Protein AF-C0BRM2-F1 (afdb_monomer)

Nearest PDB structures (foldseek):
  7t3b-assembly1_E  TM=4.760E-01  e=3.603E-01  Homo sapiens
  2yc2-assembly1_D  TM=4.801E-01  e=6.501E+00  Chlamydomonas reinhardtii
  2yc2-assembly2_C  TM=4.759E-01  e=8.457E+00  Chlamydomonas reinhardtii
  7sqc-assembly1_UH  TM=3.749E-01  e=4.268E+00  Chlamydomonas reinhardtii

Radius of gyration: 30.03 Å; Cα contacts (8 Å, |Δi|>4): 554; chains: 1; bounding box: 91×66×93 Å

Sequence (483 aa):
MAGIPGILCQPAFQALPPGRITQVLHHLGSGHRRGEVQLHRALPFFGTEHTKIFSLSLQENVRSPLPLSQTPETSRNTGKKTYKDRIEESMKTLYLLGNGFDLACGLPSRYSDYFNNRFSVFPGFEKDKPTAVTALEEKLQTNDCHKIPSAWFFIFAYYHDQNNGKCASTWKDVESIIETFTINENDYINLSIGMCADMFAYPRTPTGQEEHVAHLIWLYERLRTNDQFQNTDVDVYNLFLKELKNFESDFQEYLATAVNENIPYRERADQLFKEITEAQTPIQEESFAIGSVENYASFSSGRDDHYVLSFNFTRPLTNSPTFANIHGSLQDKNAFFGIGGTSQYTEDDDLPNAVRFTKAERSLSLGVTGTNTDLDSVFRALQSPEENLRVIKFFGLSLGEADYPYLKQFFDKSHITDTDSGVNSFLGFYYTKGQARDELVHSINSLLQRYSSDTGHKPIGGLMRELQNTGRLAIEELQVACD

Secondary structure (DSSP, 8-state):
----------------------------------------------------------------------------------GGGG--PPEEEEEEE-HHHHHHTT---SHHHHHHHHHTTSTT--TTSS-HHHHHHHHHHTT-GGGS--THHHHHHHHHHHTTT----SHHHHHHHHHHHHS-S-TTTS--HHHHHHHHHS-----SHHHHHHHHHHHHHHHHTTT---SS---HHHHHHHHHHHHHHHHHHHHHHHHHH-TTHHHHHHHHHHHHHHS--TT------------S----S--EEEEEEESSS----SS-SEEEETT--TTTT-----B--STT--S-TTHHHHGGGBHHHHHHHHHHHT--HHHHHHHHHHT-TTSEEEEEEEES----GGGHHHHHHHHHHHTTT-SSSS---EEEEEEETTS-HHHHHHHHHHHHHHHHHHH----TT-HHHHHHHTT-EEEEEE-----

InterPro domains:
  IPR025935 Bacteriophage abortive infection AbiH [PF14253] (94-415)

pLDDT: mean 71.87, std 25.31, range [21.33, 96.81]

Foldseek 3Di:
DDDDDDDDDDDDDDDDDDDDDDDDDDDDDDDDDDDDDDDDDDDDDDDDDDDDDDDDDDDDDDDDDDDDDDDDDDDDDDDDDDPVVPDLFAEEEEEEEEPQLLVLLVQLLWPLSVLCVLQVVFPQDDQQALRQLVSLVVVLVVLPLVSVQFLVSLLQSVVCNVVRNHHDGHLVSVQVSLCPQQVVPDVPDAQHLVLLQCCLVPPDDDDDPSNVSSNSSNSSVCSVVVNPSPDDNDPSLVRRLVRQLSVLLSSLVVSVVSVVVSVCSLVSSQLVVVLLVPPDAPVPPDDDDDDDDDDDDDPDDHNHQYEYEYCDQEDSYDPDGLYFYLQHHSVLSRGGAAYADPVVVPDDPSSVSNRCRASVVSSVVVVVVVSGVSVVVRVVVLPDPSHAHAEYEYEDDLLDPRCLVVVLVSCVRNVCLDPPPPRHHAYEYEYEPPPDLVSVVVSVQVSQQVSCVVVVPDDDPGSVVVCVVVSRYHYDYRPDPDD

Organism: NCBI:txid547043

Solvent-accessible surface area (backbone atoms only — not comparable to full-atom values): 29970 Å² total; per-residue (Å²): 135,87,84,87,88,82,90,85,82,86,87,82,90,84,80,86,87,86,89,84,89,83,88,84,87,85,90,85,91,83,86,85,85,90,85,91,87,84,89,89,88,81,88,83,91,87,84,83,90,87,85,86,82,82,86,84,81,83,84,79,88,82,83,82,88,86,82,90,82,84,86,82,90,78,93,69,95,71,79,84,78,52,84,81,79,72,63,90,59,45,38,28,37,39,36,41,36,16,61,43,45,49,44,74,30,70,38,78,75,40,43,37,47,49,51,50,61,65,46,65,75,35,68,78,44,43,81,75,36,62,24,44,49,57,18,50,52,58,42,52,73,66,82,51,51,82,76,57,72,28,64,56,56,56,56,54,20,46,55,18,31,75,50,62,9,46,60,51,64,39,64,68,50,51,28,50,50,54,39,55,26,54,50,75,86,54,93,85,81,58,65,33,53,65,56,36,48,49,35,66,76,55,75,67,86,58,89,49,72,48,47,39,52,30,45,51,44,48,50,51,54,37,62,76,51,70,64,70,79,69,92,66,93,71,62,52,64,61,48,52,53,52,27,47,51,37,42,35,52,53,50,46,52,52,52,51,50,51,54,68,73,38,72,65,33,38,61,43,37,45,52,53,50,49,51,63,69,69,49,88,60,80,83,79,78,88,76,83,92,76,87,80,87,88,72,89,89,71,91,80,88,68,66,65,48,49,35,34,45,26,65,30,41,76,80,57,60,87,85,63,52,63,59,26,41,77,39,25,26,61,90,74,71,54,43,60,86,43,28,43,81,68,84,82,62,84,86,57,93,63,50,80,58,43,46,66,47,15,44,66,51,47,52,48,57,41,55,77,70,65,75,49,64,52,41,53,50,50,51,55,58,69,62,40,91,82,44,52,45,38,36,42,38,38,30,35,59,82,65,48,78,63,53,40,72,63,53,50,55,52,44,64,64,21,36,69,82,50,83,82,78,77,54,77,30,34,40,37,42,41,46,50,86,88,59,63,61,69,59,52,52,50,33,52,48,51,47,38,49,53,49,28,61,76,71,65,55,79,52,88,82,37,54,60,50,50,30,45,78,69,59,27,46,48,80,46,76,50,87,73,88,80,129

Structure (mmCIF, N/CA/C/O backbone):
data_AF-C0BRM2-F1
#
_entry.id   AF-C0BRM2-F1
#
loop_
_atom_site.group_PDB
_atom_site.id
_atom_site.type_symbol
_atom_site.label_atom_id
_atom_site.label_alt_id
_atom_site.label_comp_id
_atom_site.label_asym_id
_atom_site.label_entity_id
_atom_site.label_seq_id
_atom_site.pdbx_PDB_ins_code
_atom_site.Cartn_x
_atom_site.Cartn_y
_atom_site.Cartn_z
_atom_site.occupancy
_atom_site.B_iso_or_equiv
_atom_site.auth_seq_id
_atom_site.auth_comp_id
_atom_site.auth_asym_id
_atom_site.auth_atom_id
_atom_site.pdbx_PDB_model_num
ATOM 1 N N . MET A 1 1 ? -23.596 -46.013 -14.568 1.00 30.97 1 MET A N 1
ATOM 2 C CA . MET A 1 1 ? -22.984 -47.358 -14.665 1.00 30.97 1 MET A CA 1
ATOM 3 C C . MET A 1 1 ? -21.674 -47.178 -15.419 1.00 30.97 1 MET A C 1
ATOM 5 O O . MET A 1 1 ? -21.732 -46.733 -16.551 1.00 30.97 1 MET A O 1
ATOM 9 N N . ALA A 1 2 ? -20.559 -47.062 -14.692 1.00 29.77 2 ALA A N 1
ATOM 10 C CA . ALA A 1 2 ? -19.538 -48.113 -14.508 1.00 29.77 2 ALA A CA 1
ATOM 11 C C . ALA A 1 2 ? -18.682 -48.309 -15.788 1.00 29.77 2 ALA A C 1
ATOM 13 O O . ALA A 1 2 ? -19.239 -48.615 -16.828 1.00 29.77 2 ALA A O 1
ATOM 14 N N . GLY A 1 3 ? -17.356 -48.135 -15.796 1.00 27.22 3 GLY A N 1
ATOM 15 C CA . GLY A 1 3 ? -16.430 -48.048 -14.671 1.00 27.22 3 GLY A CA 1
ATOM 16 C C . GLY A 1 3 ? -15.005 -47.597 -15.032 1.00 27.22 3 GLY A C 1
ATOM 17 O O . GLY A 1 3 ? -14.671 -47.323 -16.180 1.00 27.22 3 GLY A O 1
ATOM 18 N N . ILE A 1 4 ? -14.226 -47.504 -13.956 1.00 31.50 4 ILE A N 1
ATOM 19 C CA . ILE A 1 4 ? -12.807 -47.142 -13.800 1.00 31.50 4 ILE A CA 1
ATOM 20 C C . ILE A 1 4 ? -11.910 -48.296 -14.306 1.00 31.50 4 ILE A C 1
ATOM 22 O O . ILE A 1 4 ? -12.340 -49.451 -14.245 1.00 31.50 4 ILE A O 1
ATOM 26 N N . PRO A 1 5 ? -10.695 -48.024 -14.821 1.00 38.84 5 PRO A N 1
ATOM 27 C CA . PRO A 1 5 ? -9.447 -48.249 -14.054 1.00 38.84 5 PRO A CA 1
ATOM 28 C C . PRO A 1 5 ? -8.403 -47.139 -14.344 1.00 38.84 5 PRO A C 1
ATOM 30 O O . PRO A 1 5 ? -8.501 -46.456 -15.351 1.00 38.84 5 PRO A O 1
ATOM 33 N N . GLY A 1 6 ? -7.359 -46.846 -13.573 1.00 25.52 6 GLY A N 1
ATOM 34 C CA . GLY A 1 6 ? -6.719 -47.450 -12.411 1.00 25.52 6 GLY A CA 1
ATOM 35 C C . GLY A 1 6 ? -5.370 -46.727 -12.225 1.00 25.52 6 GLY A C 1
ATOM 36 O O . GLY A 1 6 ? -4.703 -46.390 -13.200 1.00 25.52 6 GLY A O 1
ATOM 37 N N . ILE A 1 7 ? -5.016 -46.435 -10.976 1.00 28.92 7 ILE A N 1
ATOM 38 C CA . ILE A 1 7 ? -3.773 -45.784 -10.532 1.00 28.92 7 ILE A CA 1
ATOM 39 C C . ILE A 1 7 ? -2.601 -46.772 -10.640 1.00 28.92 7 ILE A C 1
ATOM 41 O O . ILE A 1 7 ? -2.769 -47.929 -10.261 1.00 28.92 7 ILE A O 1
ATOM 45 N N . LEU A 1 8 ? -1.411 -46.313 -11.049 1.00 26.20 8 LEU A N 1
ATOM 46 C CA . LEU A 1 8 ? -0.134 -46.987 -10.770 1.00 26.20 8 LEU A CA 1
ATOM 47 C C . LEU A 1 8 ? 1.006 -45.965 -10.613 1.00 26.20 8 LEU A C 1
ATOM 49 O O . LEU A 1 8 ? 1.246 -45.130 -11.481 1.00 26.20 8 LEU A O 1
ATOM 53 N N . CYS A 1 9 ? 1.681 -46.051 -9.467 1.00 26.95 9 CYS A N 1
ATOM 54 C CA . CYS A 1 9 ? 2.833 -45.257 -9.049 1.00 26.95 9 CYS A CA 1
ATOM 55 C C . CYS A 1 9 ? 4.173 -45.895 -9.478 1.00 26.95 9 CYS A C 1
ATOM 57 O O . CYS A 1 9 ? 4.320 -47.103 -9.319 1.00 26.95 9 CYS A O 1
ATOM 59 N N . GLN A 1 10 ? 5.154 -45.032 -9.816 1.00 29.78 10 GLN A N 1
ATOM 60 C CA . GLN A 1 10 ? 6.630 -45.158 -9.635 1.00 29.78 10 GLN A CA 1
ATOM 61 C C . GLN A 1 10 ? 7.403 -46.241 -10.451 1.00 29.78 10 GLN A C 1
ATOM 63 O O . GLN A 1 10 ? 6.762 -47.183 -10.905 1.00 29.78 10 GLN A O 1
ATOM 68 N N . PRO A 1 11 ? 8.754 -46.153 -10.676 1.00 33.25 11 PRO A N 1
ATOM 69 C CA . PRO A 1 11 ? 9.787 -45.619 -9.766 1.00 33.25 11 PRO A CA 1
ATOM 70 C C . PRO A 1 11 ? 11.032 -44.895 -10.362 1.00 33.25 11 PRO A C 1
ATOM 72 O O . PRO A 1 11 ? 11.160 -44.620 -11.549 1.00 33.25 11 PRO A O 1
ATOM 75 N N . ALA A 1 12 ? 11.915 -44.588 -9.407 1.00 25.72 12 ALA A N 1
ATOM 76 C CA . ALA A 1 12 ? 13.179 -43.861 -9.335 1.00 25.72 12 ALA A CA 1
ATOM 77 C C . ALA A 1 12 ? 14.375 -44.277 -10.228 1.00 25.72 12 ALA A C 1
ATOM 79 O O . ALA A 1 12 ? 14.469 -45.408 -10.691 1.00 25.72 12 ALA A O 1
ATOM 80 N N . PHE A 1 13 ? 15.324 -43.327 -10.320 1.00 25.75 13 PHE A N 1
ATOM 81 C CA . PHE A 1 13 ? 16.793 -43.449 -10.404 1.00 25.75 13 PHE A CA 1
ATOM 82 C C . PHE A 1 13 ? 17.396 -44.620 -11.206 1.00 25.75 13 PHE A C 1
ATOM 84 O O . PHE A 1 13 ? 17.387 -45.769 -10.771 1.00 25.75 13 PHE A O 1
ATOM 91 N N . GLN A 1 14 ? 18.119 -44.286 -12.282 1.00 27.44 14 GLN A N 1
ATOM 92 C CA . GLN A 1 14 ? 19.173 -45.141 -12.832 1.00 27.44 14 GLN A CA 1
ATOM 93 C C . GLN A 1 14 ? 20.507 -44.399 -12.906 1.00 27.44 14 GLN A C 1
ATOM 95 O O . GLN A 1 14 ? 20.619 -43.303 -13.451 1.00 27.44 14 GLN A O 1
ATOM 100 N N . ALA A 1 15 ? 21.506 -45.046 -12.312 1.00 26.59 15 ALA A N 1
ATOM 101 C CA . ALA A 1 15 ? 22.910 -44.693 -12.316 1.00 26.59 15 ALA A CA 1
ATOM 102 C C . ALA A 1 15 ? 23.634 -45.203 -13.582 1.00 26.59 15 ALA A C 1
ATOM 104 O O . ALA A 1 15 ? 23.203 -46.166 -14.211 1.00 26.59 15 ALA A O 1
ATOM 105 N N . LEU A 1 16 ? 24.749 -44.516 -13.871 1.00 31.69 16 LEU A N 1
ATOM 106 C CA . LEU A 1 16 ? 25.922 -44.767 -14.739 1.00 31.69 16 LEU A CA 1
ATOM 107 C C . LEU A 1 16 ? 26.162 -46.190 -15.290 1.00 31.69 16 LEU A C 1
ATOM 109 O O . LEU A 1 16 ? 25.839 -47.174 -14.627 1.00 31.69 16 LEU A O 1
ATOM 113 N N . PRO A 1 17 ? 26.917 -46.303 -16.410 1.00 30.11 17 PRO A N 1
ATOM 114 C CA . PRO A 1 17 ? 28.225 -47.003 -16.364 1.00 30.11 17 PRO A CA 1
ATOM 115 C C . PRO A 1 17 ? 29.279 -46.404 -17.373 1.00 30.11 17 PRO A C 1
ATOM 117 O O . PRO A 1 17 ? 29.043 -45.323 -17.904 1.00 30.11 17 PRO A O 1
ATOM 120 N N . PRO A 1 18 ? 30.481 -46.990 -17.620 1.00 37.19 18 PRO A N 1
ATOM 121 C CA . PRO A 1 18 ? 31.720 -46.616 -16.921 1.00 37.19 18 PRO A CA 1
ATOM 122 C C . PRO A 1 18 ? 32.979 -46.394 -17.814 1.00 37.19 18 PRO A C 1
ATOM 124 O O . PRO A 1 18 ? 33.113 -46.941 -18.902 1.00 37.19 18 PRO A O 1
ATOM 127 N N . GLY A 1 19 ? 33.995 -45.729 -17.243 1.00 24.11 19 GLY A N 1
ATOM 128 C CA . GLY A 1 19 ? 35.411 -46.114 -17.394 1.00 24.11 19 GLY A CA 1
ATOM 129 C C . GLY A 1 19 ? 36.283 -45.392 -18.436 1.00 24.11 19 GLY A C 1
ATOM 130 O O . GLY A 1 19 ? 36.187 -45.652 -19.627 1.00 24.11 19 GLY A O 1
ATOM 131 N N . ARG A 1 20 ? 37.309 -44.663 -17.970 1.00 26.61 20 ARG A N 1
ATOM 132 C CA . ARG A 1 20 ? 38.699 -45.172 -17.906 1.00 26.61 20 ARG A CA 1
ATOM 133 C C . ARG A 1 20 ? 39.637 -44.199 -17.181 1.00 26.61 20 ARG A C 1
ATOM 135 O O . ARG A 1 20 ? 39.597 -42.992 -17.365 1.00 26.61 20 ARG A O 1
ATOM 142 N N . ILE A 1 21 ? 40.479 -44.811 -16.359 1.00 26.59 21 ILE A N 1
ATOM 143 C CA . ILE A 1 21 ? 41.541 -44.265 -15.515 1.00 26.59 21 ILE A CA 1
ATOM 144 C C . ILE A 1 21 ? 42.816 -44.087 -16.350 1.00 26.59 21 ILE A C 1
ATOM 146 O O . ILE A 1 21 ? 43.185 -45.035 -17.035 1.00 26.59 21 ILE A O 1
ATOM 150 N N . THR A 1 22 ? 43.535 -42.967 -16.187 1.00 25.95 22 THR A N 1
ATOM 151 C CA . THR A 1 22 ? 44.995 -42.996 -15.943 1.00 25.95 22 THR A CA 1
ATOM 152 C C . THR A 1 22 ? 45.493 -41.716 -15.263 1.00 25.95 22 THR A C 1
ATOM 154 O O . THR A 1 22 ? 45.034 -40.618 -15.546 1.00 25.95 22 THR A O 1
ATOM 157 N N . GLN A 1 23 ? 46.402 -41.946 -14.319 1.00 28.16 23 GLN A N 1
ATOM 158 C CA . GLN A 1 23 ? 47.025 -41.083 -13.312 1.00 28.16 23 GLN A CA 1
ATOM 159 C C . GLN A 1 23 ? 47.882 -39.934 -13.884 1.00 28.16 23 GLN A C 1
ATOM 161 O O . GLN A 1 23 ? 48.363 -40.038 -15.007 1.00 28.16 23 GLN A O 1
ATOM 166 N N . VAL A 1 24 ? 48.183 -38.909 -13.071 1.00 25.00 24 VAL A N 1
ATOM 167 C CA . VAL A 1 24 ? 49.479 -38.735 -12.360 1.00 25.00 24 VAL A CA 1
ATOM 168 C C . VAL A 1 24 ? 49.440 -37.477 -11.464 1.00 25.00 24 VAL A C 1
ATOM 170 O O . VAL A 1 24 ? 48.880 -36.448 -11.825 1.00 25.00 24 VAL A O 1
ATOM 173 N N . LEU A 1 25 ? 50.011 -37.631 -10.261 1.00 24.75 25 LEU A N 1
ATOM 174 C CA . LEU A 1 25 ? 50.162 -36.677 -9.154 1.00 24.75 25 LEU A CA 1
ATOM 175 C C . LEU A 1 25 ? 50.965 -35.415 -9.515 1.00 24.75 25 LEU A C 1
ATOM 177 O O . LEU A 1 25 ? 51.909 -35.522 -10.283 1.00 24.75 25 LEU A O 1
ATOM 181 N N . HIS A 1 26 ? 50.746 -34.312 -8.783 1.00 28.06 26 HIS A N 1
ATOM 182 C CA . HIS A 1 26 ? 51.826 -33.621 -8.056 1.00 28.06 26 HIS A CA 1
ATOM 183 C C . HIS A 1 26 ? 51.300 -32.858 -6.820 1.00 28.06 26 HIS A C 1
ATOM 185 O O . HIS A 1 26 ? 50.219 -32.281 -6.820 1.00 28.06 26 HIS A O 1
ATOM 191 N N . HIS A 1 27 ? 52.095 -32.946 -5.752 1.00 27.86 27 HIS A N 1
ATOM 192 C CA . HIS A 1 27 ? 51.916 -32.446 -4.387 1.00 27.86 27 HIS A CA 1
ATOM 193 C C . HIS A 1 27 ? 51.964 -30.917 -4.231 1.00 27.86 27 HIS A C 1
ATOM 195 O O . HIS A 1 27 ? 52.706 -30.270 -4.959 1.00 27.86 27 HIS A O 1
ATOM 201 N N . LEU A 1 28 ? 51.294 -30.408 -3.182 1.00 31.55 28 LEU A N 1
ATOM 202 C CA . LEU A 1 28 ? 51.738 -29.430 -2.155 1.00 31.55 28 LEU A CA 1
ATOM 203 C C . LEU A 1 28 ? 50.502 -29.134 -1.261 1.00 31.55 28 LEU A C 1
ATOM 205 O O . LEU A 1 28 ? 49.459 -28.787 -1.786 1.00 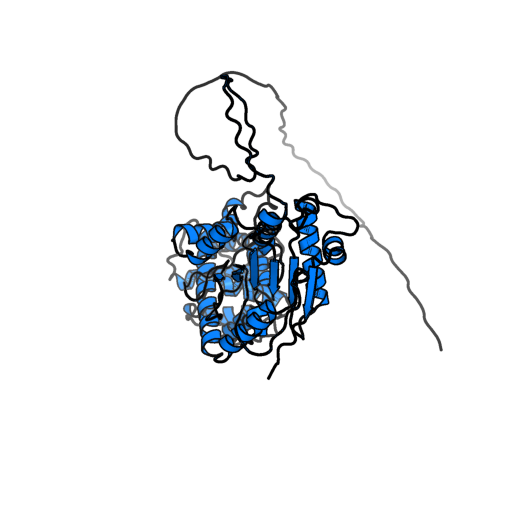31.55 28 LEU A O 1
ATOM 209 N N . GLY A 1 29 ? 50.445 -29.290 0.062 1.00 24.06 29 GLY A N 1
ATOM 210 C CA . GLY A 1 29 ? 51.472 -29.557 1.058 1.00 24.06 29 GLY A CA 1
ATOM 211 C C . GLY A 1 29 ? 51.748 -28.348 1.957 1.00 24.06 29 GLY A C 1
ATOM 212 O O . GLY A 1 29 ? 52.864 -27.855 1.921 1.00 24.06 29 GLY A O 1
ATOM 213 N N . SER A 1 30 ? 50.791 -27.906 2.784 1.00 30.78 30 SER A N 1
ATOM 214 C CA . SER A 1 30 ? 51.083 -27.216 4.057 1.00 30.78 30 SER A CA 1
ATOM 215 C C . SER A 1 30 ? 49.836 -27.087 4.946 1.00 30.78 30 SER A C 1
ATOM 217 O O . SER A 1 30 ? 48.897 -26.357 4.659 1.00 30.78 30 SER A O 1
ATOM 219 N N . GLY A 1 31 ? 49.844 -27.799 6.071 1.00 25.12 31 GLY A N 1
ATOM 220 C CA . GLY A 1 31 ? 49.040 -27.473 7.250 1.00 25.12 31 GLY A CA 1
ATOM 221 C C . GLY A 1 31 ? 49.967 -27.148 8.419 1.00 25.12 31 GLY A C 1
ATOM 222 O O . GLY A 1 31 ? 51.116 -27.573 8.373 1.00 25.12 31 GLY A O 1
ATOM 223 N N . HIS A 1 32 ? 49.471 -26.431 9.436 1.00 27.91 32 HIS A N 1
ATOM 224 C CA . HIS A 1 32 ? 49.866 -26.425 10.866 1.00 27.91 32 HIS A CA 1
ATOM 225 C C 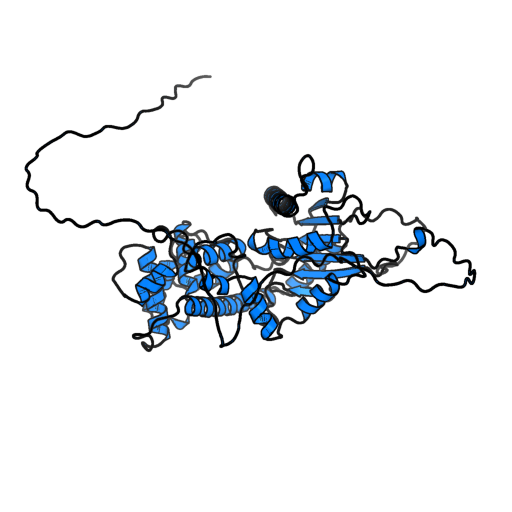. HIS A 1 32 ? 48.813 -25.565 11.614 1.00 27.91 32 HIS A C 1
ATOM 227 O O . HIS A 1 32 ? 48.584 -24.429 11.230 1.00 27.91 32 HIS A O 1
ATOM 233 N N . ARG A 1 33 ? 47.920 -26.146 12.433 1.00 30.88 33 ARG A N 1
ATOM 234 C CA . ARG A 1 33 ? 47.986 -26.467 13.886 1.00 30.88 33 ARG A CA 1
ATOM 235 C C . ARG A 1 33 ? 47.691 -25.295 14.858 1.00 30.88 33 ARG A C 1
ATOM 237 O O . ARG A 1 33 ? 48.521 -24.422 15.039 1.00 30.88 33 ARG A O 1
ATOM 244 N N . ARG A 1 34 ? 46.525 -25.422 15.524 1.00 29.06 34 ARG A N 1
ATOM 245 C CA . ARG A 1 34 ? 46.119 -25.146 16.933 1.00 29.06 34 ARG A CA 1
ATOM 246 C C . ARG A 1 34 ? 46.918 -24.160 17.812 1.00 29.06 34 ARG A C 1
ATOM 248 O O . ARG A 1 34 ? 48.107 -24.363 18.031 1.00 29.06 34 ARG A O 1
ATOM 255 N N . GLY A 1 35 ? 46.170 -23.323 18.547 1.00 25.25 35 GLY A N 1
ATOM 256 C CA . GLY A 1 35 ? 46.553 -22.794 19.867 1.00 25.25 35 GLY A CA 1
ATOM 257 C C . GLY A 1 35 ? 45.468 -21.923 20.528 1.00 25.25 35 GLY A C 1
ATOM 258 O O . GLY A 1 35 ? 45.285 -20.781 20.130 1.00 25.25 35 GLY A O 1
ATOM 259 N N . GLU A 1 36 ? 44.773 -22.455 21.540 1.00 23.41 36 GLU A N 1
ATOM 260 C CA . GLU A 1 36 ? 44.023 -21.695 22.562 1.00 23.41 36 GLU A CA 1
ATOM 261 C C . GLU A 1 36 ? 44.985 -21.227 23.669 1.00 23.41 36 GLU A C 1
ATOM 263 O O . GLU A 1 36 ? 45.787 -22.054 24.090 1.00 23.41 36 GLU A O 1
ATOM 268 N N . VAL A 1 37 ? 44.853 -19.991 24.192 1.00 25.58 37 VAL A N 1
ATOM 269 C CA . VAL A 1 37 ? 45.100 -19.589 25.608 1.00 25.58 37 VAL A CA 1
ATOM 270 C C . VAL A 1 37 ? 44.367 -18.258 25.908 1.00 25.58 37 VAL A C 1
ATOM 272 O O . VAL A 1 37 ? 44.388 -17.334 25.100 1.00 25.58 37 VAL A O 1
ATOM 275 N N . GLN A 1 38 ? 43.746 -18.166 27.093 1.00 23.70 38 GLN A N 1
ATOM 276 C CA . GLN A 1 38 ? 43.042 -17.009 27.675 1.00 23.70 38 GLN A CA 1
ATOM 277 C C . GLN A 1 38 ? 43.932 -16.029 28.493 1.00 23.70 38 GLN A C 1
ATOM 279 O O . GLN A 1 38 ? 44.874 -16.447 29.156 1.00 23.70 38 GLN A O 1
ATOM 284 N N . LEU A 1 39 ? 43.482 -14.757 28.519 1.00 24.50 39 LEU A N 1
ATOM 285 C CA . LEU A 1 39 ? 43.428 -13.742 29.608 1.00 24.50 39 LEU A CA 1
ATOM 286 C C . LEU A 1 39 ? 44.689 -13.246 30.367 1.00 24.50 39 LEU A C 1
ATOM 288 O O . LEU A 1 39 ? 45.247 -13.939 31.208 1.00 24.50 39 LEU A O 1
ATOM 292 N N . HIS A 1 40 ? 44.994 -11.942 30.209 1.00 24.97 40 HIS A N 1
ATOM 293 C CA . HIS A 1 40 ? 44.850 -10.842 31.204 1.00 24.97 40 HIS A CA 1
ATOM 294 C C . HIS A 1 40 ? 45.872 -9.704 30.960 1.00 24.97 40 HIS A C 1
ATOM 296 O O . HIS A 1 40 ? 47.072 -9.955 30.976 1.00 24.97 40 HIS A O 1
ATOM 302 N N . ARG A 1 41 ? 45.401 -8.442 30.856 1.00 23.48 41 ARG A N 1
ATOM 303 C CA . ARG A 1 41 ? 45.762 -7.252 31.686 1.00 23.48 41 ARG A CA 1
ATOM 304 C C . ARG A 1 41 ? 45.514 -5.915 30.948 1.00 23.48 41 ARG A C 1
ATOM 306 O O . ARG A 1 41 ? 45.614 -5.820 29.736 1.00 23.48 41 ARG A O 1
ATOM 313 N N . ALA A 1 42 ? 45.136 -4.918 31.746 1.00 21.69 42 ALA A N 1
ATOM 314 C CA . ALA A 1 42 ? 44.354 -3.715 31.462 1.00 21.69 42 ALA A CA 1
ATOM 315 C C . ALA A 1 42 ? 45.111 -2.416 31.056 1.00 21.69 42 ALA A C 1
ATOM 317 O O . ALA A 1 42 ? 46.178 -2.166 31.608 1.00 21.69 42 ALA A O 1
ATOM 318 N N . LEU A 1 43 ? 44.410 -1.586 30.240 1.00 21.33 43 LEU A N 1
ATOM 319 C CA . LEU A 1 43 ? 44.193 -0.100 30.244 1.00 21.33 43 LEU A CA 1
ATOM 320 C C . LEU A 1 43 ? 45.389 0.892 30.082 1.00 21.33 43 LEU A C 1
ATOM 322 O O . LEU A 1 43 ? 46.498 0.503 30.436 1.00 21.33 43 LEU A O 1
ATOM 326 N N . PRO A 1 44 ? 45.207 2.188 29.651 1.00 32.16 44 PRO A N 1
ATOM 327 C CA . PRO A 1 44 ? 43.957 2.978 29.449 1.00 32.16 44 PRO A CA 1
ATOM 328 C C . PRO A 1 44 ? 43.862 4.005 28.251 1.00 32.16 44 PRO A C 1
ATOM 330 O O . PRO A 1 44 ? 44.875 4.360 27.663 1.00 32.16 44 PRO A O 1
ATOM 333 N N . PHE A 1 45 ? 42.639 4.567 28.046 1.00 22.69 45 PHE A N 1
ATOM 334 C CA . PHE A 1 45 ? 42.231 5.934 27.562 1.00 22.69 45 PHE A CA 1
ATOM 335 C C . PHE A 1 45 ? 42.639 6.429 26.139 1.00 22.69 45 PHE A C 1
ATOM 337 O O . PHE A 1 45 ? 43.760 6.196 25.722 1.00 22.69 45 PHE A O 1
ATOM 344 N N . PHE A 1 46 ? 41.874 7.172 25.309 1.00 24.81 46 PHE A N 1
ATOM 345 C CA . PHE A 1 46 ? 40.608 7.953 25.335 1.00 24.81 46 PHE A CA 1
ATOM 346 C C . PHE A 1 46 ? 40.116 8.123 23.865 1.00 24.81 46 PHE A C 1
ATOM 348 O O . PHE A 1 46 ? 40.965 8.244 22.984 1.00 24.81 46 PHE A O 1
ATOM 355 N N . GLY A 1 47 ? 38.801 8.247 23.599 1.00 22.77 47 GLY A N 1
ATOM 356 C CA . GLY A 1 47 ? 38.308 8.834 22.333 1.00 22.77 47 GLY A CA 1
ATOM 357 C C . GLY A 1 47 ? 36.897 8.442 21.859 1.00 22.77 47 GLY A C 1
ATOM 358 O O . GLY A 1 47 ? 36.788 7.673 20.917 1.00 22.77 47 GLY A O 1
ATOM 359 N N . THR A 1 48 ? 35.861 8.997 22.510 1.00 25.92 48 THR A N 1
ATOM 360 C CA . THR A 1 48 ? 34.523 9.392 21.975 1.00 25.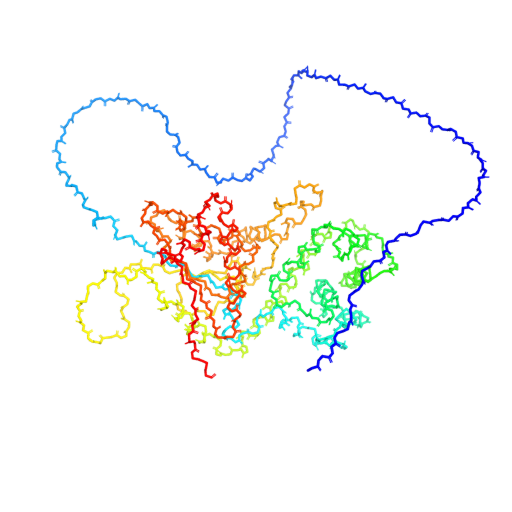92 48 THR A CA 1
ATOM 361 C C . THR A 1 48 ? 33.756 8.398 21.081 1.00 25.92 48 THR A C 1
ATOM 363 O O . THR A 1 48 ? 34.085 8.208 19.919 1.00 25.92 48 THR A O 1
ATOM 366 N N . GLU A 1 49 ? 32.782 7.662 21.628 1.00 23.73 49 GLU A N 1
ATOM 367 C CA . GLU A 1 49 ? 31.343 8.017 21.731 1.00 23.73 49 GLU A CA 1
ATOM 368 C C . GLU A 1 49 ? 30.569 7.955 20.400 1.00 23.73 49 GLU A C 1
ATOM 370 O O . GLU A 1 49 ? 30.650 8.872 19.599 1.00 23.73 49 GLU A O 1
ATOM 375 N N . HIS A 1 50 ? 29.795 6.875 20.202 1.00 27.05 50 HIS A N 1
ATOM 376 C CA . HIS A 1 50 ? 28.353 6.882 19.892 1.00 27.05 50 HIS A CA 1
ATOM 377 C C . HIS A 1 50 ? 27.840 5.434 19.772 1.00 27.05 50 HIS A C 1
ATOM 379 O O . HIS A 1 50 ? 27.818 4.841 18.699 1.00 27.05 50 HIS A O 1
ATOM 385 N N . THR A 1 51 ? 27.382 4.875 20.893 1.00 22.23 51 THR A N 1
ATOM 386 C CA . THR A 1 51 ? 26.569 3.652 20.927 1.00 22.23 51 THR A CA 1
ATOM 387 C C . THR A 1 51 ? 25.121 4.086 21.132 1.00 22.23 51 THR A C 1
ATOM 389 O O . THR A 1 51 ? 24.769 4.538 22.220 1.00 22.23 51 THR A O 1
ATOM 392 N N . LYS A 1 52 ? 24.275 4.003 20.100 1.00 24.83 52 LYS A N 1
ATOM 393 C CA . LYS A 1 52 ? 22.823 4.164 20.265 1.00 24.83 52 LYS A CA 1
ATOM 394 C C . LYS A 1 52 ? 22.201 2.791 20.487 1.00 24.83 52 LYS A C 1
ATOM 396 O O . LYS A 1 52 ? 22.164 1.955 19.594 1.00 24.83 52 LYS A O 1
ATOM 401 N N . ILE A 1 53 ? 21.757 2.588 21.719 1.00 25.34 53 ILE A N 1
ATOM 402 C CA . ILE A 1 53 ? 20.986 1.440 22.181 1.00 25.34 53 ILE A CA 1
ATOM 403 C C . ILE A 1 53 ? 19.528 1.658 21.754 1.00 25.34 53 ILE A C 1
ATOM 405 O O . ILE A 1 53 ? 18.922 2.666 22.116 1.00 25.34 53 ILE A O 1
ATOM 409 N N . PHE A 1 54 ? 18.981 0.719 20.980 1.00 25.00 54 PHE A N 1
ATOM 410 C CA . PHE A 1 54 ? 17.538 0.527 20.832 1.00 25.00 54 PHE A CA 1
ATOM 411 C C . PHE A 1 54 ? 16.964 -0.172 22.074 1.00 25.00 54 PHE A C 1
ATOM 413 O O . PHE A 1 54 ? 17.668 -0.919 22.750 1.00 25.00 54 PHE A O 1
ATOM 420 N N . SER A 1 55 ? 15.655 0.010 22.269 1.00 25.91 55 SER A N 1
ATOM 421 C CA . SER A 1 55 ? 14.744 -0.584 23.266 1.00 25.91 55 SER A CA 1
ATOM 422 C C . SER A 1 55 ? 14.583 0.168 24.593 1.00 25.91 55 SER A C 1
ATOM 424 O O . SER A 1 55 ? 15.484 0.230 25.419 1.00 25.91 55 SER A O 1
ATOM 426 N N . LEU A 1 56 ? 13.367 0.682 24.809 1.00 26.31 56 LEU A N 1
ATOM 427 C CA . LEU A 1 56 ? 12.775 0.887 26.133 1.00 26.31 56 LEU A CA 1
ATOM 428 C C . LEU A 1 56 ? 11.279 0.542 26.069 1.00 26.31 56 LEU A C 1
ATOM 430 O O . LEU A 1 56 ? 10.401 1.398 26.099 1.00 26.31 56 LEU A O 1
ATOM 434 N N . SER A 1 57 ? 11.007 -0.756 25.967 1.00 25.06 57 SER A N 1
ATOM 435 C CA . SER A 1 57 ? 9.900 -1.384 26.686 1.00 25.06 57 SER A CA 1
ATOM 436 C C . SER A 1 57 ? 10.381 -1.689 28.110 1.00 25.06 57 SER A C 1
ATOM 438 O O . SER A 1 57 ? 11.496 -2.178 28.265 1.00 25.06 57 SER A O 1
ATOM 440 N N . LEU A 1 58 ? 9.523 -1.457 29.107 1.00 29.16 58 LEU A N 1
ATOM 441 C CA . LEU A 1 58 ? 9.711 -1.665 30.554 1.00 29.16 58 LEU A CA 1
ATOM 442 C C . LEU A 1 58 ? 10.539 -0.609 31.308 1.00 29.16 58 LEU A C 1
ATOM 444 O O . LEU A 1 58 ? 11.765 -0.629 31.340 1.00 29.16 58 LEU A O 1
ATOM 448 N N . GLN A 1 59 ? 9.833 0.213 32.086 1.00 30.78 59 GLN A N 1
ATOM 449 C CA . GLN A 1 59 ? 10.274 0.501 33.448 1.00 30.78 59 GLN A CA 1
ATOM 450 C C . GLN A 1 59 ? 9.204 0.023 34.426 1.00 30.78 59 GLN A C 1
ATOM 452 O O . GLN A 1 59 ? 8.195 0.682 34.671 1.00 30.78 59 GLN A O 1
ATOM 457 N N . GLU A 1 60 ? 9.461 -1.162 34.974 1.00 27.03 60 GLU A N 1
ATOM 458 C CA . GLU A 1 60 ? 8.942 -1.594 36.262 1.00 27.03 60 GLU A CA 1
ATOM 459 C C . GLU A 1 60 ? 9.519 -0.686 37.356 1.00 27.03 60 GLU A C 1
ATOM 461 O O . GLU A 1 60 ? 10.730 -0.478 37.463 1.00 27.03 60 GLU A O 1
ATOM 466 N N . ASN A 1 61 ? 8.638 -0.138 38.187 1.00 26.56 61 ASN A N 1
ATOM 467 C CA . ASN A 1 61 ? 9.013 0.627 39.367 1.00 26.56 61 ASN A CA 1
ATOM 468 C C . ASN A 1 61 ? 9.488 -0.318 40.480 1.00 26.56 61 ASN A C 1
ATOM 470 O O . ASN A 1 61 ? 8.676 -0.829 41.251 1.00 26.56 61 ASN A O 1
ATOM 474 N N . VAL A 1 62 ? 10.803 -0.483 40.634 1.00 26.36 62 VAL A N 1
ATOM 475 C CA . VAL A 1 62 ? 11.395 -1.020 41.869 1.00 26.36 62 VAL A CA 1
ATOM 476 C C . VAL A 1 62 ? 11.768 0.150 42.781 1.00 26.36 62 VAL A C 1
ATOM 478 O O . VAL A 1 62 ? 12.777 0.827 42.591 1.00 26.36 62 VAL A O 1
ATOM 481 N N . ARG A 1 63 ? 10.926 0.405 43.788 1.00 27.75 63 ARG A N 1
ATOM 482 C CA . ARG A 1 63 ? 11.226 1.303 44.915 1.00 27.75 63 ARG A CA 1
ATOM 483 C C . ARG A 1 63 ? 12.061 0.563 45.961 1.00 27.75 63 ARG A C 1
ATOM 485 O O . ARG A 1 63 ? 11.648 -0.492 46.432 1.00 27.75 63 ARG A O 1
ATOM 492 N N . SER A 1 64 ? 13.138 1.201 46.414 1.00 24.58 64 SER A N 1
ATOM 493 C CA . SER A 1 64 ? 13.858 0.861 47.651 1.00 24.58 64 SER A CA 1
ATOM 494 C C . SER A 1 64 ? 13.907 2.083 48.587 1.00 24.58 64 SER A C 1
ATOM 496 O O . SER A 1 64 ? 13.826 3.213 48.103 1.00 24.58 64 SER A O 1
ATOM 498 N N . PRO A 1 65 ? 13.964 1.878 49.917 1.00 33.56 65 PRO A N 1
ATOM 499 C CA . PRO A 1 65 ? 13.300 2.720 50.919 1.00 33.56 65 PRO A CA 1
ATOM 500 C C . PRO A 1 65 ? 14.257 3.694 51.618 1.00 33.56 65 PRO A C 1
ATOM 502 O O . PRO A 1 65 ? 15.459 3.489 51.524 1.00 33.56 65 PRO A O 1
ATOM 505 N N . LEU A 1 66 ? 13.729 4.687 52.359 1.00 23.33 66 LEU A N 1
ATOM 506 C CA . LEU A 1 66 ? 14.349 5.389 53.514 1.00 23.33 66 LEU A CA 1
ATOM 507 C C . LEU A 1 66 ? 13.406 6.524 54.016 1.00 23.33 66 LEU A C 1
ATOM 509 O O . LEU A 1 66 ? 12.641 7.053 53.212 1.00 23.33 66 LEU A O 1
ATOM 513 N N . PRO A 1 67 ? 13.489 6.997 55.279 1.00 29.41 67 PRO A N 1
ATOM 514 C CA . PRO A 1 67 ? 13.172 6.317 56.537 1.00 29.41 67 PRO A CA 1
ATOM 515 C C . PRO A 1 67 ? 12.025 6.999 57.331 1.00 29.41 67 PRO A C 1
ATOM 517 O O . PRO A 1 67 ? 11.591 8.109 57.034 1.00 29.41 67 PRO A O 1
ATOM 520 N N . LEU A 1 68 ? 11.561 6.311 58.383 1.00 25.61 68 LEU A N 1
ATOM 521 C CA . LEU A 1 68 ? 10.529 6.748 59.331 1.00 25.61 68 LEU A CA 1
ATOM 522 C C . LEU A 1 68 ? 10.878 8.041 60.095 1.00 25.61 68 LEU A C 1
ATOM 524 O O . LEU A 1 68 ? 11.940 8.133 60.709 1.00 25.61 68 LEU A O 1
ATOM 528 N N . SER A 1 69 ? 9.895 8.936 60.228 1.00 26.33 69 SER A N 1
ATOM 529 C CA . SER A 1 69 ? 9.726 9.783 61.416 1.00 26.33 69 SER A CA 1
ATOM 530 C C . SER A 1 69 ? 8.248 9.814 61.838 1.00 26.33 69 SER A C 1
ATOM 532 O O . SER A 1 69 ? 7.338 9.703 61.018 1.00 26.33 69 SER A O 1
ATOM 534 N N . GLN A 1 70 ? 8.025 9.825 63.150 1.00 26.48 70 GLN A N 1
ATOM 535 C CA . GLN A 1 70 ? 6.770 9.494 63.826 1.00 26.48 70 GLN A CA 1
ATOM 536 C C . GLN A 1 70 ? 5.888 10.737 64.081 1.00 26.48 70 GLN A C 1
ATOM 538 O O . GLN A 1 70 ? 6.376 11.676 64.696 1.00 26.48 70 GLN A O 1
ATOM 543 N N . THR A 1 71 ? 4.594 10.645 63.707 1.00 23.86 71 THR A N 1
ATOM 544 C CA . THR A 1 71 ? 3.345 11.119 64.394 1.00 23.86 71 THR A CA 1
ATOM 545 C C . THR A 1 71 ? 3.173 12.610 64.803 1.00 23.86 71 THR A C 1
ATOM 547 O O . THR A 1 71 ? 4.167 13.271 65.071 1.00 23.86 71 THR A O 1
ATOM 550 N N . PRO A 1 72 ? 1.931 13.166 64.929 1.00 27.00 72 PRO A N 1
ATOM 551 C CA . PRO A 1 72 ? 0.703 12.477 65.345 1.00 27.00 72 PRO A CA 1
ATOM 552 C C . PRO A 1 72 ? -0.599 12.751 64.573 1.00 27.00 72 PRO A C 1
ATOM 554 O O . PRO A 1 72 ? -0.752 13.667 63.770 1.00 27.00 72 PRO A O 1
ATOM 557 N N . GLU A 1 73 ? -1.529 11.854 64.884 1.00 28.25 73 GLU A N 1
ATOM 558 C CA . GLU A 1 73 ? -2.904 11.688 64.438 1.00 28.25 73 GLU A CA 1
ATOM 559 C C . GLU A 1 73 ? -3.731 12.980 64.413 1.00 28.25 73 GLU A C 1
ATOM 561 O O . GLU A 1 73 ? -3.850 13.693 65.407 1.00 28.25 73 GLU A O 1
ATOM 566 N N . THR A 1 74 ? -4.434 13.200 63.301 1.00 25.97 74 THR A N 1
ATOM 567 C CA . THR A 1 74 ? -5.730 13.886 63.318 1.00 25.97 74 THR A CA 1
ATOM 568 C C . THR A 1 74 ? -6.718 13.075 62.492 1.00 25.97 74 THR A C 1
ATOM 570 O O . THR A 1 74 ? -6.573 12.877 61.287 1.00 25.97 74 THR A O 1
ATOM 573 N N . SER A 1 75 ? -7.724 12.553 63.182 1.00 31.91 75 SER A N 1
ATOM 574 C CA . SER A 1 75 ? -8.850 11.835 62.610 1.00 31.91 75 SER A CA 1
ATOM 575 C C . SER A 1 75 ? -9.677 12.775 61.729 1.00 31.91 75 SER A C 1
ATOM 577 O O . SER A 1 75 ? -10.363 13.679 62.205 1.00 31.91 75 SER A O 1
ATOM 579 N N . ARG A 1 76 ? -9.654 12.549 60.414 1.00 28.95 76 ARG A N 1
ATOM 580 C CA . ARG A 1 76 ? -10.702 13.035 59.513 1.00 28.95 76 ARG A CA 1
ATOM 581 C C . ARG A 1 76 ? -11.226 11.888 58.675 1.00 28.95 76 ARG A C 1
ATOM 583 O O . ARG A 1 76 ? -10.607 11.418 57.727 1.00 28.95 76 ARG A O 1
ATOM 590 N N . ASN A 1 77 ? -12.405 11.468 59.105 1.00 36.44 77 ASN A N 1
ATOM 591 C CA . ASN A 1 77 ? -13.392 10.690 58.389 1.00 36.44 77 ASN A CA 1
ATOM 592 C C . ASN A 1 77 ? -13.433 11.124 56.909 1.00 36.44 77 ASN A C 1
ATOM 594 O O . ASN A 1 77 ? -13.919 12.208 56.593 1.00 36.44 77 ASN A O 1
ATOM 598 N N . THR A 1 78 ? -12.896 10.304 56.008 1.00 28.06 78 THR A N 1
ATOM 599 C CA . THR A 1 78 ? -13.134 10.429 54.567 1.00 28.06 78 THR A CA 1
ATOM 600 C C . THR A 1 78 ? -13.813 9.142 54.137 1.00 28.06 78 THR A C 1
ATOM 602 O O . THR A 1 78 ? -13.283 8.045 54.312 1.00 28.06 78 THR A O 1
ATOM 605 N N . GLY A 1 79 ? -15.068 9.278 53.711 1.00 30.41 79 GLY A N 1
ATOM 606 C CA . GLY A 1 79 ? -15.919 8.158 53.344 1.00 30.41 79 GLY A CA 1
ATOM 607 C C . GLY A 1 79 ? -15.239 7.261 52.314 1.00 30.41 79 GLY A C 1
ATOM 608 O O . GLY A 1 79 ? -14.543 7.734 51.415 1.00 30.41 79 GLY A O 1
ATOM 609 N N . LYS A 1 80 ? -15.456 5.951 52.449 1.00 29.88 80 LYS A N 1
ATOM 610 C CA . LYS A 1 80 ? -15.166 4.988 51.388 1.00 29.88 80 LYS A CA 1
ATOM 611 C C . LYS A 1 80 ? -15.894 5.457 50.126 1.00 29.88 80 LYS A C 1
ATOM 613 O O . LYS A 1 80 ? -17.114 5.340 50.066 1.00 29.88 80 LYS A O 1
ATOM 618 N N . LYS A 1 81 ? -15.152 5.989 49.150 1.00 31.23 81 LYS A N 1
ATOM 619 C CA . LYS A 1 81 ? -15.659 6.191 47.789 1.00 31.23 81 LYS A CA 1
ATOM 620 C C . LYS A 1 81 ? -16.188 4.852 47.291 1.00 31.23 81 LYS A C 1
ATOM 622 O O . LYS A 1 81 ? -15.469 3.848 47.306 1.00 31.23 81 LYS A O 1
ATOM 627 N N . THR A 1 82 ? -17.458 4.835 46.929 1.00 36.56 82 THR A N 1
ATOM 628 C CA . THR A 1 82 ? -18.121 3.674 46.345 1.00 36.56 82 THR A CA 1
ATOM 629 C C . THR A 1 82 ? -17.538 3.385 44.964 1.00 36.56 82 THR A C 1
ATOM 631 O O . THR A 1 82 ? -17.016 4.280 44.309 1.00 36.56 82 THR A O 1
ATOM 634 N N . TYR A 1 83 ? -17.634 2.136 44.497 1.00 39.56 83 TYR A N 1
ATOM 635 C CA . TYR A 1 83 ? -17.185 1.715 43.156 1.00 39.56 83 TYR A CA 1
ATOM 636 C C . TYR A 1 83 ? -17.784 2.585 42.026 1.00 39.56 83 TYR A C 1
ATOM 638 O O . TYR A 1 83 ? -17.165 2.758 40.985 1.00 39.56 83 TYR A O 1
ATOM 646 N N . LYS A 1 84 ? -18.948 3.205 42.283 1.00 34.88 84 LYS A N 1
ATOM 647 C CA . LYS A 1 84 ? -19.610 4.190 41.415 1.00 34.88 84 LYS A CA 1
ATOM 648 C C . LYS A 1 84 ? -18.833 5.494 41.196 1.00 34.88 84 LYS A C 1
ATOM 650 O O . LYS A 1 84 ? -19.024 6.114 40.164 1.00 34.88 84 LYS A O 1
ATOM 655 N N . ASP A 1 85 ? -17.946 5.893 42.109 1.00 35.31 85 ASP A N 1
ATOM 656 C CA . ASP A 1 85 ? -17.204 7.161 42.004 1.00 35.31 85 ASP A CA 1
ATOM 657 C C . ASP A 1 85 ? -15.889 7.025 41.206 1.00 35.31 85 ASP A C 1
ATOM 659 O O . ASP A 1 85 ? -15.086 7.959 41.191 1.00 35.31 85 ASP A O 1
ATOM 663 N N . ARG A 1 86 ? -15.608 5.849 40.614 1.00 40.59 86 ARG A N 1
ATOM 664 C CA . ARG A 1 86 ? -14.348 5.563 39.902 1.00 40.59 86 ARG A CA 1
ATOM 665 C C . ARG A 1 86 ? -14.420 5.595 38.375 1.00 40.59 86 ARG A C 1
ATOM 667 O O . ARG A 1 86 ? -13.358 5.512 37.781 1.00 40.59 86 ARG A O 1
ATOM 674 N N . ILE A 1 87 ? -15.583 5.717 37.735 1.00 44.41 87 ILE A N 1
ATOM 675 C CA . ILE A 1 87 ? -15.657 5.661 36.263 1.00 44.41 87 ILE A CA 1
ATOM 676 C C . ILE A 1 87 ? -16.668 6.691 35.735 1.00 44.41 87 ILE A C 1
ATOM 678 O O . ILE A 1 87 ? -17.760 6.349 35.305 1.00 44.41 87 ILE A O 1
ATOM 682 N N . GLU A 1 88 ? -16.287 7.966 35.756 1.00 43.19 88 GLU A N 1
ATOM 683 C CA . GLU A 1 88 ? -16.441 8.806 34.558 1.00 43.19 88 GLU A CA 1
ATOM 684 C C . GLU A 1 88 ? -15.073 8.770 33.849 1.00 43.19 88 GLU A C 1
ATOM 686 O O . GLU A 1 88 ? -14.364 9.769 33.776 1.00 43.19 88 GLU A O 1
ATOM 691 N N . GLU A 1 89 ? -14.615 7.577 33.448 1.00 53.16 89 GLU A N 1
ATOM 692 C CA . GLU A 1 89 ? -13.439 7.479 32.577 1.00 53.16 89 GLU A CA 1
ATOM 693 C C . GLU A 1 89 ? -13.872 7.969 31.194 1.00 53.16 89 GLU A C 1
ATOM 695 O O . GLU A 1 89 ? -14.796 7.408 30.605 1.00 53.16 89 GLU A O 1
ATOM 700 N N . SER A 1 90 ? -13.224 9.024 30.698 1.00 58.69 90 SER A N 1
ATOM 701 C CA . SER A 1 90 ? -13.288 9.398 29.284 1.00 58.69 90 SER A CA 1
ATOM 702 C C . SER A 1 90 ? -12.885 8.180 28.447 1.00 58.69 90 SER A C 1
ATOM 704 O O . SER A 1 90 ? -11.855 7.540 28.704 1.00 58.69 90 SER A O 1
ATOM 706 N N . MET A 1 91 ? -13.748 7.805 27.504 1.00 73.56 91 MET A N 1
ATOM 707 C CA . MET A 1 91 ? -13.568 6.611 26.690 1.00 73.56 91 MET A CA 1
ATOM 708 C C . MET A 1 91 ? -12.975 7.001 25.356 1.00 73.56 91 MET A C 1
ATOM 710 O O . MET A 1 91 ? -13.435 7.938 24.707 1.00 73.56 91 MET A O 1
ATOM 714 N N . LYS A 1 92 ? -12.002 6.217 24.896 1.00 85.69 92 LYS A N 1
ATOM 715 C CA . LYS A 1 92 ? -11.449 6.402 23.558 1.00 85.69 92 LYS A CA 1
ATOM 716 C C . LYS A 1 92 ? -11.940 5.344 22.602 1.00 85.69 92 LYS A C 1
ATOM 718 O O . LYS A 1 92 ? -11.856 4.145 22.889 1.00 85.69 92 LYS A O 1
ATOM 723 N N . THR A 1 93 ? -12.371 5.809 21.437 1.00 89.00 93 THR A N 1
ATOM 724 C CA . THR A 1 93 ? -12.643 4.962 20.279 1.00 89.00 93 THR A CA 1
ATOM 725 C C . THR A 1 93 ? -11.631 5.263 19.187 1.00 89.00 93 THR A C 1
ATOM 727 O O . THR A 1 93 ? -11.530 6.396 18.717 1.00 89.00 93 THR A O 1
ATOM 730 N N . LEU A 1 94 ? -10.903 4.237 18.760 1.00 92.00 94 LEU A N 1
ATOM 731 C CA . LEU A 1 94 ? -9.969 4.307 17.647 1.00 92.00 94 LEU A CA 1
ATOM 732 C C . LEU A 1 94 ? -10.582 3.667 16.403 1.00 92.00 94 LEU A C 1
ATOM 734 O O . LEU A 1 94 ? -10.981 2.506 16.422 1.00 92.00 94 LEU A O 1
ATOM 738 N N . TYR A 1 95 ? -10.599 4.411 15.306 1.00 93.62 95 TYR A N 1
ATOM 739 C CA . TYR A 1 95 ? -10.957 3.920 13.984 1.00 93.62 95 TYR A CA 1
ATOM 740 C C . TYR A 1 95 ? -9.686 3.709 13.168 1.00 93.62 95 TYR A C 1
ATOM 742 O O . TYR A 1 95 ? -8.905 4.639 12.977 1.00 93.62 95 TYR A O 1
ATOM 750 N N . LEU A 1 96 ? -9.488 2.490 12.682 1.00 94.50 96 LEU A N 1
ATOM 751 C CA . LEU A 1 96 ? -8.397 2.108 11.799 1.00 94.50 96 LEU A CA 1
ATOM 752 C C . LEU A 1 96 ? -8.962 1.916 10.393 1.00 94.50 96 LEU A C 1
ATOM 754 O O . LEU A 1 96 ? -9.751 0.998 10.155 1.00 94.50 96 LEU A O 1
ATOM 758 N N . LEU A 1 97 ? -8.563 2.788 9.466 1.00 94.44 97 LEU A N 1
ATOM 759 C CA . LEU A 1 97 ? -9.022 2.770 8.074 1.00 94.44 97 LEU A CA 1
ATOM 760 C C . LEU A 1 97 ? -7.883 2.333 7.151 1.00 94.44 97 LEU A C 1
ATOM 762 O O . LEU A 1 97 ? -6.787 2.878 7.225 1.00 94.44 97 LEU A O 1
ATOM 766 N N . GLY A 1 98 ? -8.132 1.354 6.286 1.00 92.81 98 GLY A N 1
ATOM 767 C CA . GLY A 1 98 ? -7.185 0.890 5.268 1.00 92.81 98 GLY A CA 1
ATOM 768 C C . GLY A 1 98 ? -7.697 1.131 3.853 1.00 92.81 98 GLY A C 1
ATOM 769 O O . GLY A 1 98 ? -8.765 1.715 3.666 1.00 92.81 98 GLY A O 1
ATOM 770 N N . ASN A 1 99 ? -6.962 0.664 2.838 1.00 91.38 99 ASN A N 1
ATOM 771 C CA . ASN A 1 99 ? -7.251 1.010 1.437 1.00 91.38 99 ASN A CA 1
ATOM 772 C C . ASN A 1 99 ? -8.642 0.550 0.977 1.00 91.38 99 ASN A C 1
ATOM 774 O O . ASN A 1 99 ? -9.250 1.155 0.098 1.00 91.38 99 ASN A O 1
ATOM 778 N N . GLY A 1 100 ? -9.197 -0.482 1.619 1.00 91.38 100 GLY A N 1
ATOM 779 C CA . GLY A 1 100 ? -10.578 -0.902 1.404 1.00 91.38 100 GLY A CA 1
ATOM 780 C C . GLY A 1 100 ? -11.618 0.187 1.697 1.00 91.38 100 GLY A C 1
ATOM 781 O O . GLY A 1 100 ? -12.696 0.125 1.120 1.00 91.38 100 GLY A O 1
ATOM 782 N N . PHE A 1 101 ? -11.308 1.181 2.537 1.00 94.06 101 PHE A N 1
ATOM 783 C CA . PHE A 1 101 ? -12.158 2.351 2.777 1.00 94.06 101 PHE A CA 1
ATOM 784 C C . PHE A 1 101 ? -12.274 3.227 1.524 1.00 94.06 101 PHE A C 1
ATOM 786 O O . PHE A 1 101 ? -13.381 3.457 1.039 1.00 94.06 101 PHE A O 1
ATOM 793 N N . ASP A 1 102 ? -11.141 3.634 0.947 1.00 94.88 102 ASP A N 1
ATOM 794 C CA . ASP A 1 102 ? -11.089 4.439 -0.278 1.00 94.88 102 ASP A CA 1
ATOM 795 C C . ASP A 1 102 ? -11.790 3.702 -1.438 1.00 94.88 102 ASP A C 1
ATOM 797 O O . ASP A 1 102 ? -12.603 4.288 -2.159 1.00 94.88 102 ASP A O 1
ATOM 801 N N . LEU A 1 103 ? -11.566 2.386 -1.544 1.00 93.19 103 LEU A N 1
ATOM 802 C CA . LEU A 1 103 ? -12.203 1.519 -2.541 1.00 93.19 103 LEU A CA 1
ATOM 803 C C . LEU A 1 103 ? -13.719 1.402 -2.360 1.00 93.19 103 LEU A C 1
ATOM 805 O O . LEU A 1 103 ? -14.455 1.483 -3.342 1.00 93.19 103 LEU A O 1
ATOM 809 N N . ALA A 1 104 ? -14.198 1.230 -1.125 1.00 92.62 104 ALA A N 1
ATOM 810 C CA . ALA A 1 104 ? -15.632 1.204 -0.829 1.00 92.62 104 ALA A CA 1
ATOM 811 C C . ALA A 1 104 ? -16.300 2.552 -1.146 1.00 92.62 104 ALA A C 1
ATOM 813 O O . ALA A 1 104 ? -17.470 2.601 -1.515 1.00 92.62 104 ALA A O 1
ATOM 814 N N . CYS A 1 105 ? -15.533 3.642 -1.090 1.00 93.56 105 CYS A N 1
ATOM 815 C CA . CYS A 1 105 ? -15.959 4.973 -1.509 1.00 93.56 105 CYS A CA 1
ATOM 816 C C . CYS A 1 105 ? -15.767 5.222 -3.016 1.00 93.56 105 CYS A C 1
ATOM 818 O O . CYS A 1 105 ? -15.933 6.354 -3.478 1.00 93.56 105 CYS A O 1
ATOM 820 N N . GLY A 1 106 ? -15.436 4.193 -3.802 1.00 93.19 106 GLY A N 1
ATOM 821 C CA . GLY A 1 106 ? -15.316 4.248 -5.258 1.00 93.19 106 GLY A CA 1
ATOM 822 C C . GLY A 1 106 ? -14.047 4.925 -5.779 1.00 93.19 106 GLY A C 1
ATOM 823 O O . GLY A 1 106 ? -14.004 5.275 -6.957 1.00 93.19 106 GLY A O 1
ATOM 824 N N . LEU A 1 107 ? -13.036 5.162 -4.939 1.00 95.88 107 LEU A N 1
ATOM 825 C CA . LEU A 1 107 ? -11.747 5.691 -5.383 1.00 95.88 107 LEU A CA 1
ATOM 826 C C . LEU A 1 107 ? -10.885 4.546 -5.953 1.00 95.88 107 LEU A C 1
ATOM 828 O O . LEU A 1 107 ? -10.708 3.544 -5.262 1.00 95.88 107 LEU A O 1
ATOM 832 N N . PRO A 1 108 ? -10.317 4.662 -7.170 1.00 95.12 108 PRO A N 1
ATOM 833 C CA . PRO A 1 108 ? -9.451 3.637 -7.761 1.00 95.12 108 PRO A CA 1
ATOM 834 C C . PRO A 1 108 ? -8.038 3.685 -7.152 1.00 95.12 108 PRO A C 1
ATOM 836 O O . PRO A 1 108 ? -7.061 4.079 -7.793 1.00 95.12 108 PRO A O 1
ATOM 839 N N . SER A 1 109 ? -7.940 3.344 -5.868 1.00 93.94 109 SER A N 1
ATOM 840 C CA . SER A 1 109 ? -6.730 3.454 -5.049 1.00 93.94 109 SER A CA 1
ATOM 841 C C . SER A 1 109 ? -5.928 2.150 -4.953 1.00 93.94 109 SER A C 1
ATOM 843 O O . SER A 1 109 ? -4.980 2.060 -4.165 1.00 93.94 109 SER A O 1
ATOM 845 N N . ARG A 1 110 ? -6.262 1.101 -5.725 1.00 93.12 110 ARG A N 1
ATOM 846 C CA . ARG A 1 110 ? -5.413 -0.103 -5.778 1.00 93.12 110 ARG A CA 1
ATOM 847 C C . ARG A 1 110 ? -4.098 0.228 -6.465 1.00 93.12 110 ARG A C 1
ATOM 849 O O . ARG A 1 110 ? -4.043 1.066 -7.363 1.00 93.12 110 ARG A O 1
ATOM 856 N N . TYR A 1 111 ? -3.051 -0.515 -6.115 1.00 92.25 111 TYR A N 1
ATOM 857 C CA . TYR A 1 111 ? -1.811 -0.442 -6.881 1.00 92.25 111 TYR A CA 1
ATOM 858 C C . TYR A 1 111 ? -2.037 -0.825 -8.350 1.00 92.25 111 TYR A C 1
ATOM 860 O O . TYR A 1 111 ? -1.532 -0.151 -9.241 1.00 92.25 111 TYR A O 1
ATOM 868 N N . SER A 1 112 ? -2.873 -1.833 -8.616 1.00 92.44 112 SER A N 1
ATOM 869 C CA . SER A 1 112 ? -3.230 -2.217 -9.982 1.00 92.44 112 SER A CA 1
ATOM 870 C C . SER A 1 112 ? -3.890 -1.088 -10.772 1.00 92.44 112 SER A C 1
ATOM 872 O O . SER A 1 112 ? -3.694 -1.001 -11.981 1.00 92.44 112 SER A O 1
ATOM 874 N N . ASP A 1 113 ? -4.682 -0.228 -10.128 1.00 95.06 113 ASP A N 1
ATOM 875 C CA . ASP A 1 113 ? -5.337 0.893 -10.808 1.00 95.06 113 ASP A CA 1
ATOM 876 C C . ASP A 1 113 ? -4.294 1.937 -11.223 1.00 95.06 113 ASP A C 1
ATOM 878 O O . ASP A 1 113 ? -4.245 2.342 -12.385 1.00 95.06 113 ASP A O 1
ATOM 882 N N . TYR A 1 114 ? -3.390 2.272 -10.297 1.00 95.56 114 TYR A N 1
ATOM 883 C CA . TYR A 1 114 ? -2.237 3.133 -10.549 1.00 95.56 114 TYR A CA 1
ATOM 884 C C . TYR A 1 114 ? -1.330 2.591 -11.662 1.00 95.56 114 TYR A C 1
ATOM 886 O O . TYR A 1 114 ? -1.050 3.296 -12.633 1.00 95.56 114 TYR A O 1
ATOM 894 N N . PHE A 1 115 ? -0.895 1.333 -11.546 1.00 95.00 115 PHE A N 1
ATOM 895 C CA . PHE A 1 115 ? 0.013 0.703 -12.500 1.00 95.00 115 PHE A CA 1
ATOM 896 C C . PHE A 1 115 ? -0.592 0.724 -13.901 1.00 95.00 115 PHE A C 1
ATOM 898 O O . PHE A 1 115 ? 0.036 1.198 -14.840 1.00 95.00 115 PHE A O 1
ATOM 905 N N . ASN A 1 116 ? -1.852 0.304 -14.041 1.00 94.44 116 ASN A N 1
ATOM 906 C CA . ASN A 1 116 ? -2.523 0.301 -15.337 1.00 94.44 116 ASN A CA 1
ATOM 907 C C . ASN A 1 116 ? -2.711 1.712 -15.899 1.00 94.44 116 ASN A C 1
ATOM 909 O O . ASN A 1 116 ? -2.521 1.911 -17.097 1.00 94.44 116 ASN A O 1
ATOM 913 N N . ASN A 1 117 ? -3.040 2.697 -15.057 1.00 95.38 117 ASN A N 1
ATOM 914 C CA . ASN A 1 117 ? -3.131 4.090 -15.483 1.00 95.38 117 ASN A CA 1
ATOM 915 C C . ASN A 1 117 ? -1.795 4.583 -16.059 1.00 95.38 117 ASN A C 1
ATOM 917 O O . ASN A 1 117 ? -1.766 5.092 -17.179 1.00 95.38 117 ASN A O 1
ATOM 921 N N . ARG A 1 118 ? -0.689 4.372 -15.338 1.00 94.69 118 ARG A N 1
ATOM 922 C CA . ARG A 1 118 ? 0.640 4.833 -15.759 1.00 94.69 118 ARG A CA 1
ATOM 923 C C . ARG A 1 118 ? 1.204 4.058 -16.938 1.00 94.69 118 ARG A C 1
ATOM 925 O O . ARG A 1 118 ? 1.787 4.668 -17.824 1.00 94.69 118 ARG A O 1
ATOM 932 N N . PHE A 1 119 ? 1.006 2.746 -16.997 1.00 94.38 119 PHE A N 1
ATOM 933 C CA . PHE A 1 119 ? 1.544 1.943 -18.091 1.00 94.38 119 PHE A CA 1
ATOM 934 C C . PHE A 1 119 ? 0.731 2.056 -19.383 1.00 94.38 119 PHE A C 1
ATOM 936 O O . PHE A 1 119 ? 1.293 1.887 -20.462 1.00 94.38 119 PHE A O 1
ATOM 943 N N . SER A 1 120 ? -0.552 2.437 -19.311 1.00 94.31 120 SER A N 1
ATOM 944 C CA . SER A 1 120 ? -1.400 2.630 -20.501 1.00 94.31 120 SER A CA 1
ATOM 945 C C . SER A 1 120 ? -0.881 3.678 -21.492 1.00 94.31 120 SER A C 1
ATOM 947 O O . SER A 1 120 ? -1.281 3.666 -22.656 1.00 94.31 120 SER A O 1
ATOM 949 N N . VAL A 1 121 ? 0.014 4.574 -21.059 1.00 92.00 121 VAL A N 1
ATOM 950 C CA . VAL A 1 121 ? 0.624 5.582 -21.937 1.00 92.00 121 VAL A CA 1
ATOM 951 C C . VAL A 1 121 ? 1.813 5.049 -22.741 1.00 92.00 121 VAL A C 1
ATOM 953 O O . VAL A 1 121 ? 2.254 5.720 -23.678 1.00 92.00 121 VAL A O 1
ATOM 956 N N . PHE A 1 122 ? 2.353 3.877 -22.390 1.00 93.12 122 PHE A N 1
ATOM 957 C CA . PHE A 1 122 ? 3.466 3.270 -23.113 1.00 93.12 122 PHE A CA 1
ATOM 958 C C . PHE A 1 122 ? 2.940 2.439 -24.291 1.00 93.12 122 PHE A C 1
ATOM 960 O O . PHE A 1 122 ? 2.113 1.544 -24.094 1.00 93.12 122 PHE A O 1
ATOM 967 N N . PRO A 1 123 ? 3.401 2.712 -25.527 1.00 90.31 123 PRO A N 1
ATOM 968 C CA . PRO A 1 123 ? 3.070 1.877 -26.675 1.00 90.31 123 PRO A CA 1
ATOM 969 C C . PRO A 1 123 ? 3.428 0.409 -26.416 1.00 90.31 123 PRO A C 1
ATOM 971 O O . PRO A 1 123 ? 4.446 0.118 -25.799 1.00 90.31 123 PRO A O 1
ATOM 974 N N . GLY A 1 124 ? 2.570 -0.507 -26.866 1.00 90.12 124 GLY A N 1
ATOM 975 C CA . GLY A 1 124 ? 2.795 -1.949 -26.725 1.00 90.12 124 GLY A CA 1
ATOM 976 C C . GLY A 1 124 ? 2.414 -2.548 -25.367 1.00 90.12 124 GLY A C 1
ATOM 977 O O . GLY A 1 124 ? 2.358 -3.771 -25.266 1.00 90.12 124 GLY A O 1
ATOM 978 N N . PHE A 1 125 ? 2.088 -1.738 -24.351 1.00 94.69 125 PHE A N 1
ATOM 979 C CA . PHE A 1 125 ? 1.602 -2.262 -23.075 1.00 94.69 125 PHE A CA 1
ATOM 980 C C . PHE A 1 125 ? 0.187 -2.843 -23.198 1.00 94.69 125 PHE A C 1
ATOM 982 O O . PHE A 1 125 ? -0.755 -2.180 -23.638 1.00 94.69 125 PHE A O 1
ATOM 989 N N . GLU A 1 126 ? 0.028 -4.075 -22.726 1.00 92.62 126 GLU A N 1
ATOM 990 C CA . GLU A 1 126 ? -1.244 -4.771 -22.599 1.00 92.62 126 GLU A CA 1
ATOM 991 C C . GLU A 1 126 ? -1.430 -5.246 -21.151 1.00 92.62 126 GLU A C 1
ATOM 993 O O . GLU A 1 126 ? -0.700 -6.111 -20.673 1.00 92.62 126 GLU A O 1
ATOM 998 N N . LYS A 1 127 ? -2.448 -4.699 -20.471 1.00 88.12 127 LYS A N 1
ATOM 999 C CA . LYS A 1 127 ? -2.717 -4.884 -19.032 1.00 88.12 127 LYS A CA 1
ATOM 1000 C C . LYS A 1 127 ? -2.686 -6.334 -18.538 1.00 88.12 127 LYS A C 1
ATOM 1002 O O . LYS A 1 127 ? -2.257 -6.562 -17.421 1.00 88.12 127 LYS A O 1
ATOM 1007 N N . ASP A 1 128 ? -3.189 -7.279 -19.328 1.00 89.62 128 ASP A N 1
ATOM 1008 C CA . ASP A 1 128 ? -3.324 -8.685 -18.924 1.00 89.62 128 ASP A CA 1
ATOM 1009 C C . ASP A 1 128 ? -2.300 -9.590 -19.638 1.00 89.62 128 ASP A C 1
ATOM 1011 O O . ASP A 1 128 ? -2.535 -10.787 -19.829 1.00 89.62 128 ASP A O 1
ATOM 1015 N N . LYS A 1 129 ? -1.182 -9.016 -20.106 1.00 91.94 129 LYS A N 1
ATOM 1016 C CA . LYS A 1 129 ? -0.109 -9.739 -20.801 1.00 91.94 129 LYS A CA 1
ATOM 1017 C C . LYS A 1 129 ? 1.275 -9.317 -20.306 1.00 91.94 129 LYS A C 1
ATOM 1019 O O . LYS A 1 129 ? 1.458 -8.160 -19.937 1.00 91.94 129 LYS A O 1
ATOM 1024 N N . PRO A 1 130 ? 2.276 -10.212 -20.370 1.00 93.19 130 PRO A N 1
ATOM 1025 C CA . PRO A 1 130 ? 3.643 -9.911 -19.960 1.00 93.19 130 PRO A CA 1
ATOM 1026 C C . PRO A 1 130 ? 4.354 -9.027 -21.003 1.00 93.19 130 PRO A C 1
ATOM 1028 O O . PRO A 1 130 ? 5.131 -9.509 -21.822 1.00 93.19 130 PRO A O 1
ATOM 1031 N N . THR A 1 131 ? 3.993 -7.746 -21.041 1.00 95.38 131 THR A N 1
ATOM 1032 C CA . THR A 1 131 ? 4.446 -6.758 -22.038 1.00 95.38 131 THR A CA 1
ATOM 1033 C C . THR A 1 131 ? 4.997 -5.485 -21.396 1.00 95.38 131 THR A C 1
ATOM 1035 O O . THR A 1 131 ? 5.434 -4.577 -22.106 1.00 95.38 131 THR A O 1
ATOM 1038 N N . ALA A 1 132 ? 4.986 -5.391 -20.062 1.00 95.38 132 ALA A N 1
ATOM 1039 C CA . ALA A 1 132 ? 5.346 -4.172 -19.350 1.00 95.38 132 ALA A CA 1
ATOM 1040 C C . ALA A 1 132 ? 6.835 -3.839 -19.505 1.00 95.38 132 ALA A C 1
ATOM 1042 O O . ALA A 1 132 ? 7.176 -2.679 -19.742 1.00 95.38 132 ALA A O 1
ATOM 1043 N N . VAL A 1 133 ? 7.721 -4.840 -19.427 1.00 95.56 133 VAL A N 1
ATOM 1044 C CA . VAL A 1 133 ? 9.170 -4.635 -19.599 1.00 95.56 133 VAL A CA 1
ATOM 1045 C C . VAL A 1 133 ? 9.476 -4.180 -21.024 1.00 95.56 133 VAL A C 1
ATOM 1047 O O . VAL A 1 133 ? 10.195 -3.200 -21.214 1.00 95.56 133 VAL A O 1
ATOM 1050 N N . THR A 1 134 ? 8.880 -4.834 -22.026 1.00 95.38 134 THR A N 1
ATOM 1051 C CA . THR A 1 134 ? 9.065 -4.476 -23.440 1.00 95.38 134 THR A CA 1
ATOM 1052 C C . THR A 1 134 ? 8.584 -3.055 -23.734 1.00 95.38 134 THR A C 1
ATOM 1054 O O . THR A 1 134 ? 9.290 -2.300 -24.396 1.00 95.38 134 THR A O 1
ATOM 1057 N N . ALA A 1 135 ? 7.436 -2.648 -23.185 1.00 94.75 135 ALA A N 1
ATOM 1058 C CA . ALA A 1 135 ? 6.912 -1.293 -23.361 1.00 94.75 135 ALA A CA 1
ATOM 1059 C C . ALA A 1 135 ? 7.861 -0.215 -22.791 1.00 94.75 135 ALA A C 1
ATOM 1061 O O . ALA A 1 135 ? 8.050 0.845 -23.397 1.00 94.75 135 ALA A O 1
ATOM 1062 N N . LEU A 1 136 ? 8.505 -0.485 -21.648 1.00 95.12 136 LEU A N 1
ATOM 1063 C CA . LEU A 1 136 ? 9.518 0.412 -21.077 1.00 95.12 136 LEU A CA 1
ATOM 1064 C C . LEU A 1 136 ? 10.818 0.423 -21.894 1.00 95.12 136 LEU A C 1
ATOM 1066 O O . LEU A 1 136 ? 11.413 1.485 -22.080 1.00 95.12 136 LEU A O 1
ATOM 1070 N N . GLU A 1 137 ? 11.254 -0.730 -22.402 1.00 94.44 137 GLU A N 1
ATOM 1071 C CA . GLU A 1 137 ? 12.446 -0.846 -23.248 1.00 94.44 137 GLU A CA 1
ATOM 1072 C C . GLU A 1 137 ? 12.294 -0.053 -24.553 1.00 94.44 137 GLU A C 1
ATOM 1074 O O . GLU A 1 137 ? 13.161 0.759 -24.887 1.00 94.44 137 GLU A O 1
ATOM 1079 N N . GLU A 1 138 ? 11.163 -0.202 -25.249 1.00 92.00 138 GLU A N 1
ATOM 1080 C CA . GLU A 1 138 ? 10.842 0.612 -26.426 1.00 92.00 138 GLU A CA 1
ATOM 1081 C C . GLU A 1 138 ? 10.850 2.102 -26.079 1.00 92.00 138 GLU A C 1
ATOM 1083 O O . GLU A 1 138 ? 11.380 2.930 -26.828 1.00 92.00 138 GLU A O 1
ATOM 1088 N N . LYS A 1 139 ? 10.320 2.464 -24.904 1.00 91.69 139 LYS A N 1
ATOM 1089 C CA . LYS A 1 139 ? 10.299 3.857 -24.468 1.00 91.69 139 LYS A CA 1
ATOM 1090 C C . LYS A 1 139 ? 11.704 4.422 -24.260 1.00 91.69 139 LYS A C 1
ATOM 1092 O O . LYS A 1 139 ? 11.956 5.551 -24.697 1.00 91.69 139 LYS A O 1
ATOM 1097 N N . LEU A 1 140 ? 12.620 3.658 -23.663 1.00 90.12 140 LEU A N 1
ATOM 1098 C CA . LEU A 1 140 ? 14.018 4.063 -23.478 1.00 90.12 140 LEU A CA 1
ATOM 1099 C C . LEU A 1 140 ? 14.728 4.355 -24.807 1.00 90.12 140 LEU A C 1
ATOM 1101 O O . LEU A 1 140 ? 15.531 5.285 -24.876 1.00 90.12 140 LEU A O 1
ATOM 1105 N N . GLN A 1 141 ? 14.383 3.636 -25.877 1.00 85.69 141 GLN A N 1
ATOM 1106 C CA . GLN A 1 141 ? 14.964 3.851 -27.208 1.00 85.69 141 GLN A CA 1
ATOM 1107 C C . GLN A 1 141 ? 14.536 5.185 -27.853 1.00 85.69 141 GLN A C 1
ATOM 1109 O O . GLN A 1 141 ? 15.197 5.668 -28.771 1.00 85.69 141 GLN A O 1
ATOM 1114 N N . THR A 1 142 ? 13.461 5.827 -27.373 1.00 80.81 142 THR A N 1
ATOM 1115 C CA . THR A 1 142 ? 12.904 7.060 -27.974 1.00 80.81 142 THR A CA 1
ATOM 1116 C C . THR A 1 142 ? 13.555 8.378 -27.514 1.00 80.81 142 THR A C 1
ATOM 1118 O O . THR A 1 142 ? 13.006 9.443 -27.788 1.00 80.81 142 THR A O 1
ATOM 1121 N N . ASN A 1 143 ? 14.712 8.351 -26.831 1.00 67.94 143 ASN A N 1
ATOM 1122 C CA . ASN A 1 143 ? 15.382 9.520 -26.211 1.00 67.94 143 ASN A CA 1
ATOM 1123 C C . ASN A 1 143 ? 14.499 10.340 -25.239 1.00 67.94 143 ASN A C 1
ATOM 1125 O O . ASN A 1 143 ? 14.845 11.455 -24.859 1.00 67.94 143 ASN A O 1
ATOM 1129 N N . ASP A 1 144 ? 13.371 9.784 -24.800 1.00 79.06 144 ASP A N 1
ATOM 1130 C CA . ASP A 1 144 ? 12.376 10.434 -23.942 1.00 79.06 144 ASP A CA 1
ATOM 1131 C C . ASP A 1 144 ? 12.215 9.632 -22.639 1.00 79.06 144 ASP A C 1
ATOM 1133 O O . ASP A 1 144 ? 11.111 9.297 -22.203 1.00 79.06 144 ASP A O 1
ATOM 1137 N N . CYS A 1 145 ? 13.359 9.265 -22.048 1.00 80.88 145 CYS A N 1
ATOM 1138 C CA . CYS A 1 145 ? 13.441 8.476 -20.817 1.00 80.88 145 CYS A CA 1
ATOM 1139 C C . CYS A 1 145 ? 12.843 9.207 -19.603 1.00 80.88 145 CYS A C 1
ATOM 1141 O O . CYS A 1 145 ? 12.383 8.557 -18.673 1.00 80.88 145 CYS A O 1
ATOM 1143 N N . HIS A 1 146 ? 12.754 10.542 -19.645 1.00 82.75 146 HIS A N 1
ATOM 1144 C CA . HIS A 1 146 ? 12.159 11.371 -18.590 1.00 82.75 146 HIS A CA 1
ATOM 1145 C C . HIS A 1 146 ? 10.655 11.143 -18.378 1.00 82.75 146 HIS A C 1
ATOM 1147 O O . HIS A 1 146 ? 10.116 11.589 -17.370 1.00 82.75 146 HIS A O 1
ATOM 1153 N N . LYS A 1 147 ? 9.971 10.458 -19.306 1.00 88.19 147 LYS A N 1
ATOM 1154 C CA . LYS A 1 147 ? 8.580 10.022 -19.109 1.00 88.19 147 LYS A CA 1
ATOM 1155 C C . LYS A 1 147 ? 8.443 8.776 -18.241 1.00 88.19 147 LYS A C 1
ATOM 1157 O O . LYS A 1 147 ? 7.327 8.464 -17.845 1.00 88.19 147 LYS A O 1
ATOM 1162 N N . ILE A 1 148 ? 9.533 8.059 -17.978 1.00 93.88 148 ILE A N 1
ATOM 1163 C CA . ILE A 1 148 ? 9.556 6.980 -16.992 1.00 93.88 148 ILE A CA 1
ATOM 1164 C C . ILE A 1 148 ? 9.841 7.650 -15.639 1.00 93.88 148 ILE A C 1
ATOM 1166 O O . ILE A 1 148 ? 10.929 8.200 -15.474 1.00 93.88 148 ILE A O 1
ATOM 1170 N N . PRO A 1 149 ? 8.889 7.668 -14.688 1.00 93.31 149 PRO A N 1
ATOM 1171 C CA . PRO A 1 149 ? 9.015 8.492 -13.481 1.00 93.31 149 PRO A CA 1
ATOM 1172 C C . PRO A 1 149 ? 10.096 8.021 -12.504 1.00 93.31 149 PRO A C 1
ATOM 1174 O O . PRO A 1 149 ? 10.586 8.805 -11.691 1.00 93.31 149 PRO A O 1
ATOM 1177 N N . SER A 1 150 ? 10.422 6.728 -12.526 1.00 95.81 150 SER A N 1
ATOM 1178 C CA . SER A 1 150 ? 11.303 6.101 -11.544 1.00 95.81 150 SER A CA 1
ATOM 1179 C C . SER A 1 150 ? 11.889 4.791 -12.059 1.00 95.81 150 SER A C 1
ATOM 1181 O O . SER A 1 150 ? 11.206 4.042 -12.762 1.00 95.81 150 SER A O 1
ATOM 1183 N N . ALA A 1 151 ? 13.103 4.451 -11.614 1.00 95.50 151 ALA A N 1
ATOM 1184 C CA . ALA A 1 151 ? 13.696 3.128 -11.831 1.00 95.50 151 ALA A CA 1
ATOM 1185 C C . ALA A 1 151 ? 12.815 1.969 -11.308 1.00 95.50 151 ALA A C 1
ATOM 1187 O O . ALA A 1 151 ? 12.856 0.862 -11.847 1.00 95.50 151 ALA A O 1
ATOM 1188 N N . TRP A 1 152 ? 11.957 2.217 -10.310 1.00 96.44 152 TRP A N 1
ATOM 1189 C CA . TRP A 1 152 ? 11.031 1.207 -9.784 1.00 96.44 152 TRP A CA 1
ATOM 1190 C C . TRP A 1 152 ? 10.000 0.724 -10.809 1.00 96.44 152 TRP A C 1
ATOM 1192 O O . TRP A 1 152 ? 9.483 -0.381 -10.665 1.00 96.44 152 TRP A O 1
ATOM 1202 N N . PHE A 1 153 ? 9.739 1.486 -11.878 1.00 96.19 153 PHE A N 1
ATOM 1203 C CA . PHE A 1 153 ? 8.858 1.038 -12.961 1.00 96.19 153 PHE A CA 1
ATOM 1204 C C . PHE A 1 153 ? 9.378 -0.244 -13.619 1.00 96.19 153 PHE A C 1
ATOM 1206 O O . PHE A 1 153 ? 8.581 -1.128 -13.915 1.00 96.19 153 PHE A O 1
ATOM 1213 N N . PHE A 1 154 ? 10.696 -0.387 -13.786 1.00 96.38 154 PHE A N 1
ATOM 1214 C CA . PHE A 1 154 ? 11.297 -1.595 -14.358 1.00 96.38 154 PHE A CA 1
ATOM 1215 C C . PHE A 1 154 ? 11.144 -2.803 -13.433 1.00 96.38 154 PHE A C 1
ATOM 1217 O O . PHE A 1 154 ? 10.822 -3.895 -13.895 1.0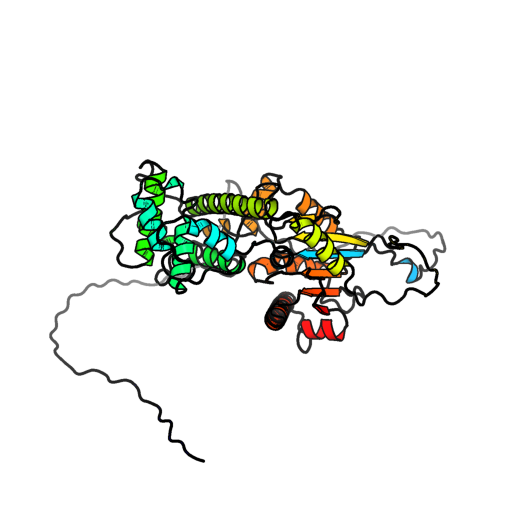0 96.38 154 PHE A O 1
ATOM 1224 N N . ILE A 1 155 ? 11.313 -2.597 -12.124 1.00 95.19 155 ILE A N 1
ATOM 1225 C CA . ILE A 1 155 ? 11.155 -3.651 -11.115 1.00 95.19 155 ILE A CA 1
ATOM 1226 C C . ILE A 1 155 ? 9.701 -4.129 -11.102 1.00 95.19 155 ILE A C 1
ATOM 1228 O O . ILE A 1 155 ? 9.431 -5.321 -11.226 1.00 95.19 155 ILE A O 1
ATOM 1232 N N . PHE A 1 156 ? 8.738 -3.211 -11.029 1.00 94.75 156 PHE A N 1
ATOM 1233 C CA . PHE A 1 156 ? 7.327 -3.588 -11.027 1.00 94.75 156 PHE A CA 1
ATOM 1234 C C . PHE A 1 156 ? 6.859 -4.190 -12.356 1.00 94.75 156 PHE A C 1
ATOM 1236 O O . PHE A 1 156 ? 6.058 -5.123 -12.345 1.00 94.75 156 PHE A O 1
ATOM 1243 N N . ALA A 1 157 ? 7.385 -3.715 -13.489 1.00 94.88 157 ALA A N 1
ATOM 1244 C CA . ALA A 1 157 ? 7.148 -4.325 -14.794 1.00 94.88 157 ALA A CA 1
ATOM 1245 C C . ALA A 1 157 ? 7.669 -5.768 -14.853 1.00 94.88 157 ALA A C 1
ATOM 1247 O O . ALA A 1 157 ? 6.970 -6.648 -15.351 1.00 94.88 157 ALA A O 1
ATOM 1248 N N . TYR A 1 158 ? 8.853 -6.030 -14.291 1.00 93.81 158 TYR A N 1
ATOM 1249 C CA . TYR A 1 158 ? 9.401 -7.381 -14.189 1.00 93.81 158 TYR A CA 1
ATOM 1250 C C . TYR A 1 158 ? 8.464 -8.307 -13.406 1.00 93.81 158 TYR A C 1
ATOM 1252 O O . TYR A 1 158 ? 8.054 -9.339 -13.932 1.00 93.81 158 TYR A O 1
ATOM 1260 N N . TYR A 1 159 ? 8.046 -7.923 -12.196 1.00 90.69 159 TYR A N 1
ATOM 1261 C CA . TYR A 1 159 ? 7.142 -8.754 -11.386 1.00 90.69 159 TYR A CA 1
ATOM 1262 C C . TYR A 1 159 ? 5.762 -8.946 -12.033 1.00 90.69 159 TYR A C 1
ATOM 1264 O O . TYR A 1 159 ? 5.177 -10.025 -11.932 1.00 90.69 159 TYR A O 1
ATOM 1272 N N . HIS A 1 160 ? 5.252 -7.930 -12.731 1.00 91.69 160 HIS A N 1
ATOM 1273 C CA . HIS A 1 160 ? 4.033 -8.039 -13.530 1.00 91.69 160 HIS A CA 1
ATOM 1274 C C . HIS A 1 160 ? 4.161 -9.109 -14.625 1.00 91.69 160 HIS A C 1
ATOM 1276 O O . HIS A 1 160 ? 3.297 -9.982 -14.757 1.00 91.69 160 HIS A O 1
ATOM 1282 N N . ASP A 1 161 ? 5.251 -9.065 -15.391 1.00 92.81 161 ASP A N 1
ATOM 1283 C CA . ASP A 1 161 ? 5.476 -9.967 -16.516 1.00 92.81 161 ASP A CA 1
ATOM 1284 C C . ASP A 1 161 ? 5.778 -11.401 -16.040 1.00 92.81 161 ASP A C 1
ATOM 1286 O O . ASP A 1 161 ? 5.244 -12.354 -16.611 1.00 92.81 161 ASP A O 1
ATOM 1290 N N . GLN A 1 162 ? 6.509 -11.568 -14.928 1.00 88.94 162 GLN A N 1
ATOM 1291 C CA . GLN A 1 162 ? 6.720 -12.874 -14.279 1.00 88.94 162 GLN A CA 1
ATOM 1292 C C . GLN A 1 162 ? 5.411 -13.514 -13.799 1.00 88.94 162 GLN A C 1
ATOM 1294 O O . GLN A 1 162 ? 5.255 -14.734 -13.821 1.00 88.94 162 GLN A O 1
ATOM 1299 N N . ASN A 1 163 ? 4.424 -12.701 -13.421 1.00 87.19 163 ASN A N 1
ATOM 1300 C CA . ASN A 1 163 ? 3.100 -13.173 -13.024 1.00 87.19 163 ASN A CA 1
ATOM 1301 C C . ASN A 1 163 ? 2.141 -13.341 -14.222 1.00 87.19 163 ASN A C 1
ATOM 1303 O O . ASN A 1 163 ? 0.924 -13.200 -14.082 1.00 87.19 163 ASN A O 1
ATOM 1307 N N . ASN A 1 164 ? 2.672 -13.624 -15.419 1.00 86.06 164 ASN A N 1
ATOM 1308 C CA . ASN A 1 164 ? 1.919 -13.767 -16.670 1.00 86.06 164 ASN A CA 1
ATOM 1309 C C . ASN A 1 164 ? 1.032 -12.551 -16.999 1.00 86.06 164 ASN A C 1
ATOM 1311 O O . ASN A 1 164 ? -0.083 -12.712 -17.496 1.00 86.06 164 ASN A O 1
ATOM 1315 N N . GLY A 1 165 ? 1.508 -11.340 -16.704 1.00 78.38 165 GLY A N 1
ATOM 1316 C CA . GLY A 1 165 ? 0.760 -10.108 -16.945 1.00 78.38 165 GLY A CA 1
ATOM 1317 C C . GLY A 1 165 ? -0.301 -9.799 -15.891 1.00 78.38 165 GLY A C 1
ATOM 1318 O O . GLY A 1 165 ? -1.237 -9.058 -16.162 1.00 78.38 165 GLY A O 1
ATOM 1319 N N . LYS A 1 166 ? -0.219 -10.397 -14.697 1.00 81.25 166 LYS A N 1
ATOM 1320 C CA . LYS A 1 166 ? -1.109 -10.057 -13.580 1.00 81.25 166 LYS A CA 1
ATOM 1321 C C . LYS A 1 166 ? -0.417 -9.087 -12.634 1.00 81.25 166 LYS A C 1
ATOM 1323 O O . LYS A 1 166 ? 0.531 -9.443 -11.936 1.00 81.25 166 LYS A O 1
ATOM 1328 N N . CYS A 1 167 ? -0.941 -7.868 -12.570 1.00 75.38 167 CYS A N 1
ATOM 1329 C CA . CYS A 1 167 ? -0.436 -6.837 -11.672 1.00 75.38 167 CYS A CA 1
ATOM 1330 C C . CYS A 1 167 ? -0.622 -7.207 -10.191 1.00 75.38 167 CYS A C 1
ATOM 1332 O O . CYS A 1 167 ? -1.626 -7.817 -9.808 1.00 75.38 167 CYS A O 1
ATOM 1334 N N . ALA A 1 168 ? 0.325 -6.765 -9.361 1.00 72.62 168 ALA A N 1
ATOM 1335 C CA . ALA A 1 168 ? 0.144 -6.675 -7.920 1.00 72.62 168 ALA A CA 1
ATOM 1336 C C . ALA A 1 168 ? -1.181 -5.957 -7.607 1.00 72.62 168 ALA A C 1
ATOM 1338 O O . ALA A 1 168 ? -1.515 -4.913 -8.170 1.00 72.62 168 ALA A O 1
ATOM 1339 N N . SER A 1 169 ? -1.979 -6.558 -6.734 1.00 69.00 169 SER A N 1
ATOM 1340 C CA . SER A 1 169 ? -3.367 -6.144 -6.529 1.00 69.00 169 SER A CA 1
ATOM 1341 C C . SER A 1 169 ? -3.506 -5.132 -5.395 1.00 69.00 169 SER A C 1
ATOM 1343 O O . SER A 1 169 ? -4.399 -4.280 -5.416 1.00 69.00 169 SER A O 1
ATOM 1345 N N . THR A 1 170 ? -2.608 -5.204 -4.412 1.00 74.19 170 THR A N 1
ATOM 1346 C CA . THR A 1 170 ? -2.651 -4.417 -3.179 1.00 74.19 170 THR A CA 1
ATOM 1347 C C . THR A 1 170 ? -1.309 -3.761 -2.873 1.00 74.19 170 THR A C 1
ATOM 1349 O O . THR A 1 170 ? -0.278 -4.108 -3.440 1.00 74.19 170 THR A O 1
ATOM 1352 N N . TRP A 1 171 ? -1.305 -2.805 -1.943 1.00 76.19 171 TRP A N 1
ATOM 1353 C CA . TRP A 1 171 ? -0.067 -2.166 -1.485 1.00 76.19 171 TRP A CA 1
ATOM 1354 C C . TRP A 1 171 ? 0.831 -3.127 -0.698 1.00 76.19 171 TRP A C 1
ATOM 1356 O O . TRP A 1 171 ? 2.046 -3.007 -0.763 1.00 76.19 171 TRP A O 1
ATOM 1366 N N . LYS A 1 172 ? 0.252 -4.138 -0.038 1.00 73.50 172 LYS A N 1
ATOM 1367 C CA . LYS A 1 172 ? 1.011 -5.220 0.604 1.00 73.50 172 LYS A CA 1
ATOM 1368 C C . LYS A 1 172 ? 1.895 -5.960 -0.407 1.00 73.50 172 LYS A C 1
ATOM 1370 O O . LYS A 1 172 ? 3.034 -6.291 -0.098 1.00 73.50 172 LYS A O 1
ATOM 1375 N N . ASP A 1 173 ? 1.382 -6.180 -1.616 1.00 81.62 173 ASP A N 1
ATOM 1376 C CA . ASP A 1 173 ? 2.135 -6.833 -2.691 1.00 81.62 173 ASP A CA 1
ATOM 1377 C C . ASP A 1 173 ? 3.325 -5.958 -3.131 1.00 81.62 173 ASP A C 1
ATOM 1379 O O . ASP A 1 173 ? 4.417 -6.464 -3.368 1.00 81.62 173 ASP A O 1
ATOM 1383 N N . VAL A 1 174 ? 3.141 -4.632 -3.173 1.00 86.31 174 VAL A N 1
ATOM 1384 C CA . VAL A 1 174 ? 4.209 -3.659 -3.470 1.00 86.31 174 VAL A CA 1
ATOM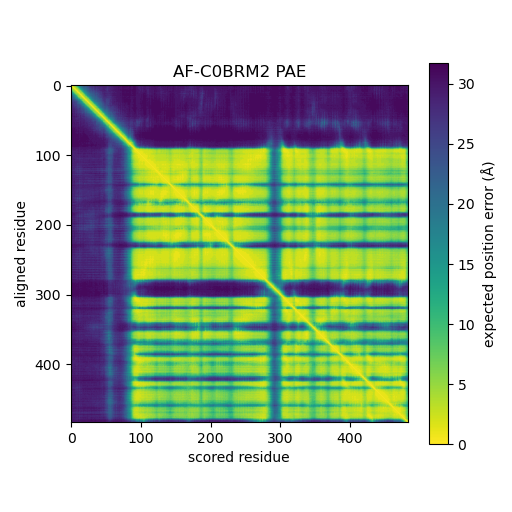 1385 C C . VAL A 1 174 ? 5.295 -3.684 -2.398 1.00 86.31 174 VAL A C 1
ATOM 1387 O O . VAL A 1 174 ? 6.476 -3.734 -2.728 1.00 86.31 174 VAL A O 1
ATOM 1390 N N . GLU A 1 175 ? 4.914 -3.678 -1.121 1.00 87.50 175 GLU A N 1
ATOM 1391 C CA . GLU A 1 175 ? 5.862 -3.751 -0.004 1.00 87.50 175 GLU A CA 1
ATOM 1392 C C . GLU A 1 175 ? 6.661 -5.056 -0.032 1.00 87.50 175 GLU A C 1
ATOM 1394 O O . GLU A 1 175 ? 7.875 -5.023 0.144 1.00 87.50 175 GLU A O 1
ATOM 1399 N N . SER A 1 176 ? 6.014 -6.179 -0.352 1.00 85.75 176 SER A N 1
ATOM 1400 C CA . SER A 1 176 ? 6.689 -7.469 -0.524 1.00 85.75 176 SER A CA 1
ATOM 1401 C C . SER A 1 176 ? 7.675 -7.466 -1.700 1.00 85.75 176 SER A C 1
ATOM 1403 O O . SER A 1 176 ? 8.757 -8.040 -1.587 1.00 85.75 176 SER A O 1
ATOM 1405 N N . ILE A 1 177 ? 7.354 -6.784 -2.806 1.00 89.00 177 ILE A N 1
ATOM 1406 C CA . ILE A 1 177 ? 8.281 -6.604 -3.936 1.00 89.00 177 ILE A CA 1
ATOM 1407 C C . ILE A 1 177 ? 9.489 -5.752 -3.527 1.00 89.00 177 ILE A C 1
ATOM 1409 O O . ILE A 1 177 ? 10.620 -6.112 -3.849 1.00 89.00 177 ILE A O 1
ATOM 1413 N N . ILE A 1 178 ? 9.271 -4.644 -2.807 1.00 90.31 178 ILE A N 1
ATOM 1414 C CA . ILE A 1 178 ? 10.364 -3.799 -2.295 1.00 90.31 178 ILE A CA 1
ATOM 1415 C C . ILE A 1 178 ? 11.254 -4.622 -1.358 1.00 90.31 178 ILE A C 1
ATOM 1417 O O . ILE A 1 178 ? 12.476 -4.576 -1.482 1.00 90.31 178 ILE A O 1
ATOM 1421 N N . GLU A 1 179 ? 10.656 -5.399 -0.456 1.00 87.19 179 GLU A N 1
ATOM 1422 C CA . GLU A 1 179 ? 11.378 -6.269 0.474 1.00 87.19 179 GLU A CA 1
ATOM 1423 C C . GLU A 1 179 ? 12.216 -7.303 -0.278 1.00 87.19 179 GLU A C 1
ATOM 1425 O O . GLU A 1 179 ? 13.429 -7.329 -0.107 1.00 87.19 179 GLU A O 1
ATOM 1430 N N . THR A 1 180 ? 11.609 -8.049 -1.204 1.00 86.75 180 THR A N 1
ATOM 1431 C CA . THR A 1 180 ? 12.298 -9.073 -2.013 1.00 86.75 180 THR A CA 1
ATOM 1432 C C . THR A 1 180 ? 13.449 -8.489 -2.836 1.00 86.75 180 THR A C 1
ATOM 1434 O O . THR A 1 180 ? 14.481 -9.128 -3.008 1.00 86.75 180 THR A O 1
ATOM 1437 N N . PHE A 1 181 ? 13.292 -7.273 -3.365 1.00 89.12 181 PHE A N 1
ATOM 1438 C CA . PHE A 1 181 ? 14.342 -6.614 -4.141 1.00 89.12 181 PHE A CA 1
ATOM 1439 C C . PHE A 1 181 ? 15.504 -6.117 -3.262 1.00 89.12 181 PHE A C 1
ATOM 1441 O O . PHE A 1 181 ? 16.653 -6.124 -3.707 1.00 89.12 181 PHE A O 1
ATOM 1448 N N . THR A 1 182 ? 15.214 -5.651 -2.041 1.00 86.94 182 THR A N 1
ATOM 1449 C CA . THR A 1 182 ? 16.187 -4.982 -1.154 1.00 86.94 182 THR A CA 1
ATOM 1450 C C . THR A 1 182 ? 16.871 -5.910 -0.158 1.00 86.94 182 THR A C 1
ATOM 1452 O O . THR A 1 182 ? 18.002 -5.631 0.231 1.00 86.94 182 THR A O 1
ATOM 1455 N N . ILE A 1 183 ? 16.205 -6.983 0.266 1.00 78.50 183 ILE A N 1
ATOM 1456 C CA . ILE A 1 183 ? 16.718 -7.977 1.204 1.00 78.50 183 ILE A CA 1
ATOM 1457 C C . ILE A 1 183 ? 17.104 -9.187 0.365 1.00 78.50 183 ILE A C 1
ATOM 1459 O O . ILE A 1 183 ? 16.260 -9.938 -0.114 1.00 78.50 183 ILE A O 1
ATOM 1463 N N . ASN A 1 184 ? 18.396 -9.292 0.098 1.00 66.44 184 ASN A N 1
ATOM 1464 C CA . ASN A 1 184 ? 18.992 -10.183 -0.881 1.00 66.44 184 ASN A CA 1
ATOM 1465 C C . ASN A 1 184 ? 18.956 -11.667 -0.446 1.00 66.44 184 ASN A C 1
ATOM 1467 O O . ASN A 1 184 ? 19.992 -12.288 -0.259 1.00 66.44 184 ASN A O 1
ATOM 1471 N N . GLU A 1 185 ? 17.774 -12.258 -0.242 1.00 55.78 185 GLU A N 1
ATOM 1472 C CA . GLU A 1 185 ? 17.668 -13.588 0.383 1.00 55.78 185 GLU A CA 1
ATOM 1473 C C . GLU A 1 185 ? 18.083 -14.760 -0.527 1.00 55.78 185 GLU A C 1
ATOM 1475 O O . GLU A 1 185 ? 18.232 -15.877 -0.037 1.00 55.78 185 GLU A O 1
ATOM 1480 N N . ASN A 1 186 ? 18.269 -14.549 -1.839 1.00 53.28 186 ASN A N 1
ATOM 1481 C CA . ASN A 1 186 ? 18.827 -15.545 -2.766 1.00 53.28 186 ASN A CA 1
ATOM 1482 C C . ASN A 1 186 ? 19.285 -14.895 -4.090 1.00 53.28 186 ASN A C 1
ATOM 1484 O O . ASN A 1 186 ? 18.474 -14.708 -5.000 1.00 53.28 186 ASN A O 1
ATOM 1488 N N . ASP A 1 187 ? 20.595 -14.667 -4.233 1.00 51.34 187 ASP A N 1
ATOM 1489 C CA . ASP A 1 187 ? 21.284 -14.037 -5.384 1.00 51.34 187 ASP A CA 1
ATOM 1490 C C . ASP A 1 187 ? 21.005 -14.636 -6.783 1.00 51.34 187 ASP A C 1
ATOM 1492 O O . ASP A 1 187 ? 21.452 -14.096 -7.793 1.00 51.34 187 ASP A O 1
ATOM 1496 N N . TYR A 1 188 ? 20.297 -15.765 -6.884 1.00 50.66 188 TYR A N 1
ATOM 1497 C CA . TYR A 1 188 ? 20.235 -16.565 -8.113 1.00 50.66 188 TYR A CA 1
ATOM 1498 C C . TYR A 1 188 ? 18.827 -16.817 -8.666 1.00 50.66 188 TYR A C 1
ATOM 1500 O O . TYR A 1 188 ? 18.709 -17.541 -9.654 1.00 50.66 188 TYR A O 1
ATOM 1508 N N . ILE A 1 189 ? 17.766 -16.284 -8.044 1.00 60.97 189 ILE A N 1
ATOM 1509 C CA . ILE A 1 189 ? 16.381 -16.629 -8.436 1.00 60.97 189 ILE A CA 1
ATOM 1510 C C . ILE A 1 189 ? 15.557 -15.414 -8.877 1.00 60.97 189 ILE A C 1
ATOM 1512 O O . ILE A 1 189 ? 14.745 -15.552 -9.783 1.00 60.97 189 ILE A O 1
ATOM 1516 N N . ASN A 1 190 ? 15.751 -14.240 -8.271 1.00 76.00 190 ASN A N 1
ATOM 1517 C CA . ASN A 1 190 ? 14.947 -13.049 -8.555 1.00 76.00 190 ASN A CA 1
ATOM 1518 C C . ASN A 1 190 ? 15.831 -11.821 -8.796 1.00 76.00 190 ASN A C 1
ATOM 1520 O O . ASN A 1 190 ? 16.958 -11.754 -8.310 1.00 76.00 190 ASN A O 1
ATOM 1524 N N . LEU A 1 191 ? 15.285 -10.822 -9.498 1.00 87.31 191 LEU A N 1
ATOM 1525 C CA . LEU A 1 191 ? 15.896 -9.500 -9.625 1.00 87.31 191 LEU A CA 1
ATOM 1526 C C . LEU A 1 191 ? 16.147 -8.895 -8.233 1.00 87.31 191 LEU A C 1
ATOM 1528 O O . LEU A 1 191 ? 15.192 -8.647 -7.492 1.00 87.31 191 LEU A O 1
ATOM 1532 N N . SER A 1 192 ? 17.412 -8.613 -7.918 1.00 89.38 192 SER A N 1
ATOM 1533 C CA . SER A 1 192 ? 17.834 -8.027 -6.642 1.00 89.38 192 SER A CA 1
ATOM 1534 C C . SER A 1 192 ? 18.604 -6.719 -6.822 1.00 89.38 192 SER A C 1
ATOM 1536 O O . SER A 1 192 ? 19.115 -6.393 -7.904 1.00 89.38 192 SER A O 1
ATOM 1538 N N . ILE A 1 193 ? 18.718 -5.958 -5.734 1.00 88.88 193 ILE A N 1
ATOM 1539 C CA . ILE A 1 193 ? 19.549 -4.755 -5.699 1.00 88.88 193 ILE A CA 1
ATOM 1540 C C . ILE A 1 193 ? 21.036 -5.077 -5.914 1.00 88.88 193 ILE A C 1
ATOM 1542 O O . ILE A 1 193 ? 21.734 -4.283 -6.545 1.00 88.88 193 ILE A O 1
ATOM 1546 N N . GLY A 1 194 ? 21.498 -6.258 -5.482 1.00 87.06 194 GLY A N 1
ATOM 1547 C CA . GLY A 1 194 ? 22.855 -6.759 -5.725 1.00 87.06 194 GLY A CA 1
ATOM 1548 C C . GLY A 1 194 ? 23.139 -6.964 -7.214 1.00 87.06 194 GLY A C 1
ATOM 1549 O O . GLY A 1 194 ? 24.143 -6.470 -7.723 1.00 87.06 194 GLY A O 1
ATOM 1550 N N . MET A 1 195 ? 22.197 -7.557 -7.961 1.00 88.31 195 MET A N 1
ATOM 1551 C CA . MET A 1 195 ? 22.308 -7.666 -9.425 1.00 88.31 195 MET A CA 1
ATOM 1552 C C . MET A 1 195 ? 22.413 -6.296 -10.106 1.00 88.31 195 MET A C 1
ATOM 1554 O O . MET A 1 195 ? 23.161 -6.125 -11.073 1.00 88.31 195 MET A O 1
ATOM 1558 N N . CYS A 1 196 ? 21.675 -5.302 -9.603 1.00 90.31 196 CYS A N 1
ATOM 1559 C CA . CYS A 1 196 ? 21.789 -3.932 -10.094 1.00 90.31 196 CYS A CA 1
ATOM 1560 C C . CYS A 1 196 ? 23.163 -3.338 -9.752 1.00 90.31 196 CYS A C 1
ATOM 1562 O O . CYS A 1 196 ? 23.781 -2.734 -10.623 1.00 90.31 196 CYS A O 1
ATOM 1564 N N . ALA A 1 197 ? 23.680 -3.546 -8.538 1.00 88.88 197 ALA A N 1
ATOM 1565 C CA . ALA A 1 197 ? 25.025 -3.112 -8.153 1.00 88.88 197 ALA A CA 1
ATOM 1566 C C . ALA A 1 197 ? 26.100 -3.682 -9.087 1.00 88.88 197 ALA A C 1
ATOM 1568 O O . ALA A 1 197 ? 26.912 -2.930 -9.631 1.00 88.88 197 ALA A O 1
ATOM 1569 N N . ASP A 1 198 ? 26.036 -4.985 -9.361 1.00 87.69 198 ASP A N 1
ATOM 1570 C CA . ASP A 1 198 ? 26.948 -5.671 -10.273 1.00 87.69 198 ASP A CA 1
ATOM 1571 C C . ASP A 1 198 ? 26.861 -5.135 -11.703 1.00 87.69 198 ASP A C 1
ATOM 1573 O O . ASP A 1 198 ? 27.889 -4.927 -12.350 1.00 87.69 198 ASP A O 1
ATOM 1577 N N . MET A 1 199 ? 25.647 -4.895 -12.211 1.00 89.94 199 MET A N 1
ATOM 1578 C CA . MET A 1 199 ? 25.443 -4.327 -13.547 1.00 89.94 199 MET A CA 1
ATOM 1579 C C . MET A 1 199 ? 25.976 -2.892 -13.645 1.00 89.94 199 MET A C 1
ATOM 1581 O O . MET A 1 199 ? 26.519 -2.504 -14.678 1.00 89.94 199 MET A O 1
ATOM 1585 N N . PHE A 1 200 ? 25.847 -2.104 -12.576 1.00 88.44 200 PHE A N 1
ATOM 1586 C CA . PHE A 1 200 ? 26.350 -0.732 -12.521 1.00 88.44 200 PHE A CA 1
ATOM 1587 C C . PHE A 1 200 ? 27.881 -0.688 -12.443 1.00 88.44 200 PHE A C 1
ATOM 1589 O O . PHE A 1 200 ? 28.496 0.156 -13.099 1.00 88.44 200 PHE A O 1
ATOM 1596 N N . ALA A 1 201 ? 28.495 -1.600 -11.684 1.00 87.56 201 ALA A N 1
ATOM 1597 C CA . ALA A 1 201 ? 29.946 -1.709 -11.554 1.00 87.56 201 ALA A CA 1
ATOM 1598 C C . ALA A 1 201 ? 30.606 -2.313 -12.806 1.00 87.56 201 ALA A C 1
ATOM 1600 O O . ALA A 1 201 ? 31.662 -1.851 -13.242 1.00 87.56 201 ALA A O 1
ATOM 1601 N N . TYR A 1 202 ? 29.969 -3.320 -13.410 1.00 87.88 202 TYR A N 1
ATOM 1602 C CA . TYR A 1 202 ? 30.493 -4.068 -14.553 1.00 87.88 202 TYR A CA 1
ATOM 1603 C C . TYR A 1 202 ? 29.436 -4.223 -15.660 1.00 87.88 202 TYR A C 1
ATOM 1605 O O . TYR A 1 202 ? 28.929 -5.333 -15.874 1.00 87.88 202 TYR A O 1
ATOM 1613 N N . PRO A 1 203 ? 29.120 -3.140 -16.403 1.00 87.38 203 PRO A N 1
ATOM 1614 C CA . PRO A 1 203 ? 28.139 -3.191 -17.479 1.00 87.38 203 PRO A CA 1
ATOM 1615 C C . PRO A 1 203 ? 28.519 -4.246 -18.516 1.00 87.38 203 PRO A C 1
ATOM 1617 O O . PRO A 1 203 ? 29.607 -4.215 -19.100 1.00 87.38 203 PRO A O 1
ATOM 1620 N N . ARG A 1 204 ? 27.609 -5.188 -18.751 1.00 88.44 204 ARG A N 1
ATOM 1621 C CA . ARG A 1 204 ? 27.822 -6.341 -19.629 1.00 88.44 204 ARG A CA 1
ATOM 1622 C C . ARG A 1 204 ? 26.564 -6.662 -20.420 1.00 88.44 204 ARG A C 1
ATOM 1624 O O . ARG A 1 204 ? 25.482 -6.168 -20.116 1.00 88.44 204 ARG A O 1
ATOM 1631 N N . THR A 1 205 ? 26.716 -7.491 -21.449 1.00 89.81 205 THR A N 1
ATOM 1632 C CA . THR A 1 205 ? 25.566 -8.036 -22.172 1.00 89.81 205 THR A CA 1
ATOM 1633 C C . THR A 1 205 ? 24.796 -8.979 -21.242 1.00 89.81 205 THR A C 1
ATOM 1635 O O . THR A 1 205 ? 25.415 -9.901 -20.707 1.00 89.81 205 THR A O 1
ATOM 1638 N N . PRO A 1 206 ? 23.487 -8.763 -21.039 1.00 90.88 206 PRO A N 1
ATOM 1639 C CA . PRO A 1 206 ? 22.684 -9.605 -20.163 1.00 90.88 206 PRO A CA 1
ATOM 1640 C C . PRO A 1 206 ? 22.508 -11.012 -20.744 1.00 90.88 206 PRO A C 1
ATOM 1642 O O . PRO A 1 206 ? 22.362 -11.186 -21.956 1.00 90.88 206 PRO A O 1
ATOM 1645 N N . THR A 1 207 ? 22.529 -12.019 -19.871 1.00 87.44 207 THR A N 1
ATOM 1646 C CA . THR A 1 207 ? 22.395 -13.442 -20.231 1.00 87.44 207 THR A CA 1
ATOM 1647 C C . THR A 1 207 ? 21.064 -14.063 -19.796 1.00 87.44 207 THR A C 1
ATOM 1649 O O . THR A 1 207 ? 20.679 -15.104 -20.329 1.00 87.44 207 THR A O 1
ATOM 1652 N N . GLY A 1 208 ? 20.343 -13.405 -18.883 1.00 89.56 208 GLY A N 1
ATOM 1653 C CA . GLY A 1 208 ? 19.026 -13.796 -18.368 1.00 89.56 208 GLY A CA 1
ATOM 1654 C C . GLY A 1 208 ? 18.035 -12.627 -18.327 1.00 89.56 208 GLY A C 1
ATOM 1655 O O . GLY A 1 208 ? 18.389 -11.493 -18.654 1.00 89.56 208 GLY A O 1
ATOM 1656 N N . GLN A 1 209 ? 16.787 -12.899 -17.934 1.00 89.50 209 GLN A N 1
ATOM 1657 C CA . GLN A 1 209 ? 15.727 -11.881 -17.890 1.00 89.50 209 GLN A CA 1
ATOM 1658 C C . GLN A 1 209 ? 15.977 -10.842 -16.788 1.00 89.50 209 GLN A C 1
ATOM 1660 O O . GLN A 1 209 ? 15.782 -9.650 -17.001 1.00 89.50 209 GLN A O 1
ATOM 1665 N N . GLU A 1 210 ? 16.460 -11.283 -15.633 1.00 90.88 210 GLU A N 1
ATOM 1666 C CA . GLU A 1 210 ? 16.790 -10.460 -14.472 1.00 90.88 210 GLU A CA 1
ATOM 1667 C C . GLU A 1 210 ? 17.958 -9.525 -14.800 1.00 90.88 210 GLU A C 1
ATOM 1669 O O . GLU A 1 210 ? 17.866 -8.313 -14.602 1.00 90.88 210 GLU A O 1
ATOM 1674 N N . GLU A 1 211 ? 19.026 -10.067 -15.400 1.00 91.75 211 GLU A N 1
ATOM 1675 C CA . GLU A 1 211 ? 20.153 -9.263 -15.884 1.00 91.75 211 GLU A CA 1
ATOM 1676 C C . GLU A 1 211 ? 19.716 -8.276 -16.972 1.00 91.75 211 GLU A C 1
ATOM 1678 O O . GLU A 1 211 ? 20.232 -7.160 -17.019 1.00 91.75 211 GLU A O 1
ATOM 1683 N N . HIS A 1 212 ? 18.766 -8.654 -17.838 1.00 94.31 212 HIS A N 1
ATOM 1684 C CA . HIS A 1 212 ? 18.214 -7.746 -18.848 1.00 94.31 212 HIS A CA 1
ATOM 1685 C C . HIS A 1 212 ? 17.518 -6.556 -18.192 1.00 94.31 212 HIS A C 1
ATOM 1687 O O . HIS A 1 212 ? 17.808 -5.413 -18.532 1.00 94.31 212 HIS A O 1
ATOM 1693 N N . VAL A 1 213 ? 16.674 -6.789 -17.185 1.00 95.25 213 VAL A N 1
ATOM 1694 C CA . VAL A 1 213 ? 16.007 -5.701 -16.454 1.00 95.25 213 VAL A CA 1
ATOM 1695 C C . VAL A 1 213 ? 17.013 -4.838 -15.687 1.00 95.25 213 VAL A C 1
ATOM 1697 O O . VAL A 1 213 ? 16.925 -3.611 -15.745 1.00 95.25 213 VAL A O 1
ATOM 1700 N N . ALA A 1 214 ? 18.016 -5.438 -15.040 1.00 94.12 214 ALA A N 1
ATOM 1701 C CA . ALA A 1 214 ? 19.101 -4.690 -14.400 1.00 94.12 214 ALA A CA 1
ATOM 1702 C C . ALA A 1 214 ? 19.867 -3.813 -15.411 1.00 94.12 214 ALA A C 1
ATOM 1704 O O . ALA A 1 214 ? 20.191 -2.658 -15.121 1.00 94.12 214 ALA A O 1
ATOM 1705 N N . HIS A 1 215 ? 20.106 -4.326 -16.623 1.00 94.06 215 HIS A N 1
ATOM 1706 C CA . HIS A 1 215 ? 20.719 -3.573 -17.716 1.00 94.06 215 HIS A CA 1
ATOM 1707 C C . HIS A 1 215 ? 19.845 -2.393 -18.169 1.00 94.06 215 HIS A C 1
ATOM 1709 O O . HIS A 1 215 ? 20.363 -1.294 -18.372 1.00 94.06 215 HIS A O 1
ATOM 1715 N N . LEU A 1 216 ? 18.525 -2.581 -18.278 1.00 95.00 216 LEU A N 1
ATOM 1716 C CA . LEU A 1 216 ? 17.585 -1.501 -18.602 1.00 95.00 216 LEU A CA 1
ATOM 1717 C C . LEU A 1 216 ? 17.569 -0.406 -17.527 1.00 95.00 216 LEU A C 1
ATOM 1719 O O . LEU A 1 216 ? 17.554 0.776 -17.868 1.00 95.00 216 LEU A O 1
ATOM 1723 N N . ILE A 1 217 ? 17.631 -0.773 -16.243 1.00 94.44 217 ILE A N 1
ATOM 1724 C CA . ILE A 1 217 ? 17.721 0.194 -15.136 1.00 94.44 217 ILE A CA 1
ATOM 1725 C C . ILE A 1 217 ? 19.030 0.991 -15.216 1.00 94.44 217 ILE A C 1
ATOM 1727 O O . ILE A 1 217 ? 19.021 2.217 -15.085 1.00 94.44 217 ILE A O 1
ATOM 1731 N N . TRP A 1 218 ? 20.151 0.315 -15.482 1.00 92.38 218 TRP A N 1
ATOM 1732 C CA . TRP A 1 218 ? 21.436 0.979 -15.702 1.00 92.38 218 TRP A CA 1
ATOM 1733 C C . TRP A 1 218 ? 21.380 1.958 -16.886 1.00 92.38 218 TRP A C 1
ATOM 1735 O O . TRP A 1 218 ? 21.806 3.108 -16.756 1.00 92.38 218 TRP A O 1
ATOM 1745 N N . LEU A 1 219 ? 20.803 1.543 -18.021 1.00 91.56 219 LEU A N 1
ATOM 1746 C CA . LEU A 1 219 ? 20.592 2.409 -19.186 1.00 91.56 219 LEU A CA 1
ATOM 1747 C C . LEU A 1 219 ? 19.718 3.620 -18.842 1.00 91.56 219 LEU A C 1
ATOM 1749 O O . LEU A 1 219 ? 20.056 4.741 -19.222 1.00 91.56 219 LEU A O 1
ATOM 1753 N N . TYR A 1 220 ? 18.618 3.410 -18.117 1.00 92.75 220 TYR A N 1
ATOM 1754 C CA . TYR A 1 220 ? 17.715 4.470 -17.674 1.00 92.75 220 TYR A CA 1
ATOM 1755 C C . TYR A 1 220 ? 18.453 5.537 -16.853 1.00 92.75 220 TYR A C 1
ATOM 1757 O O . TYR A 1 220 ? 18.392 6.721 -17.193 1.00 92.75 220 TYR A O 1
ATOM 1765 N N . GLU A 1 221 ? 19.206 5.139 -15.823 1.00 89.88 221 GLU A N 1
ATOM 1766 C CA . GLU A 1 221 ? 19.945 6.097 -14.989 1.00 89.88 221 GLU A CA 1
ATOM 1767 C C . GLU A 1 221 ? 21.052 6.811 -15.763 1.00 89.88 221 GLU A C 1
ATOM 1769 O O . GLU A 1 221 ? 21.256 8.022 -15.614 1.00 89.88 221 GLU A O 1
ATOM 1774 N N . ARG A 1 222 ? 21.736 6.085 -16.648 1.00 86.94 222 ARG A N 1
ATOM 1775 C CA . ARG A 1 222 ? 22.778 6.638 -17.510 1.00 86.94 222 ARG A CA 1
ATOM 1776 C C . ARG A 1 222 ? 22.232 7.716 -18.454 1.00 86.94 222 ARG A C 1
ATOM 1778 O O . ARG A 1 222 ? 22.802 8.806 -18.537 1.00 86.94 222 ARG A O 1
ATOM 1785 N N . LEU A 1 223 ? 21.113 7.439 -19.126 1.00 88.00 223 LEU A N 1
ATOM 1786 C CA . LEU A 1 223 ? 20.453 8.386 -20.032 1.00 88.00 223 LEU A CA 1
ATOM 1787 C C . LEU A 1 223 ? 19.946 9.620 -19.281 1.00 88.00 223 LEU A C 1
ATOM 1789 O O . LEU A 1 223 ? 20.135 10.746 -19.736 1.00 88.00 223 LEU A O 1
ATOM 1793 N N . ARG A 1 224 ? 19.356 9.427 -18.098 1.00 85.56 224 ARG A N 1
ATOM 1794 C CA . ARG A 1 224 ? 18.793 10.516 -17.293 1.00 85.56 224 ARG A CA 1
ATOM 1795 C C . ARG A 1 224 ? 19.853 11.473 -16.748 1.00 85.56 224 ARG A C 1
ATOM 1797 O O . ARG A 1 224 ? 19.584 12.661 -16.575 1.00 85.56 224 ARG A O 1
ATOM 1804 N N . THR A 1 225 ? 21.049 10.965 -16.462 1.00 81.19 225 THR A N 1
ATOM 1805 C CA . THR A 1 225 ? 22.160 11.743 -15.890 1.00 81.19 225 THR A CA 1
ATOM 1806 C C . THR A 1 225 ? 23.132 12.290 -16.939 1.00 81.19 225 THR A C 1
ATOM 1808 O O . THR A 1 225 ? 24.141 12.893 -16.572 1.00 81.19 225 THR A O 1
ATOM 1811 N N . ASN A 1 226 ? 22.822 12.145 -18.237 1.00 71.62 226 ASN A N 1
ATOM 1812 C CA . ASN A 1 226 ? 23.662 12.592 -19.356 1.00 71.62 226 ASN A CA 1
ATOM 1813 C C . ASN A 1 226 ? 25.129 12.140 -19.217 1.00 71.62 226 ASN A C 1
ATOM 1815 O O . ASN A 1 226 ? 26.048 12.950 -19.342 1.00 71.62 226 ASN A O 1
ATOM 1819 N N . ASP A 1 227 ? 25.351 10.854 -18.923 1.00 64.12 227 ASP A N 1
ATOM 1820 C CA . ASP A 1 227 ? 26.688 10.250 -18.790 1.00 64.12 227 ASP A CA 1
ATOM 1821 C C . ASP A 1 227 ? 27.591 10.844 -17.687 1.00 64.12 227 ASP A C 1
ATOM 1823 O O . ASP A 1 227 ? 28.773 10.508 -17.613 1.00 64.12 227 ASP A O 1
ATOM 1827 N N . GLN A 1 228 ? 27.058 11.642 -16.751 1.00 60.69 228 GLN A N 1
ATOM 1828 C CA . GLN A 1 228 ? 27.815 12.057 -15.555 1.00 60.69 228 GLN A CA 1
ATOM 1829 C C . GLN A 1 228 ? 28.069 10.899 -14.571 1.00 60.69 228 GLN A C 1
ATOM 1831 O O . GLN A 1 228 ? 28.843 11.045 -13.630 1.00 60.69 228 GLN A O 1
ATOM 1836 N N . PHE A 1 229 ? 27.448 9.742 -14.806 1.00 57.78 229 PHE A N 1
ATOM 1837 C CA . PHE A 1 229 ? 27.490 8.540 -13.971 1.00 57.78 229 PHE A CA 1
ATOM 1838 C C . PHE A 1 229 ? 28.770 7.688 -14.126 1.00 57.78 229 PHE A C 1
ATOM 1840 O O . PHE A 1 229 ? 28.751 6.487 -13.864 1.00 57.78 229 PHE A O 1
ATOM 1847 N N . GLN A 1 230 ? 29.885 8.261 -14.595 1.00 53.44 230 GLN A N 1
ATOM 1848 C CA . GLN A 1 230 ? 31.121 7.501 -14.818 1.00 53.44 230 GLN A CA 1
ATOM 1849 C C . GLN A 1 230 ? 31.975 7.373 -13.540 1.00 53.44 230 GLN A C 1
ATOM 1851 O O . GLN A 1 230 ? 32.440 8.369 -12.993 1.00 53.44 230 GLN A O 1
ATOM 1856 N N . ASN A 1 231 ? 32.276 6.123 -13.157 1.00 51.66 231 ASN A N 1
ATOM 1857 C CA . ASN A 1 231 ? 33.387 5.705 -12.280 1.00 51.66 231 ASN A CA 1
ATOM 1858 C C . ASN A 1 231 ? 33.395 6.203 -10.820 1.00 51.66 231 ASN A C 1
ATOM 1860 O O . ASN A 1 231 ? 34.450 6.543 -10.282 1.00 51.66 231 ASN A O 1
ATOM 1864 N N . THR A 1 232 ? 32.259 6.164 -10.131 1.00 53.69 232 THR A N 1
ATOM 1865 C CA . THR A 1 232 ? 32.233 6.255 -8.661 1.00 53.69 232 THR A CA 1
ATOM 1866 C C . THR A 1 232 ? 31.533 5.047 -8.067 1.00 53.69 232 THR A C 1
ATOM 1868 O O . THR A 1 232 ? 30.619 4.522 -8.688 1.00 53.69 232 THR A O 1
ATOM 1871 N N . ASP A 1 233 ? 31.953 4.636 -6.873 1.00 65.06 233 ASP A N 1
ATOM 1872 C CA . ASP A 1 233 ? 31.267 3.642 -6.045 1.00 65.06 233 ASP A CA 1
ATOM 1873 C C . ASP A 1 233 ? 29.818 4.120 -5.816 1.00 65.06 233 ASP A C 1
ATOM 1875 O O . ASP A 1 233 ? 29.577 5.095 -5.096 1.00 65.06 233 ASP A O 1
ATOM 1879 N N . VAL A 1 234 ? 28.860 3.558 -6.559 1.00 74.44 234 VAL A N 1
ATOM 1880 C CA . VAL A 1 234 ? 27.460 4.000 -6.524 1.00 74.44 234 VAL A CA 1
ATOM 1881 C C . VAL A 1 234 ? 26.814 3.348 -5.314 1.00 74.44 234 VAL A C 1
ATOM 1883 O O . VAL A 1 234 ? 26.624 2.136 -5.295 1.00 74.44 234 VAL A O 1
ATOM 1886 N N . ASP A 1 235 ? 26.415 4.147 -4.323 1.00 86.19 235 ASP A N 1
ATOM 1887 C CA . ASP A 1 235 ? 25.528 3.664 -3.261 1.00 86.19 235 ASP A CA 1
ATOM 1888 C C . ASP A 1 235 ? 24.146 3.373 -3.873 1.00 86.19 235 ASP A C 1
ATOM 1890 O O . ASP A 1 235 ? 23.269 4.243 -3.947 1.00 86.19 235 ASP A O 1
ATOM 1894 N N . VAL A 1 236 ? 23.976 2.143 -4.368 1.00 88.12 236 VAL A N 1
ATOM 1895 C CA . VAL A 1 236 ? 22.749 1.688 -5.030 1.00 88.12 236 VAL A CA 1
ATOM 1896 C C . VAL A 1 236 ? 21.550 1.728 -4.090 1.00 88.12 236 VAL A C 1
ATOM 1898 O O . VAL A 1 236 ? 20.450 2.049 -4.531 1.00 88.12 236 VAL A O 1
ATOM 1901 N N . TYR A 1 237 ? 21.741 1.507 -2.787 1.00 89.75 237 TYR A N 1
ATOM 1902 C CA . TYR A 1 237 ? 20.660 1.609 -1.807 1.00 89.75 237 TYR A CA 1
ATOM 1903 C C . TYR A 1 237 ? 20.150 3.048 -1.712 1.00 89.75 237 TYR A C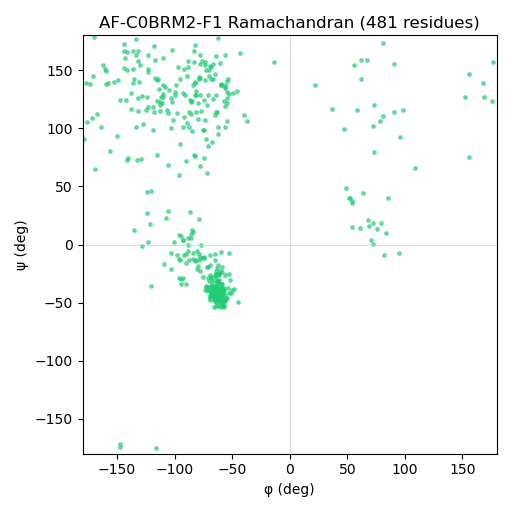 1
ATOM 1905 O O . TYR A 1 237 ? 18.941 3.279 -1.743 1.00 89.75 237 TYR A O 1
ATOM 1913 N N . ASN A 1 238 ? 21.047 4.036 -1.675 1.00 90.00 238 ASN A N 1
ATOM 1914 C CA . ASN A 1 238 ? 20.656 5.446 -1.740 1.00 90.00 238 ASN A CA 1
ATOM 1915 C C . ASN A 1 238 ? 20.009 5.824 -3.075 1.00 90.00 238 ASN A C 1
ATOM 1917 O O . ASN A 1 238 ? 19.048 6.599 -3.085 1.00 90.00 238 ASN A O 1
ATOM 1921 N N . LEU A 1 239 ? 20.511 5.289 -4.190 1.00 91.69 239 LEU A N 1
ATOM 1922 C CA . LEU A 1 239 ? 19.915 5.498 -5.507 1.00 91.69 239 LEU A CA 1
ATOM 1923 C C . LEU A 1 239 ? 18.473 4.980 -5.543 1.00 91.69 239 LEU A C 1
ATOM 1925 O O . LEU A 1 239 ? 17.562 5.747 -5.845 1.00 91.69 239 LEU A O 1
ATOM 1929 N N . PHE A 1 240 ? 18.241 3.723 -5.167 1.00 94.31 240 PHE A N 1
ATOM 1930 C CA . PHE A 1 240 ? 16.903 3.132 -5.181 1.00 94.31 240 PHE A CA 1
ATOM 1931 C C . PHE A 1 240 ? 15.975 3.744 -4.133 1.00 94.31 240 PHE A C 1
ATOM 1933 O O . PHE A 1 240 ? 14.777 3.849 -4.388 1.00 94.31 240 PHE A O 1
ATOM 1940 N N . LEU A 1 241 ? 16.493 4.237 -3.004 1.00 93.50 241 LEU A N 1
ATOM 1941 C CA . LEU A 1 241 ? 15.699 5.017 -2.054 1.00 93.50 241 LEU A CA 1
ATOM 1942 C C . LEU A 1 241 ? 15.262 6.362 -2.654 1.00 93.50 241 LEU A C 1
ATOM 1944 O O . LEU A 1 241 ? 14.124 6.790 -2.460 1.00 93.50 241 LEU A O 1
ATOM 1948 N N . LYS A 1 242 ? 16.145 7.040 -3.397 1.00 93.75 242 LYS A N 1
ATOM 1949 C CA . LYS A 1 242 ? 15.803 8.268 -4.129 1.00 93.75 242 LYS A CA 1
ATOM 1950 C C . LYS A 1 242 ? 14.774 7.984 -5.224 1.00 93.75 242 LYS A C 1
ATOM 1952 O O . LYS A 1 242 ? 13.789 8.709 -5.327 1.00 93.75 242 LYS A O 1
ATOM 1957 N N . GLU A 1 243 ? 14.968 6.932 -6.010 1.00 95.50 243 GLU A N 1
ATOM 1958 C CA . GLU A 1 243 ? 14.015 6.544 -7.051 1.00 95.50 243 GLU A CA 1
ATOM 1959 C C . GLU A 1 243 ? 12.674 6.093 -6.451 1.00 95.50 243 GLU A C 1
ATOM 1961 O O . GLU A 1 243 ? 11.630 6.350 -7.052 1.00 95.50 243 GLU A O 1
ATOM 1966 N N . LEU A 1 244 ? 12.660 5.511 -5.244 1.00 95.88 244 LEU A N 1
ATOM 1967 C CA . LEU A 1 244 ? 11.421 5.174 -4.533 1.00 95.88 244 LEU A CA 1
ATOM 1968 C C . LEU A 1 244 ? 10.633 6.436 -4.166 1.00 95.88 244 LEU A C 1
ATOM 1970 O O . LEU A 1 244 ? 9.419 6.474 -4.339 1.00 95.88 244 LEU A O 1
ATOM 1974 N N . LYS A 1 245 ? 11.321 7.507 -3.751 1.00 94.81 245 LYS A N 1
ATOM 1975 C CA . LYS A 1 245 ? 10.694 8.817 -3.509 1.00 94.81 245 LYS A CA 1
ATOM 1976 C C . LYS A 1 245 ? 10.119 9.442 -4.782 1.00 94.81 245 LYS A C 1
ATOM 1978 O O . LYS A 1 245 ? 9.067 10.075 -4.727 1.00 94.81 245 LYS A O 1
ATOM 1983 N N . ASN A 1 246 ? 10.768 9.252 -5.933 1.00 95.56 246 ASN A N 1
ATOM 1984 C CA . ASN A 1 246 ? 10.211 9.705 -7.216 1.00 95.56 246 ASN A CA 1
ATOM 1985 C C . ASN A 1 246 ? 8.931 8.928 -7.560 1.00 95.56 246 ASN A C 1
ATOM 1987 O O . ASN A 1 246 ? 7.928 9.531 -7.935 1.00 95.56 246 ASN A O 1
ATOM 1991 N N . PHE A 1 247 ? 8.951 7.605 -7.370 1.00 96.06 247 PHE A N 1
ATOM 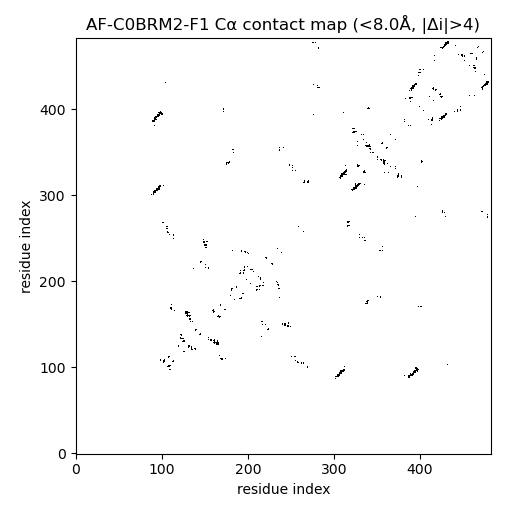1992 C CA . PHE A 1 247 ? 7.780 6.745 -7.543 1.00 96.06 247 PHE A CA 1
ATOM 1993 C C . PHE A 1 247 ? 6.623 7.168 -6.624 1.00 96.06 247 PHE A C 1
ATOM 1995 O O . PHE A 1 247 ? 5.489 7.297 -7.073 1.00 96.06 247 PHE A O 1
ATOM 2002 N N . GLU A 1 248 ? 6.905 7.469 -5.358 1.00 95.44 248 GLU A N 1
ATOM 2003 C CA . GLU A 1 248 ? 5.911 7.974 -4.404 1.00 95.44 248 GLU A CA 1
ATOM 2004 C C . GLU A 1 248 ? 5.324 9.316 -4.811 1.00 95.44 248 GLU A C 1
ATOM 2006 O O . GLU A 1 248 ? 4.128 9.539 -4.651 1.00 95.44 248 GLU A O 1
ATOM 2011 N N . SER A 1 249 ? 6.147 10.227 -5.328 1.00 95.69 249 SER A N 1
ATOM 2012 C CA . SER A 1 249 ? 5.664 11.511 -5.832 1.00 95.69 249 SER A CA 1
ATOM 2013 C C . SER A 1 249 ? 4.706 11.320 -7.012 1.00 95.69 249 SER A C 1
ATOM 2015 O O . SER A 1 249 ? 3.645 11.941 -7.039 1.00 95.69 249 SER A O 1
ATOM 2017 N N . ASP A 1 250 ? 5.048 10.443 -7.958 1.00 96.38 250 ASP A N 1
ATOM 2018 C CA . ASP A 1 250 ? 4.194 10.122 -9.108 1.00 96.38 250 ASP A CA 1
ATOM 2019 C C . ASP A 1 250 ? 2.880 9.442 -8.677 1.00 96.38 250 ASP A C 1
ATOM 2021 O O . ASP A 1 250 ? 1.796 9.789 -9.162 1.00 96.38 250 ASP A O 1
ATOM 2025 N N . PHE A 1 251 ? 2.958 8.520 -7.713 1.00 95.19 251 PHE A N 1
ATOM 2026 C CA . PHE A 1 251 ? 1.793 7.860 -7.128 1.00 95.19 251 PHE A CA 1
ATOM 2027 C C . PHE A 1 251 ? 0.859 8.851 -6.419 1.00 95.19 251 PHE A C 1
ATOM 2029 O O . PHE A 1 251 ? -0.360 8.798 -6.595 1.00 95.19 251 PHE A O 1
ATOM 2036 N N . GLN A 1 252 ? 1.413 9.799 -5.659 1.00 95.12 252 GLN A N 1
ATOM 2037 C CA . GLN A 1 252 ? 0.631 10.862 -5.023 1.00 95.12 252 GLN A CA 1
ATOM 2038 C C . GLN A 1 252 ? -0.089 11.734 -6.056 1.00 95.12 252 GLN A C 1
ATOM 2040 O O . GLN A 1 252 ? -1.244 12.099 -5.843 1.00 95.12 252 GLN A O 1
ATOM 2045 N N . GLU A 1 253 ? 0.552 12.041 -7.185 1.00 96.31 253 GLU A N 1
ATOM 2046 C CA . GLU A 1 253 ? -0.065 12.807 -8.272 1.00 96.31 253 GLU A CA 1
ATOM 2047 C C . GLU A 1 253 ? -1.220 12.047 -8.941 1.00 96.31 253 GLU A C 1
ATOM 2049 O O . GLU A 1 253 ? -2.278 12.631 -9.206 1.00 96.31 253 GLU A O 1
ATOM 2054 N N . TYR A 1 254 ? -1.057 10.737 -9.163 1.00 96.81 254 TYR A N 1
ATOM 2055 C CA . TYR A 1 254 ? -2.145 9.871 -9.627 1.00 96.81 254 TYR A CA 1
ATOM 2056 C C . TYR A 1 254 ? -3.330 9.928 -8.666 1.00 96.81 254 TYR A C 1
ATOM 2058 O O . TYR A 1 254 ? -4.453 10.224 -9.075 1.00 96.81 254 TYR A O 1
ATOM 2066 N N . LEU A 1 255 ? -3.079 9.673 -7.380 1.00 96.50 255 LEU A N 1
ATOM 2067 C CA . LEU A 1 255 ? -4.145 9.563 -6.395 1.00 96.50 255 LEU A CA 1
ATOM 2068 C C . LEU A 1 255 ? -4.830 10.914 -6.156 1.00 96.50 255 LEU A C 1
ATOM 2070 O O . LEU A 1 255 ? -6.049 10.962 -6.014 1.00 96.50 255 LEU A O 1
ATOM 2074 N N . ALA A 1 256 ? -4.082 12.020 -6.185 1.00 96.38 256 ALA A N 1
ATOM 2075 C CA . ALA A 1 256 ? -4.645 13.367 -6.123 1.00 96.38 256 ALA A CA 1
ATOM 2076 C C . ALA A 1 256 ? -5.575 13.652 -7.311 1.00 96.38 256 ALA A C 1
ATOM 2078 O O . ALA A 1 256 ? -6.664 14.194 -7.120 1.00 96.38 256 ALA A O 1
ATOM 2079 N N . THR A 1 257 ? -5.185 13.247 -8.523 1.00 96.69 257 THR A N 1
ATOM 2080 C CA . THR A 1 257 ? -6.047 13.337 -9.712 1.00 96.69 257 THR A CA 1
ATOM 2081 C C . THR A 1 257 ? -7.308 12.492 -9.538 1.00 96.69 257 THR A C 1
ATOM 2083 O O . THR A 1 257 ? -8.409 13.018 -9.684 1.00 96.69 257 THR A O 1
ATOM 2086 N N . ALA A 1 258 ? -7.171 11.233 -9.111 1.00 96.56 258 ALA A N 1
ATOM 2087 C CA . ALA A 1 258 ? -8.305 10.338 -8.876 1.00 96.56 258 ALA A CA 1
ATOM 2088 C C . ALA A 1 258 ? -9.296 10.892 -7.832 1.00 96.56 258 ALA A C 1
ATOM 2090 O O . ALA A 1 258 ? -10.509 10.771 -8.000 1.00 96.56 258 ALA A O 1
ATOM 2091 N N . VAL A 1 259 ? -8.795 11.534 -6.770 1.00 96.06 259 VAL A N 1
ATOM 2092 C CA . VAL A 1 259 ? -9.629 12.203 -5.757 1.00 96.06 259 VAL A CA 1
ATOM 2093 C C . VAL A 1 259 ? -10.360 13.410 -6.346 1.00 96.06 259 VAL A C 1
ATOM 2095 O O . VAL A 1 259 ? -11.540 13.600 -6.062 1.00 96.06 259 VAL A O 1
ATOM 2098 N N . ASN A 1 260 ? -9.683 14.222 -7.160 1.00 95.06 260 ASN A N 1
ATOM 2099 C CA . ASN A 1 260 ? -10.273 15.422 -7.760 1.00 95.06 260 ASN A CA 1
ATOM 2100 C C . ASN A 1 260 ? -11.337 15.092 -8.817 1.00 95.06 260 ASN A C 1
ATOM 2102 O O . ASN A 1 260 ? -12.334 15.804 -8.926 1.00 95.06 260 ASN A O 1
ATOM 2106 N N . GLU A 1 261 ? -11.137 14.024 -9.589 1.00 95.62 261 GLU A N 1
ATOM 2107 C CA . GLU A 1 261 ? -12.088 13.567 -10.608 1.00 95.62 261 GLU A CA 1
ATOM 2108 C C . GLU A 1 261 ? -13.311 12.870 -9.992 1.00 95.62 261 GLU A C 1
ATOM 2110 O O . GLU A 1 261 ? -14.411 12.922 -10.547 1.00 95.62 261 GLU A O 1
ATOM 2115 N N . ASN A 1 262 ? -13.160 12.263 -8.812 1.00 94.69 262 ASN A N 1
ATOM 2116 C CA . ASN A 1 262 ? -14.237 11.574 -8.111 1.00 94.69 262 ASN A CA 1
ATOM 2117 C C . ASN A 1 262 ? -15.000 12.508 -7.155 1.00 94.69 262 ASN A C 1
ATOM 2119 O O . ASN A 1 262 ? -14.907 12.392 -5.936 1.00 94.69 262 ASN A O 1
ATOM 2123 N N . ILE A 1 263 ? -15.799 13.418 -7.719 1.00 92.50 263 ILE A N 1
ATOM 2124 C CA . ILE A 1 263 ? -16.610 14.410 -6.980 1.00 92.50 263 ILE A CA 1
ATOM 2125 C C . ILE A 1 263 ? -17.379 13.816 -5.768 1.00 92.50 263 ILE A C 1
ATOM 2127 O O . ILE A 1 263 ? -17.258 14.371 -4.674 1.00 92.50 263 ILE A O 1
ATOM 2131 N N . PRO A 1 264 ? -18.127 12.696 -5.893 1.00 93.94 264 PRO A N 1
ATOM 2132 C CA . PRO A 1 264 ? -18.891 12.115 -4.777 1.00 93.94 264 PRO A CA 1
ATOM 2133 C C . PRO A 1 264 ? -18.052 11.327 -3.753 1.00 93.94 264 PRO A C 1
ATOM 2135 O O . PRO A 1 264 ? -18.605 10.795 -2.792 1.00 93.94 264 PRO A O 1
ATOM 2138 N N . TYR A 1 265 ? -16.729 11.220 -3.930 1.00 94.75 265 TYR A N 1
ATOM 2139 C CA . TYR A 1 265 ? -15.850 10.453 -3.039 1.00 94.75 265 TYR A CA 1
ATOM 2140 C C . TYR A 1 265 ? -15.981 10.866 -1.568 1.00 94.75 265 TYR A C 1
ATOM 2142 O O . TYR A 1 265 ? -16.120 10.009 -0.699 1.00 94.75 265 TYR A O 1
ATOM 2150 N N . ARG A 1 266 ? -15.978 12.176 -1.291 1.00 92.56 266 ARG A N 1
ATOM 2151 C CA . ARG A 1 266 ? -16.046 12.701 0.083 1.00 92.56 266 ARG A CA 1
ATOM 2152 C C . ARG A 1 266 ? -17.385 12.416 0.753 1.00 92.56 266 ARG A C 1
ATOM 2154 O O . ARG A 1 266 ? -17.404 11.984 1.895 1.00 92.56 266 ARG A O 1
ATOM 2161 N N . GLU A 1 267 ? -18.485 12.601 0.028 1.00 93.06 267 GLU A N 1
ATOM 2162 C CA . GLU A 1 267 ? -19.831 12.318 0.539 1.00 93.06 267 GLU A CA 1
ATOM 2163 C C . GLU A 1 267 ? -19.996 10.832 0.875 1.00 93.06 267 GLU A C 1
ATOM 2165 O O . GLU A 1 267 ? -20.451 10.489 1.965 1.00 93.06 267 GLU A O 1
ATOM 2170 N N . ARG A 1 268 ? -19.536 9.938 -0.014 1.00 94.00 268 ARG A N 1
ATOM 2171 C CA . ARG A 1 268 ? -19.541 8.493 0.258 1.00 94.00 268 ARG A CA 1
ATOM 2172 C C . ARG A 1 268 ? -18.657 8.117 1.442 1.00 94.00 268 ARG A C 1
ATOM 2174 O O . ARG A 1 268 ? -19.041 7.245 2.213 1.00 94.00 268 ARG A O 1
ATOM 2181 N N . ALA A 1 269 ? -17.507 8.770 1.600 1.00 93.88 269 ALA A N 1
ATOM 2182 C CA . ALA A 1 269 ? -16.622 8.549 2.738 1.00 93.88 269 ALA A CA 1
ATOM 2183 C C . ALA A 1 269 ? -17.250 8.994 4.061 1.00 93.88 269 ALA A C 1
ATOM 2185 O O . ALA A 1 269 ? -17.208 8.234 5.024 1.00 93.88 269 ALA A O 1
ATOM 2186 N N . ASP A 1 270 ? -17.868 10.176 4.106 1.00 92.12 270 ASP A N 1
ATOM 2187 C CA . ASP A 1 270 ? -18.570 10.657 5.298 1.00 92.12 270 ASP A CA 1
ATOM 2188 C C . ASP A 1 270 ? -19.752 9.725 5.650 1.00 92.12 270 ASP A C 1
ATOM 2190 O O . ASP A 1 270 ? -19.911 9.351 6.814 1.00 92.12 270 ASP A O 1
ATOM 2194 N N . GLN A 1 271 ? -20.527 9.265 4.657 1.00 92.00 271 GLN A N 1
ATOM 2195 C CA . GLN A 1 271 ? -21.621 8.310 4.877 1.00 92.00 271 GLN A CA 1
ATOM 2196 C C . GLN A 1 271 ? -21.112 6.949 5.370 1.00 92.00 271 GLN A C 1
ATOM 2198 O O . GLN A 1 271 ? -21.622 6.423 6.356 1.00 92.00 271 GLN A O 1
ATOM 2203 N N . LEU A 1 272 ? -20.089 6.379 4.729 1.00 93.19 272 LEU A N 1
ATOM 2204 C CA . LEU A 1 272 ? -19.505 5.104 5.148 1.00 93.19 272 LEU A CA 1
ATOM 2205 C C . LEU A 1 272 ? -18.911 5.197 6.556 1.00 93.19 272 LEU A C 1
ATOM 2207 O O . LEU A 1 272 ? -19.083 4.290 7.368 1.00 93.19 272 LEU A O 1
ATOM 2211 N N . PHE A 1 273 ? -18.217 6.293 6.862 1.00 92.56 273 PHE A N 1
ATOM 2212 C CA . PHE A 1 273 ? -17.650 6.502 8.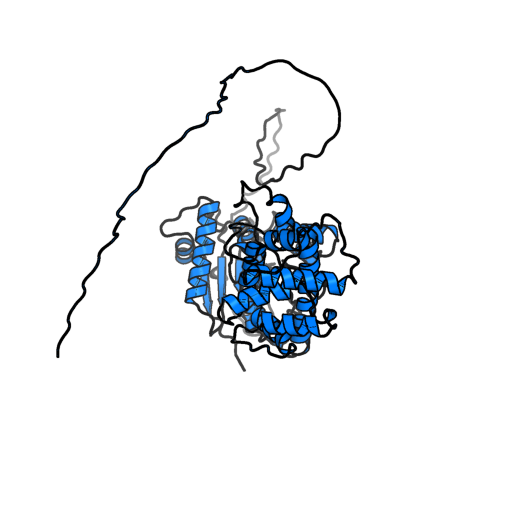187 1.00 92.56 273 PHE A CA 1
ATOM 2213 C C . PHE A 1 273 ? -18.739 6.604 9.253 1.00 92.56 273 PHE A C 1
ATOM 2215 O O . PHE A 1 273 ? -18.605 5.994 10.313 1.00 92.56 273 PHE A O 1
ATOM 2222 N N . LYS A 1 274 ? -19.849 7.287 8.951 1.00 90.56 274 LYS A N 1
ATOM 2223 C CA . LYS A 1 274 ? -21.022 7.327 9.825 1.00 90.56 274 LYS A CA 1
ATOM 2224 C C . LYS A 1 274 ? -21.547 5.920 10.133 1.00 90.56 274 LYS A C 1
ATOM 2226 O O . LYS A 1 274 ? -21.682 5.591 11.310 1.00 90.56 274 LYS A O 1
ATOM 2231 N N . GLU A 1 275 ? -21.725 5.064 9.127 1.00 90.88 275 GLU A N 1
ATOM 2232 C CA . GLU A 1 275 ? -22.135 3.662 9.332 1.00 90.88 275 GLU A CA 1
ATOM 2233 C C . GLU A 1 275 ? -21.154 2.898 10.241 1.00 90.88 275 GLU A C 1
ATOM 2235 O O . GLU A 1 275 ? -21.568 2.195 11.161 1.00 90.88 275 GLU A O 1
ATOM 2240 N N . ILE A 1 276 ? -19.839 3.075 10.049 1.00 91.38 276 ILE A N 1
ATOM 2241 C CA . ILE A 1 276 ? -18.817 2.459 10.918 1.00 91.38 276 ILE A CA 1
ATOM 2242 C C . ILE A 1 276 ? -18.961 2.959 12.364 1.00 91.38 276 ILE A C 1
ATOM 2244 O O . ILE A 1 276 ? -18.830 2.174 13.311 1.00 91.38 276 ILE A O 1
ATOM 2248 N N . THR A 1 277 ? -19.218 4.255 12.563 1.00 88.75 277 THR A N 1
ATOM 2249 C CA . THR A 1 277 ? -19.391 4.832 13.904 1.00 88.75 277 THR A CA 1
ATOM 2250 C C . THR A 1 277 ? -20.648 4.311 14.602 1.00 88.75 277 THR A C 1
ATOM 2252 O O . THR A 1 277 ? -20.557 3.924 15.768 1.00 88.75 277 THR A O 1
ATOM 2255 N N . GLU A 1 278 ? -21.766 4.205 13.879 1.00 87.00 278 GLU A N 1
ATOM 2256 C CA . GLU A 1 278 ? -23.079 3.782 14.388 1.00 87.00 278 GLU A CA 1
ATOM 2257 C C . GLU A 1 278 ? -23.210 2.258 14.544 1.00 87.00 278 GLU A C 1
ATOM 2259 O O . GLU A 1 278 ? -24.061 1.791 15.303 1.00 87.00 278 GLU A O 1
ATOM 2264 N N . ALA A 1 279 ? -22.348 1.473 13.887 1.00 85.25 279 ALA A N 1
ATOM 2265 C CA . ALA A 1 279 ? -22.336 0.022 14.025 1.00 85.25 279 ALA A CA 1
ATOM 2266 C C . ALA A 1 279 ? -22.167 -0.406 15.494 1.00 85.25 279 ALA A C 1
ATOM 2268 O O . ALA A 1 279 ? -21.321 0.134 16.223 1.00 85.25 279 ALA A O 1
ATOM 2269 N N . GLN A 1 280 ? -22.985 -1.373 15.920 1.00 66.56 280 GLN A N 1
ATOM 2270 C CA . GLN A 1 280 ? -23.165 -1.718 17.328 1.00 66.56 280 GLN A CA 1
ATOM 2271 C C . GLN A 1 280 ? -21.839 -2.078 18.011 1.00 66.56 280 GLN A C 1
ATOM 2273 O O . GLN A 1 280 ? -21.003 -2.809 17.475 1.00 66.56 280 GLN A O 1
ATOM 2278 N N . THR A 1 281 ? -21.666 -1.572 19.232 1.00 63.38 281 THR A N 1
ATOM 2279 C CA . THR A 1 281 ? -20.672 -2.064 20.185 1.00 63.38 281 THR A CA 1
ATOM 2280 C C . THR A 1 281 ? -21.433 -2.726 21.343 1.00 63.38 281 THR A C 1
ATOM 2282 O O . THR A 1 281 ? -22.300 -2.090 21.942 1.00 63.38 281 THR A O 1
ATOM 2285 N N . PRO A 1 282 ? -21.130 -3.984 21.716 1.00 50.28 282 PRO A N 1
ATOM 2286 C CA . PRO A 1 282 ? -21.782 -4.695 22.824 1.00 50.28 282 PRO A CA 1
ATOM 2287 C C . PRO A 1 282 ? -21.640 -4.020 24.197 1.00 50.28 282 PRO A C 1
ATOM 2289 O O . PRO A 1 282 ? -22.232 -4.470 25.168 1.00 50.28 282 PRO A O 1
ATOM 2292 N N . ILE A 1 283 ? -20.844 -2.950 24.298 1.00 53.53 283 ILE A N 1
ATOM 2293 C CA . ILE A 1 283 ? -20.630 -2.181 25.531 1.00 53.53 283 ILE A CA 1
ATOM 2294 C C . ILE A 1 283 ? -21.859 -1.305 25.866 1.00 53.53 283 ILE A C 1
ATOM 2296 O O . ILE A 1 283 ? -21.972 -0.796 26.980 1.00 53.53 283 ILE A O 1
ATOM 2300 N N . GLN A 1 284 ? -22.823 -1.161 24.952 1.00 42.25 284 GLN A N 1
ATOM 2301 C CA . GLN A 1 284 ? -24.095 -0.497 25.237 1.00 42.25 284 GLN A CA 1
ATOM 2302 C C . GLN A 1 284 ? -25.092 -1.442 25.919 1.00 42.25 284 GLN A C 1
ATOM 2304 O O . GLN A 1 284 ? -26.040 -1.887 25.289 1.00 42.25 284 GLN A O 1
ATOM 2309 N N . GLU A 1 285 ? -24.928 -1.716 27.214 1.00 38.34 285 GLU A N 1
ATOM 2310 C CA . GLU A 1 285 ? -26.049 -2.176 28.047 1.00 38.34 285 GLU A CA 1
ATOM 2311 C C . GLU A 1 285 ? -25.802 -1.876 29.534 1.00 38.34 285 GLU A C 1
ATOM 2313 O O . GLU A 1 285 ? -25.357 -2.712 30.308 1.00 38.34 285 GLU A O 1
ATOM 2318 N N . GLU A 1 286 ? -26.069 -0.625 29.916 1.00 34.84 286 GLU A N 1
ATOM 2319 C CA . GLU A 1 286 ? -26.770 -0.253 31.155 1.00 34.84 286 GLU A CA 1
ATOM 2320 C C . GLU A 1 286 ? -27.114 1.252 31.093 1.00 34.84 286 GLU A C 1
ATOM 2322 O O . GLU A 1 286 ? -26.616 2.077 31.856 1.00 34.84 286 GLU A O 1
ATOM 2327 N N . SER A 1 287 ? -27.973 1.657 30.150 1.00 35.84 287 SER A N 1
ATOM 2328 C CA . SER A 1 287 ? -28.658 2.952 30.251 1.00 35.84 287 SER A CA 1
ATOM 2329 C C . SER A 1 287 ? -30.168 2.747 30.307 1.00 35.84 287 SER A C 1
ATOM 2331 O O . SER A 1 287 ? -30.805 2.155 29.440 1.00 35.84 287 SER A O 1
ATOM 2333 N N . PHE A 1 288 ? -30.712 3.192 31.438 1.00 31.47 288 PHE A N 1
ATOM 2334 C CA . PHE A 1 288 ? -32.117 3.189 31.804 1.00 31.47 288 PHE A CA 1
ATOM 2335 C C . PHE A 1 288 ? -32.981 3.849 30.726 1.00 31.47 288 PHE A C 1
ATOM 2337 O O . PHE A 1 288 ? -32.761 4.999 30.351 1.00 31.47 288 PHE A O 1
ATOM 2344 N N . ALA A 1 289 ? -34.037 3.152 30.316 1.00 31.73 289 ALA A N 1
ATOM 2345 C CA . ALA A 1 289 ? -35.112 3.731 29.530 1.00 31.73 289 ALA A CA 1
ATOM 2346 C C . ALA A 1 289 ? -35.834 4.833 30.325 1.00 31.73 289 ALA A C 1
ATOM 2348 O O . ALA A 1 289 ? -36.530 4.533 31.294 1.00 31.73 289 ALA A O 1
ATOM 2349 N N . ILE A 1 290 ? -35.742 6.089 29.877 1.00 31.25 290 ILE A N 1
ATOM 2350 C CA . ILE A 1 290 ? -36.792 7.098 30.076 1.00 31.25 290 ILE A CA 1
ATOM 2351 C C . ILE A 1 290 ? -36.941 7.863 28.760 1.00 31.25 290 ILE A C 1
ATOM 2353 O O . ILE A 1 290 ? -36.000 8.476 28.268 1.00 31.25 290 ILE A O 1
ATOM 2357 N N . GLY A 1 291 ? -38.127 7.752 28.166 1.00 32.31 291 GLY A N 1
ATOM 2358 C CA . GLY A 1 291 ? -38.406 8.216 26.816 1.00 32.31 291 GLY A CA 1
ATOM 2359 C C . GLY A 1 291 ? -38.518 9.728 26.654 1.00 32.31 291 GLY A C 1
ATOM 2360 O O . GLY A 1 291 ? -38.867 10.463 27.571 1.00 32.31 291 GLY A O 1
ATOM 2361 N N . SER A 1 292 ? -38.300 10.180 25.429 1.00 30.81 292 SER A N 1
ATOM 2362 C CA . SER A 1 292 ? -39.181 11.100 24.705 1.00 30.81 292 SER A CA 1
ATOM 2363 C C . SER A 1 292 ? -38.701 11.190 23.259 1.00 30.81 292 SER A C 1
ATOM 2365 O O . SER A 1 292 ? -37.519 11.049 22.959 1.00 30.81 292 SER A O 1
ATOM 2367 N N . VAL A 1 293 ? -39.673 11.324 22.366 1.00 37.81 293 VAL A N 1
ATOM 2368 C CA . VAL A 1 293 ? -39.504 11.543 20.931 1.00 37.81 293 VAL A CA 1
ATOM 2369 C C . VAL A 1 293 ? -38.965 12.967 20.715 1.00 37.81 293 VAL A C 1
ATOM 2371 O O . VAL A 1 293 ? -39.309 13.853 21.492 1.00 37.81 293 VAL A O 1
ATOM 2374 N N . GLU A 1 294 ? -38.199 13.150 19.631 1.00 29.28 294 GLU A N 1
ATOM 2375 C CA . GLU A 1 294 ? -37.670 14.410 19.055 1.00 29.28 294 GLU A CA 1
ATOM 2376 C C . GLU A 1 294 ? -36.236 14.819 19.461 1.00 29.28 294 GLU A C 1
ATOM 2378 O O . GLU A 1 294 ? -36.023 15.534 20.434 1.00 29.28 294 GLU A O 1
ATOM 2383 N N . ASN A 1 295 ? -35.240 14.408 18.657 1.00 25.56 295 ASN A N 1
ATOM 2384 C CA . ASN A 1 295 ? -34.273 15.290 17.970 1.00 25.56 295 ASN A CA 1
ATOM 2385 C C . ASN A 1 295 ? -33.107 14.481 17.370 1.00 25.56 295 ASN A C 1
ATOM 2387 O O . ASN A 1 295 ? -32.420 13.736 18.064 1.00 25.56 295 ASN A O 1
ATOM 2391 N N . TYR A 1 296 ? -32.850 14.680 16.074 1.00 38.94 296 TYR A N 1
ATOM 2392 C CA . TYR A 1 296 ? -31.543 14.393 15.482 1.00 38.94 296 TYR A CA 1
ATOM 2393 C C . TYR A 1 296 ? -30.493 15.262 16.193 1.00 38.94 296 TYR A C 1
ATOM 2395 O O . TYR A 1 296 ? -30.736 16.444 16.420 1.00 38.94 296 TYR A O 1
ATOM 2403 N N . ALA A 1 297 ? -29.337 14.676 16.511 1.00 34.16 297 ALA A N 1
ATOM 2404 C CA . ALA A 1 297 ? -28.227 15.277 17.257 1.00 34.16 297 ALA A CA 1
ATOM 2405 C C . ALA A 1 297 ? -28.464 15.465 18.771 1.00 34.16 297 ALA A C 1
ATOM 2407 O O . ALA A 1 297 ? -28.655 16.570 19.275 1.00 34.16 297 ALA A O 1
ATOM 2408 N N . SER A 1 298 ? -28.313 14.379 19.530 1.00 29.38 298 SER A N 1
ATOM 2409 C CA . SER A 1 298 ? -27.764 14.471 20.885 1.00 29.38 298 SER A CA 1
ATOM 2410 C C . SER A 1 298 ? -27.025 13.179 21.236 1.00 29.38 298 SER A C 1
ATOM 2412 O O . SER A 1 298 ? -27.618 12.202 21.680 1.00 29.38 298 SER A O 1
ATOM 2414 N N . PHE A 1 299 ? -25.711 13.180 20.994 1.00 37.09 299 PHE A N 1
ATOM 2415 C CA . PHE A 1 299 ? -24.758 12.311 21.685 1.00 37.09 299 PHE A CA 1
ATOM 2416 C C . PHE A 1 299 ? -24.817 12.692 23.172 1.00 37.09 299 PHE A C 1
ATOM 2418 O O . PHE A 1 299 ? -24.219 13.683 23.596 1.00 37.09 299 PHE A O 1
ATOM 2425 N N . SER A 1 300 ? -25.620 11.983 23.959 1.00 33.03 300 SER A N 1
ATOM 2426 C CA . SER A 1 300 ? -25.751 12.258 25.385 1.00 33.03 300 SER A CA 1
ATOM 2427 C C . SER A 1 300 ? -24.694 11.501 26.192 1.00 33.03 300 SER A C 1
ATOM 2429 O O . SER A 1 300 ? -24.771 10.286 26.347 1.00 33.03 300 SER A O 1
ATOM 2431 N N . SER A 1 301 ? -23.794 12.288 26.792 1.00 35.88 301 SER A N 1
ATOM 2432 C CA . SER A 1 301 ? -23.349 12.129 28.188 1.00 35.88 301 SER A CA 1
ATOM 2433 C C . SER A 1 301 ? -22.208 11.150 28.501 1.00 35.88 301 SER A C 1
ATOM 2435 O O . SER A 1 301 ? -22.201 10.533 29.560 1.00 35.88 301 SER A O 1
ATOM 2437 N N . GLY A 1 302 ? -21.189 11.120 27.645 1.00 38.19 302 GLY A N 1
ATOM 2438 C CA . GLY A 1 302 ? -19.804 10.756 27.969 1.00 38.19 302 GLY A CA 1
ATOM 2439 C C . GLY A 1 302 ? -18.880 11.536 27.028 1.00 38.19 302 GLY A C 1
ATOM 2440 O O . GLY A 1 302 ? -19.254 11.765 25.879 1.00 38.19 302 GLY A O 1
ATOM 2441 N N . ARG A 1 303 ? -17.722 12.037 27.485 1.00 51.50 303 ARG A N 1
ATOM 2442 C CA . ARG A 1 303 ? -16.685 12.524 26.552 1.00 51.50 303 ARG A CA 1
ATOM 2443 C C . ARG A 1 303 ? -16.085 11.292 25.874 1.00 51.50 303 ARG A C 1
ATOM 2445 O O . ARG A 1 303 ? -15.111 10.741 26.373 1.00 51.50 303 ARG A O 1
ATOM 2452 N N . ASP A 1 304 ? -16.723 10.831 24.807 1.00 62.97 304 ASP A N 1
ATOM 2453 C CA . ASP A 1 304 ? -16.172 9.782 23.959 1.00 62.97 304 ASP A CA 1
ATOM 2454 C C . ASP A 1 304 ? -15.247 10.450 22.942 1.00 62.97 304 ASP A C 1
ATOM 2456 O O . ASP A 1 304 ? -15.683 11.023 21.940 1.00 62.97 304 ASP A O 1
ATOM 2460 N N . ASP A 1 305 ? -13.951 10.429 23.239 1.00 82.44 305 ASP A N 1
ATOM 2461 C CA . ASP A 1 305 ? -12.941 10.952 22.335 1.00 82.44 305 ASP A CA 1
ATOM 2462 C C . ASP A 1 305 ? -12.720 9.941 21.210 1.00 82.44 305 ASP A C 1
ATOM 2464 O O . ASP A 1 305 ? -12.263 8.806 21.394 1.00 82.44 305 ASP A O 1
ATOM 2468 N N . HIS A 1 306 ? -13.067 10.361 20.005 1.00 86.75 306 HIS A N 1
ATOM 2469 C CA . HIS A 1 306 ? -12.876 9.563 18.813 1.00 86.75 306 HIS A CA 1
ATOM 2470 C C . HIS A 1 306 ? -11.549 9.946 18.134 1.00 86.75 306 HIS A C 1
ATOM 2472 O O . HIS A 1 306 ? -11.172 11.120 18.092 1.00 86.75 306 HIS A O 1
ATOM 2478 N N . TYR A 1 307 ? -10.847 8.961 17.577 1.00 90.94 307 TYR A N 1
ATOM 2479 C CA . TYR A 1 307 ? -9.602 9.150 16.825 1.00 90.94 307 TYR A CA 1
ATOM 2480 C C . TYR A 1 307 ? -9.623 8.304 15.562 1.00 90.94 307 TYR A C 1
ATOM 2482 O O . TYR A 1 307 ? -10.032 7.145 15.608 1.00 90.94 307 TYR A O 1
ATOM 2490 N N . VAL A 1 308 ? -9.140 8.849 14.448 1.00 91.94 308 VAL A N 1
ATOM 2491 C CA . VAL A 1 308 ? -9.000 8.109 13.189 1.00 91.94 308 VAL A CA 1
ATOM 2492 C C . VAL A 1 308 ? -7.531 8.004 12.826 1.00 91.94 308 VAL A C 1
ATOM 2494 O O . VAL A 1 308 ? -6.847 9.014 12.666 1.00 91.94 308 VAL A O 1
ATOM 2497 N N . LEU A 1 309 ? -7.059 6.774 12.657 1.00 92.50 309 LEU A N 1
ATOM 2498 C CA . LEU A 1 309 ? -5.773 6.486 12.043 1.00 92.50 309 LEU A CA 1
ATOM 2499 C C . LEU A 1 309 ? -6.003 5.785 10.712 1.00 92.50 309 LEU A C 1
ATOM 2501 O O . LEU A 1 309 ? -6.525 4.673 10.638 1.00 92.50 309 LEU A O 1
ATOM 2505 N N . SER A 1 310 ? -5.604 6.469 9.651 1.00 92.56 310 SER A N 1
ATOM 2506 C CA . SER A 1 310 ? -5.703 5.971 8.292 1.00 92.56 310 SER A CA 1
ATOM 2507 C C . SER A 1 310 ? -4.354 5.431 7.830 1.00 92.56 310 SER A C 1
ATOM 2509 O O . SER A 1 310 ? -3.332 6.110 7.907 1.00 92.56 310 SER A O 1
ATOM 2511 N N . PHE A 1 311 ? -4.355 4.207 7.319 1.00 91.12 311 PHE A N 1
ATOM 2512 C CA . PHE A 1 311 ? -3.249 3.631 6.560 1.00 91.12 311 PHE A CA 1
ATOM 2513 C C . PHE A 1 311 ? -3.264 4.110 5.100 1.00 91.12 311 PHE A C 1
ATOM 2515 O O . PHE A 1 311 ? -2.327 3.821 4.363 1.00 91.12 311 PHE A O 1
ATOM 2522 N N . ASN A 1 312 ? -4.295 4.858 4.684 1.00 91.69 312 ASN A N 1
ATOM 2523 C CA . ASN A 1 312 ? -4.370 5.470 3.357 1.00 91.69 312 ASN A CA 1
ATOM 2524 C C . ASN A 1 312 ? -3.586 6.774 3.314 1.00 91.69 312 ASN A C 1
ATOM 2526 O O . ASN A 1 312 ? -3.177 7.312 4.341 1.00 91.69 312 ASN A O 1
ATOM 2530 N N . PHE A 1 313 ? -3.448 7.324 2.113 1.00 91.56 313 PHE A N 1
ATOM 2531 C CA . PHE A 1 313 ? -2.821 8.627 1.891 1.00 91.56 313 PHE A CA 1
ATOM 2532 C C . PHE A 1 313 ? -3.848 9.765 1.799 1.00 91.56 313 PHE A C 1
ATOM 2534 O O . PHE A 1 313 ? -3.489 10.944 1.830 1.00 91.56 313 PHE A O 1
ATOM 2541 N N . THR A 1 314 ? -5.136 9.429 1.672 1.00 93.00 314 THR A N 1
ATOM 2542 C CA . THR A 1 314 ? -6.226 10.397 1.531 1.00 93.00 314 THR A CA 1
ATOM 2543 C C . THR A 1 314 ? -6.784 10.838 2.891 1.00 93.00 314 THR A C 1
ATOM 2545 O O . THR A 1 314 ? -6.641 10.154 3.910 1.00 93.00 314 THR A O 1
ATOM 2548 N N . ARG A 1 315 ? -7.423 12.016 2.900 1.00 90.69 315 ARG A N 1
ATOM 2549 C CA . ARG A 1 315 ? -8.142 12.598 4.046 1.00 90.69 315 ARG A CA 1
ATOM 2550 C C . ARG A 1 315 ? -9.550 13.017 3.606 1.00 90.69 315 ARG A C 1
ATOM 2552 O O . ARG A 1 315 ? -9.778 14.200 3.353 1.00 90.69 315 ARG A O 1
ATOM 2559 N N . PRO A 1 316 ? -10.468 12.062 3.383 1.00 89.81 316 PRO A N 1
ATOM 2560 C CA . PRO A 1 316 ? -11.762 12.381 2.787 1.00 89.81 316 PRO A CA 1
ATOM 2561 C C . PRO A 1 316 ? -12.774 12.953 3.783 1.00 89.81 316 PRO A C 1
ATOM 2563 O O . PRO A 1 316 ? -13.711 13.617 3.351 1.00 89.81 316 PRO A O 1
ATOM 2566 N N . LEU A 1 317 ? -12.581 12.709 5.084 1.00 88.06 317 LEU A N 1
ATOM 2567 C CA . LEU A 1 317 ? -13.542 13.071 6.121 1.00 88.06 317 LEU A CA 1
ATOM 2568 C C . LEU A 1 317 ? -13.471 14.561 6.450 1.00 88.06 317 LEU A C 1
ATOM 2570 O O . LEU A 1 317 ? -12.398 15.088 6.746 1.00 88.06 317 LEU A O 1
ATOM 2574 N N . THR A 1 318 ? -14.620 15.232 6.422 1.00 70.38 318 THR A N 1
ATOM 2575 C CA . THR A 1 318 ? -14.688 16.697 6.564 1.00 70.38 318 THR A CA 1
ATOM 2576 C C . THR A 1 318 ? -14.931 17.167 7.998 1.00 70.38 318 THR A C 1
ATOM 2578 O O . THR A 1 318 ? -14.387 18.192 8.401 1.00 70.38 318 THR A O 1
ATOM 2581 N N . ASN A 1 319 ? -15.697 16.402 8.784 1.00 65.12 319 ASN A N 1
ATOM 2582 C CA . ASN A 1 319 ? -16.103 16.737 10.159 1.00 65.12 319 ASN A CA 1
ATOM 2583 C C . ASN A 1 319 ? -15.698 15.657 11.178 1.00 65.12 319 ASN A C 1
ATOM 2585 O O . ASN A 1 319 ? -16.367 15.456 12.191 1.00 65.12 319 ASN A O 1
ATOM 2589 N N . SER A 1 320 ? -14.633 14.914 10.881 1.00 62.25 320 SER A N 1
ATOM 2590 C CA . SER A 1 320 ? -14.232 13.767 11.689 1.00 62.25 320 SER A CA 1
ATOM 2591 C C . SER A 1 320 ? -13.506 14.180 12.977 1.00 62.25 320 SER A C 1
ATOM 2593 O O . SER A 1 320 ? -12.872 15.237 13.022 1.00 62.25 320 SER A O 1
ATOM 2595 N N . PRO A 1 321 ? -13.529 13.325 14.014 1.00 67.31 321 PRO A N 1
ATOM 2596 C CA . PRO A 1 321 ? -12.524 13.319 15.074 1.00 67.31 321 PRO A CA 1
ATOM 2597 C C . PRO A 1 321 ? -11.083 13.468 14.582 1.00 67.31 321 PRO A C 1
ATOM 2599 O O . PRO A 1 321 ? -10.801 13.224 13.407 1.00 67.31 321 PRO A O 1
ATOM 2602 N N . THR A 1 322 ? -10.171 13.778 15.511 1.00 84.69 322 THR A N 1
ATOM 2603 C CA . THR A 1 322 ? -8.721 13.885 15.281 1.00 84.69 322 THR A CA 1
ATOM 2604 C C . THR A 1 322 ? -8.227 12.781 14.337 1.00 84.69 322 THR A C 1
ATOM 2606 O O . THR A 1 322 ? -8.255 11.598 14.686 1.00 84.69 322 THR A O 1
ATOM 2609 N N . PHE A 1 323 ? -7.815 13.175 13.131 1.00 89.12 323 PHE A N 1
ATOM 2610 C CA . PHE A 1 323 ? -7.493 12.285 12.016 1.00 89.12 323 PHE A CA 1
ATOM 2611 C C . PHE A 1 323 ? -6.002 12.372 11.697 1.00 89.12 323 PHE A C 1
ATOM 2613 O O . PHE A 1 323 ? -5.472 13.471 11.542 1.00 89.12 323 PHE A O 1
ATOM 2620 N N . ALA A 1 324 ? -5.336 11.232 11.523 1.00 90.00 324 ALA A N 1
ATOM 2621 C CA . ALA A 1 324 ? -3.965 11.199 11.027 1.00 90.00 324 ALA A CA 1
ATOM 2622 C C . ALA A 1 324 ? -3.712 10.031 10.067 1.00 90.00 324 ALA A C 1
ATOM 2624 O O . ALA A 1 324 ? -4.320 8.967 10.179 1.00 90.00 324 ALA A O 1
ATOM 2625 N N . ASN A 1 325 ? -2.783 10.231 9.130 1.00 91.50 325 ASN A N 1
ATOM 2626 C CA . ASN A 1 325 ? -2.314 9.193 8.214 1.00 91.50 325 ASN A CA 1
ATOM 2627 C C . ASN A 1 325 ? -0.988 8.619 8.716 1.00 91.50 325 ASN A C 1
ATOM 2629 O O . ASN A 1 325 ? -0.061 9.377 8.998 1.00 91.50 325 ASN A O 1
ATOM 2633 N N . ILE A 1 326 ? -0.875 7.293 8.781 1.00 88.31 326 ILE A N 1
ATOM 2634 C CA . ILE A 1 326 ? 0.319 6.608 9.300 1.00 88.31 326 ILE A CA 1
ATOM 2635 C C . ILE A 1 326 ? 1.504 6.733 8.340 1.00 88.31 326 ILE A C 1
ATOM 2637 O O . ILE A 1 326 ? 2.638 6.937 8.771 1.00 88.31 326 ILE A O 1
ATOM 2641 N N . HIS A 1 327 ? 1.239 6.656 7.037 1.00 87.06 327 HIS A N 1
ATOM 2642 C CA . HIS A 1 327 ? 2.265 6.615 5.994 1.00 87.06 327 HIS A CA 1
ATOM 2643 C C . HIS A 1 327 ? 2.389 7.933 5.223 1.00 87.06 327 HIS A C 1
ATOM 2645 O O . HIS A 1 327 ? 2.760 7.934 4.053 1.00 87.06 327 HIS A O 1
ATOM 2651 N N . GLY A 1 328 ? 2.068 9.055 5.873 1.00 88.69 328 GLY A N 1
ATOM 2652 C CA . GLY A 1 328 ? 2.001 10.372 5.239 1.00 88.69 328 GLY A CA 1
ATOM 2653 C C . GLY A 1 328 ? 0.691 10.611 4.481 1.00 88.69 328 GLY A C 1
ATOM 2654 O O . GLY A 1 328 ? -0.159 9.728 4.365 1.00 88.69 328 GLY A O 1
ATOM 2655 N N . SER A 1 329 ? 0.497 11.837 4.000 1.00 90.19 329 SER A N 1
ATOM 2656 C CA . SER A 1 329 ? -0.745 12.293 3.377 1.00 90.19 329 SER A CA 1
ATOM 2657 C C . SER A 1 329 ? -0.501 12.970 2.026 1.00 90.19 329 SER A C 1
ATOM 2659 O O . SER A 1 329 ? 0.554 13.558 1.777 1.00 90.19 329 SER A O 1
ATOM 2661 N N . LEU A 1 330 ? -1.520 12.944 1.160 1.00 90.94 330 LEU A N 1
ATOM 2662 C CA . LEU A 1 330 ? -1.522 13.710 -0.093 1.00 90.94 330 LEU A CA 1
ATOM 2663 C C . LEU A 1 330 ? -1.458 15.224 0.144 1.00 90.94 330 LEU A C 1
ATOM 2665 O O . LEU A 1 330 ? -0.925 15.958 -0.686 1.00 90.94 330 LEU A O 1
ATOM 2669 N N . GLN A 1 331 ? -2.026 15.694 1.259 1.00 86.62 331 GLN A N 1
ATOM 2670 C CA . GLN A 1 331 ? -2.062 17.111 1.611 1.00 86.62 331 GLN A CA 1
ATOM 2671 C C . GLN A 1 331 ? -0.655 17.634 1.918 1.00 86.62 331 GLN A C 1
ATOM 2673 O O . GLN A 1 331 ? -0.271 18.693 1.423 1.00 86.62 331 GLN A O 1
ATOM 2678 N N . ASP A 1 332 ? 0.115 16.856 2.678 1.00 86.44 332 ASP A N 1
ATOM 2679 C CA . ASP A 1 332 ? 1.464 17.214 3.125 1.00 86.44 332 ASP A CA 1
ATOM 2680 C C . ASP A 1 332 ? 2.548 16.794 2.121 1.00 86.44 332 ASP A C 1
ATOM 2682 O O . ASP A 1 332 ? 3.721 17.126 2.291 1.00 86.44 332 ASP A O 1
ATOM 2686 N N . LYS A 1 333 ? 2.156 16.077 1.056 1.00 88.94 333 LYS A N 1
ATOM 2687 C CA . LYS A 1 333 ? 3.034 15.542 0.002 1.00 88.94 333 LYS A CA 1
ATOM 2688 C C . LYS A 1 333 ? 4.189 14.697 0.547 1.00 88.94 333 LYS A C 1
ATOM 2690 O O . LYS A 1 333 ? 5.306 14.735 0.029 1.00 88.94 333 LYS A O 1
ATOM 2695 N N . ASN A 1 334 ? 3.922 13.958 1.619 1.00 89.12 334 ASN A N 1
ATOM 2696 C CA . ASN A 1 334 ? 4.907 13.156 2.338 1.00 89.12 334 ASN A CA 1
ATOM 2697 C C . ASN A 1 334 ? 4.532 11.667 2.389 1.00 89.12 334 ASN A C 1
ATOM 2699 O O . ASN A 1 334 ? 5.066 10.941 3.228 1.00 89.12 334 ASN A O 1
ATOM 2703 N N . ALA A 1 335 ? 3.622 11.218 1.515 1.00 90.69 335 ALA A N 1
ATOM 2704 C CA . ALA A 1 335 ? 3.248 9.813 1.432 1.00 90.69 335 ALA A CA 1
ATOM 2705 C C . ALA A 1 335 ? 4.460 8.936 1.094 1.00 90.69 335 ALA A C 1
ATOM 2707 O O . ALA A 1 335 ? 5.260 9.293 0.226 1.00 90.69 335 ALA A O 1
ATOM 2708 N N . PHE A 1 336 ? 4.575 7.785 1.753 1.00 91.06 336 PHE A N 1
ATOM 2709 C CA . PHE A 1 336 ? 5.681 6.864 1.531 1.00 91.06 336 PHE A CA 1
ATOM 2710 C C . PHE A 1 336 ? 5.284 5.391 1.622 1.00 91.06 336 PHE A C 1
ATOM 2712 O O . PHE A 1 336 ? 4.387 5.017 2.373 1.00 91.06 336 PHE A O 1
ATOM 2719 N N . PHE A 1 337 ? 6.018 4.548 0.900 1.00 90.06 337 PHE A N 1
ATOM 2720 C CA . PHE A 1 337 ? 5.987 3.093 1.030 1.00 90.06 337 PHE A CA 1
ATOM 2721 C C . PHE A 1 337 ? 7.128 2.618 1.923 1.00 90.06 337 PHE A C 1
ATOM 2723 O O . PHE A 1 337 ? 8.189 3.240 1.997 1.00 90.06 337 PHE A O 1
ATOM 2730 N N . GLY A 1 338 ? 6.960 1.489 2.593 1.00 87.12 338 GLY A N 1
ATOM 2731 C CA . GLY A 1 338 ? 8.063 0.912 3.342 1.00 87.12 338 GLY A CA 1
ATOM 2732 C C . GLY A 1 338 ? 7.830 -0.543 3.671 1.00 87.12 338 GLY A C 1
ATOM 2733 O O . GLY A 1 338 ? 6.693 -0.996 3.770 1.00 87.12 338 GLY A O 1
ATOM 2734 N N . ILE A 1 339 ? 8.929 -1.254 3.865 1.00 86.25 339 ILE A N 1
ATOM 2735 C CA . ILE A 1 339 ? 8.910 -2.663 4.246 1.00 86.25 339 ILE A CA 1
ATOM 2736 C C . ILE A 1 339 ? 8.726 -2.812 5.760 1.00 86.25 339 ILE A C 1
ATOM 2738 O O . ILE A 1 339 ? 8.849 -1.838 6.522 1.00 86.25 339 ILE A O 1
ATOM 2742 N N . GLY A 1 340 ? 8.422 -4.038 6.190 1.00 79.19 340 GLY A N 1
ATOM 2743 C CA . GLY A 1 340 ? 8.373 -4.411 7.602 1.00 79.19 340 GLY A CA 1
ATOM 2744 C C . GLY A 1 340 ? 9.726 -4.257 8.309 1.00 79.19 340 GLY A C 1
ATOM 2745 O O . GLY A 1 340 ? 10.730 -3.858 7.724 1.00 79.19 340 GLY A O 1
ATOM 2746 N N . GLY A 1 341 ? 9.758 -4.538 9.612 1.00 68.69 341 GLY A N 1
ATOM 2747 C CA . GLY A 1 341 ? 11.009 -4.515 10.372 1.00 68.69 341 GLY A CA 1
ATOM 2748 C C . GLY A 1 341 ? 11.963 -5.628 9.931 1.00 68.69 341 GLY A C 1
ATOM 2749 O O . GLY A 1 341 ? 11.537 -6.753 9.695 1.00 68.69 341 GLY A O 1
ATOM 2750 N N . THR A 1 342 ? 13.265 -5.340 9.902 1.00 60.91 342 THR A N 1
ATOM 2751 C CA . THR A 1 342 ? 14.304 -6.287 9.467 1.00 60.91 342 THR A CA 1
ATOM 2752 C C . THR A 1 342 ? 14.771 -7.251 10.566 1.00 60.91 342 THR A C 1
ATOM 2754 O O . THR A 1 342 ? 15.754 -7.967 10.401 1.00 60.91 342 THR A O 1
ATOM 2757 N N . SER A 1 343 ? 14.075 -7.300 11.707 1.00 54.44 343 SER A N 1
ATOM 2758 C CA . SER A 1 343 ? 14.486 -8.052 12.904 1.00 54.44 343 SER A CA 1
ATOM 2759 C C . SER A 1 343 ? 14.536 -9.573 12.722 1.00 54.44 343 SER A C 1
ATOM 2761 O O . SER A 1 343 ? 14.965 -10.269 13.637 1.00 54.44 343 SER A O 1
ATOM 2763 N N . GLN A 1 344 ? 14.059 -10.089 11.588 1.00 52.03 344 GLN A N 1
ATOM 2764 C CA . GLN A 1 344 ? 14.105 -11.510 11.234 1.00 52.03 344 GLN A CA 1
ATOM 2765 C C . GLN A 1 344 ? 15.386 -11.889 10.474 1.00 52.03 344 GLN A C 1
ATOM 2767 O O . GLN A 1 344 ? 15.729 -13.064 10.412 1.00 52.03 344 GLN A O 1
ATOM 2772 N N . TYR A 1 345 ? 16.121 -10.908 9.951 1.00 56.09 345 TYR A N 1
ATOM 2773 C CA . TYR A 1 345 ? 17.290 -11.116 9.103 1.00 56.09 345 TYR A CA 1
ATOM 2774 C C . TYR A 1 345 ? 18.552 -10.815 9.924 1.00 56.09 345 TYR A C 1
ATOM 2776 O O . TYR A 1 345 ? 19.176 -9.780 9.766 1.00 56.09 345 TYR A O 1
ATOM 2784 N N . THR A 1 346 ? 18.881 -11.642 10.919 1.00 47.56 346 THR A N 1
ATOM 2785 C CA . THR A 1 346 ? 19.890 -11.293 11.945 1.00 47.56 346 THR A CA 1
ATOM 2786 C C . THR A 1 346 ? 21.347 -11.602 11.584 1.00 47.56 346 THR A C 1
ATOM 2788 O O . THR A 1 346 ? 22.209 -11.432 12.443 1.00 47.56 346 THR A O 1
ATOM 2791 N N . GLU A 1 347 ? 21.657 -12.054 10.367 1.00 51.62 347 GLU A N 1
ATOM 2792 C CA . GLU A 1 347 ? 22.982 -12.632 10.068 1.00 51.62 347 GLU A CA 1
ATOM 2793 C C . GLU A 1 347 ? 23.643 -12.160 8.757 1.00 51.62 347 GLU A C 1
ATOM 2795 O O . GLU A 1 347 ? 24.652 -12.746 8.377 1.00 51.62 347 GLU A O 1
ATOM 2800 N N . ASP A 1 348 ? 23.143 -11.106 8.094 1.00 54.97 348 ASP A N 1
ATOM 2801 C CA . ASP A 1 348 ? 23.666 -10.666 6.784 1.00 54.97 348 ASP A CA 1
ATOM 2802 C C . ASP A 1 348 ? 24.324 -9.270 6.791 1.00 54.97 348 ASP A C 1
ATOM 2804 O O . ASP A 1 348 ? 23.832 -8.338 7.436 1.00 54.97 348 ASP A O 1
ATOM 2808 N N . ASP A 1 349 ? 25.423 -9.113 6.042 1.00 52.09 349 ASP A N 1
ATOM 2809 C CA . ASP A 1 349 ? 26.251 -7.888 5.995 1.00 52.09 349 ASP A CA 1
ATOM 2810 C C . ASP A 1 349 ? 25.554 -6.714 5.263 1.00 52.09 349 ASP A C 1
ATOM 2812 O O . ASP A 1 349 ? 25.886 -5.549 5.499 1.00 52.09 349 ASP A O 1
ATOM 2816 N N . ASP A 1 350 ? 24.540 -6.994 4.433 1.00 54.22 350 ASP A N 1
ATOM 2817 C CA . ASP A 1 350 ? 23.752 -6.002 3.674 1.00 54.22 350 ASP A CA 1
ATOM 2818 C C . ASP A 1 350 ? 22.549 -5.427 4.447 1.00 54.22 350 ASP A C 1
ATOM 2820 O O . ASP A 1 350 ? 21.987 -4.377 4.094 1.00 54.22 350 ASP A O 1
ATOM 2824 N N . LEU A 1 351 ? 22.190 -6.066 5.563 1.00 57.91 351 LEU A N 1
ATOM 2825 C CA . LEU A 1 351 ? 21.102 -5.664 6.450 1.00 57.91 351 LEU A CA 1
ATOM 2826 C C . LEU A 1 351 ? 21.134 -4.181 6.875 1.00 57.91 351 LEU A C 1
ATOM 2828 O O . LEU A 1 351 ? 20.065 -3.559 6.908 1.00 57.91 351 LEU A O 1
ATOM 2832 N N . PRO A 1 352 ? 22.300 -3.558 7.170 1.00 64.62 352 PRO A N 1
ATOM 2833 C CA . PRO A 1 352 ? 22.355 -2.156 7.579 1.00 64.62 352 PRO A CA 1
ATOM 2834 C C . PRO A 1 352 ? 21.832 -1.186 6.512 1.00 64.62 352 PRO A C 1
ATOM 2836 O O . PRO A 1 352 ? 21.371 -0.094 6.850 1.00 64.62 352 PRO A O 1
ATOM 2839 N N . ASN A 1 353 ? 21.879 -1.561 5.229 1.00 76.00 353 ASN A N 1
ATOM 2840 C CA . ASN A 1 353 ? 21.452 -0.691 4.136 1.00 76.00 353 ASN A CA 1
ATOM 2841 C C . ASN A 1 353 ? 19.967 -0.863 3.785 1.00 76.00 353 ASN A C 1
ATOM 2843 O O . ASN A 1 353 ? 19.299 0.136 3.500 1.00 76.00 353 ASN A O 1
ATOM 2847 N N . ALA A 1 354 ? 19.417 -2.077 3.898 1.00 82.12 354 ALA A N 1
ATOM 2848 C CA . ALA A 1 354 ? 17.986 -2.330 3.698 1.00 82.12 354 ALA A CA 1
ATOM 2849 C C . ALA A 1 354 ? 17.099 -1.636 4.754 1.00 82.12 354 ALA A C 1
ATOM 2851 O O . ALA A 1 354 ? 15.966 -1.248 4.457 1.00 82.12 354 ALA A O 1
ATOM 2852 N N . VAL A 1 355 ? 17.629 -1.364 5.958 1.00 85.31 355 VAL A N 1
ATOM 2853 C CA . VAL A 1 355 ? 16.929 -0.614 7.027 1.00 85.31 355 VAL A CA 1
ATOM 2854 C C . VAL A 1 355 ? 16.366 0.727 6.535 1.00 85.31 355 VAL A C 1
ATOM 2856 O O . VAL A 1 355 ? 15.297 1.146 6.987 1.00 85.31 355 VAL A O 1
ATOM 2859 N N . ARG A 1 356 ? 17.015 1.365 5.550 1.00 87.62 356 ARG A N 1
ATOM 2860 C CA . ARG A 1 356 ? 16.582 2.642 4.951 1.00 87.62 356 ARG A CA 1
ATOM 2861 C C . ARG A 1 356 ? 15.198 2.574 4.289 1.00 87.62 356 ARG A C 1
ATOM 2863 O O . ARG A 1 356 ? 14.541 3.604 4.144 1.00 87.62 356 ARG A O 1
ATOM 2870 N N . PHE A 1 357 ? 14.754 1.379 3.897 1.00 89.94 357 PHE A N 1
ATOM 2871 C CA . PHE A 1 357 ? 13.457 1.137 3.259 1.00 89.94 357 PHE A CA 1
ATOM 2872 C C . PHE A 1 357 ? 12.347 0.797 4.263 1.00 89.94 357 PHE A C 1
ATOM 2874 O O . PHE A 1 357 ? 11.175 0.747 3.889 1.00 89.94 357 PHE A O 1
ATOM 2881 N N . THR A 1 358 ? 12.681 0.576 5.538 1.00 88.38 358 THR A N 1
ATOM 2882 C CA . THR A 1 358 ? 11.701 0.176 6.558 1.00 88.38 358 THR A CA 1
ATOM 2883 C C . THR A 1 358 ? 10.739 1.310 6.896 1.00 88.38 358 THR A C 1
ATOM 2885 O O . THR A 1 358 ? 11.125 2.480 6.970 1.00 88.38 358 THR A O 1
ATOM 2888 N N . LYS A 1 359 ? 9.477 0.972 7.191 1.00 86.38 359 LYS A N 1
ATOM 2889 C CA . LYS A 1 359 ? 8.477 1.955 7.652 1.00 86.38 359 LYS A CA 1
ATOM 2890 C C . LYS A 1 359 ? 8.965 2.756 8.866 1.00 86.38 359 LYS A C 1
ATOM 2892 O O . LYS A 1 359 ? 8.719 3.958 8.937 1.00 86.38 359 LYS A O 1
ATOM 2897 N N . ALA A 1 360 ? 9.696 2.116 9.780 1.00 83.94 360 ALA A N 1
ATOM 2898 C CA . ALA A 1 360 ? 10.234 2.751 10.982 1.00 83.94 360 ALA A CA 1
ATOM 2899 C C . ALA A 1 360 ? 11.254 3.860 10.662 1.00 83.94 360 ALA A C 1
ATOM 2901 O O . ALA A 1 360 ? 11.077 4.996 11.103 1.00 83.94 360 ALA A O 1
ATOM 2902 N N . GLU A 1 361 ? 12.280 3.562 9.859 1.00 85.38 361 GLU A N 1
ATOM 2903 C CA . GLU A 1 361 ? 13.327 4.532 9.501 1.00 85.38 361 GLU A CA 1
ATOM 2904 C C . GLU A 1 361 ? 12.767 5.686 8.659 1.00 85.38 361 GLU A C 1
ATOM 2906 O O . GLU A 1 361 ? 13.103 6.863 8.842 1.00 85.38 361 GLU A O 1
ATOM 2911 N N . ARG A 1 362 ? 11.838 5.365 7.755 1.00 87.44 362 ARG A N 1
ATOM 2912 C CA . ARG A 1 362 ? 11.177 6.359 6.909 1.00 87.44 362 ARG A CA 1
ATOM 2913 C C . ARG A 1 362 ? 10.254 7.278 7.701 1.00 87.44 362 ARG A C 1
ATOM 2915 O O . ARG A 1 362 ? 10.293 8.492 7.503 1.00 87.44 362 ARG A O 1
ATOM 2922 N N . SER A 1 363 ? 9.498 6.729 8.651 1.00 84.19 363 SER A N 1
ATOM 2923 C CA . SER A 1 363 ? 8.690 7.520 9.583 1.00 84.19 363 SER A CA 1
ATOM 2924 C C . SER A 1 363 ? 9.560 8.418 10.465 1.00 84.19 363 SER A C 1
ATOM 2926 O O . SER A 1 363 ? 9.209 9.577 10.691 1.00 84.19 363 SER A O 1
ATOM 2928 N N . LEU A 1 364 ? 10.709 7.924 10.942 1.00 80.94 364 LEU A N 1
ATOM 2929 C CA . LEU A 1 364 ? 11.654 8.721 11.729 1.00 80.94 364 LEU A CA 1
ATOM 2930 C C . LEU A 1 364 ? 12.201 9.898 10.914 1.00 80.94 364 LEU A C 1
ATOM 2932 O O . LEU A 1 364 ? 12.230 11.030 11.400 1.00 80.94 364 LEU A O 1
ATOM 2936 N N . SER A 1 365 ? 12.566 9.646 9.656 1.00 76.00 365 SER A N 1
ATOM 2937 C CA . SER A 1 365 ? 13.031 10.682 8.730 1.00 76.00 365 SER A CA 1
ATOM 2938 C C . SER A 1 365 ? 11.993 11.795 8.545 1.00 76.00 365 SER A C 1
ATOM 2940 O O . SER A 1 365 ? 12.355 12.970 8.518 1.00 76.00 365 SER A O 1
ATOM 2942 N N . LEU A 1 366 ? 10.699 11.457 8.486 1.00 72.00 366 LEU A N 1
ATOM 2943 C CA . LEU A 1 366 ? 9.618 12.448 8.439 1.00 72.00 366 LEU A CA 1
ATOM 2944 C C . LEU A 1 366 ? 9.467 13.221 9.754 1.00 72.00 366 LEU A C 1
ATOM 2946 O O . LEU A 1 366 ? 9.343 14.447 9.724 1.00 72.00 366 LEU A O 1
ATOM 2950 N N . GLY A 1 367 ? 9.537 12.540 10.900 1.00 65.12 367 GLY A N 1
ATOM 2951 C CA . GLY A 1 367 ? 9.472 13.178 12.220 1.00 65.12 367 GLY A CA 1
ATOM 2952 C C . GLY A 1 367 ? 10.570 14.227 12.427 1.00 65.12 367 GLY A C 1
ATOM 2953 O O . GLY A 1 367 ? 10.300 15.316 12.928 1.00 65.12 367 GLY A O 1
ATOM 2954 N N . VAL A 1 368 ? 11.788 13.960 11.940 1.00 60.12 368 VAL A N 1
ATOM 2955 C CA . VAL A 1 368 ? 12.907 14.924 11.966 1.00 60.12 368 VAL A CA 1
ATOM 2956 C C . VAL A 1 368 ? 12.613 16.175 11.127 1.00 60.12 368 VAL A C 1
ATOM 2958 O O . VAL A 1 368 ? 13.048 17.268 11.485 1.00 60.12 368 VAL A O 1
ATOM 2961 N N . THR A 1 369 ? 11.844 16.050 10.040 1.00 60.03 369 THR A N 1
ATOM 2962 C CA . THR A 1 369 ? 11.436 17.200 9.209 1.00 60.03 369 THR A CA 1
ATOM 2963 C C . THR A 1 369 ? 10.273 18.010 9.794 1.00 60.03 369 THR A C 1
ATOM 2965 O O . THR A 1 369 ? 9.964 19.078 9.270 1.00 60.03 369 THR A O 1
ATOM 2968 N N . GLY A 1 370 ? 9.633 17.538 10.874 1.00 60.09 370 GLY A N 1
ATOM 2969 C CA . GLY A 1 370 ? 8.523 18.230 11.540 1.00 60.09 370 GLY A CA 1
ATOM 2970 C C . GLY A 1 370 ? 7.201 18.223 10.762 1.00 60.09 370 GLY A C 1
ATOM 2971 O O . GLY A 1 370 ? 6.331 19.043 11.036 1.00 60.09 370 GLY A O 1
ATOM 2972 N N . THR A 1 371 ? 7.039 17.322 9.789 1.00 59.94 371 THR A N 1
ATOM 2973 C CA . THR A 1 371 ? 5.905 17.316 8.845 1.00 59.94 371 THR A CA 1
ATOM 2974 C C . THR A 1 371 ? 4.717 16.445 9.275 1.00 59.94 371 THR A C 1
ATOM 2976 O O . THR A 1 371 ? 3.767 16.320 8.512 1.00 59.94 371 THR A O 1
ATOM 2979 N N . ASN A 1 372 ? 4.738 15.838 10.473 1.00 66.19 372 ASN A N 1
ATOM 2980 C CA . ASN A 1 372 ? 3.712 14.875 10.908 1.00 66.19 372 ASN A CA 1
ATOM 2981 C C . ASN A 1 372 ? 3.020 15.239 12.240 1.00 66.19 372 ASN A C 1
ATOM 2983 O O . ASN A 1 372 ? 2.847 14.410 13.134 1.00 66.19 372 ASN A O 1
ATOM 2987 N N . THR A 1 373 ? 2.630 16.507 12.387 1.00 71.38 373 THR A N 1
ATOM 2988 C CA . THR A 1 373 ? 2.070 17.048 13.639 1.00 71.38 373 THR A CA 1
ATOM 2989 C C . THR A 1 373 ? 0.752 16.398 14.059 1.00 71.38 373 THR A C 1
ATOM 2991 O O . THR A 1 373 ? 0.510 16.241 15.258 1.00 71.38 373 THR A O 1
ATOM 2994 N N . ASP A 1 374 ? -0.085 16.003 13.095 1.00 80.12 374 ASP A N 1
ATOM 2995 C CA . ASP A 1 374 ? -1.388 15.384 13.365 1.00 80.12 374 ASP A CA 1
ATOM 2996 C C . ASP A 1 374 ? -1.213 13.984 13.956 1.00 80.12 374 ASP A C 1
ATOM 2998 O O . ASP A 1 374 ? -1.822 13.659 14.974 1.00 80.12 374 ASP A O 1
ATOM 3002 N N . LEU A 1 375 ? -0.322 13.175 13.380 1.00 82.38 375 LEU A N 1
ATOM 3003 C CA . LEU A 1 375 ? -0.015 11.835 13.874 1.00 82.38 375 LEU A CA 1
ATOM 3004 C C . LEU A 1 375 ? 0.586 11.878 15.278 1.00 82.38 375 LEU A C 1
ATOM 3006 O O . LEU A 1 375 ? 0.133 11.146 16.157 1.00 82.38 375 LEU A O 1
ATOM 3010 N N . ASP A 1 376 ? 1.530 12.789 15.521 1.00 81.12 376 ASP A N 1
ATOM 3011 C CA . ASP A 1 376 ? 2.089 13.008 16.858 1.00 81.12 376 ASP A CA 1
ATOM 3012 C C . ASP A 1 376 ? 1.006 13.420 17.862 1.00 81.12 376 ASP A C 1
ATOM 3014 O O . ASP A 1 376 ? 1.044 13.023 19.028 1.00 81.12 376 ASP A O 1
ATOM 3018 N N . SER A 1 377 ? 0.027 14.224 17.433 1.00 82.19 377 SER A N 1
ATOM 3019 C CA . SER A 1 377 ? -1.096 14.626 18.283 1.00 82.19 377 SER A CA 1
ATOM 3020 C C . SER A 1 377 ? -2.002 13.444 18.635 1.00 82.19 377 SER A C 1
ATOM 3022 O O . SER A 1 377 ? -2.304 13.261 19.815 1.00 82.19 377 SER A O 1
ATOM 3024 N N . VAL A 1 378 ? -2.349 12.597 17.657 1.00 84.12 378 VAL A N 1
ATOM 3025 C CA . VAL A 1 378 ? -3.163 11.394 17.872 1.00 84.12 378 VAL A CA 1
ATOM 3026 C C . VAL A 1 378 ? -2.420 10.402 18.759 1.00 84.12 378 VAL A C 1
ATOM 3028 O O . VAL A 1 378 ? -2.992 9.920 19.730 1.00 84.12 378 VAL A O 1
ATOM 3031 N N . PHE A 1 379 ? -1.136 10.134 18.505 1.00 83.00 379 PHE A N 1
ATOM 3032 C CA . PHE A 1 379 ? -0.354 9.225 19.346 1.00 83.00 379 PHE A CA 1
ATOM 3033 C C . PHE A 1 379 ? -0.204 9.737 20.775 1.00 83.00 379 PHE A C 1
ATOM 3035 O O . PHE A 1 379 ? -0.409 8.964 21.709 1.00 83.00 379 PHE A O 1
ATOM 3042 N N . ARG A 1 380 ? 0.088 11.030 20.977 1.00 82.75 380 ARG A N 1
ATOM 3043 C CA . ARG A 1 380 ? 0.128 11.618 22.328 1.00 82.75 380 ARG A CA 1
ATOM 3044 C C . ARG A 1 380 ? -1.215 11.499 23.033 1.00 82.75 380 ARG A C 1
ATOM 3046 O O . ARG A 1 380 ? -1.245 11.160 24.213 1.00 82.75 380 ARG A O 1
ATOM 3053 N N . ALA A 1 381 ? -2.306 11.750 22.313 1.00 82.12 381 ALA A N 1
ATOM 3054 C CA . ALA A 1 381 ? -3.642 11.600 22.856 1.00 82.12 381 ALA A CA 1
ATOM 3055 C C . ALA A 1 381 ? -3.898 10.139 23.246 1.00 82.12 381 ALA A C 1
ATOM 3057 O O . ALA A 1 381 ? -4.185 9.868 24.404 1.00 82.12 381 ALA A O 1
ATOM 3058 N N . LEU A 1 382 ? -3.686 9.173 22.350 1.00 81.12 382 LEU A N 1
ATOM 3059 C CA . LEU A 1 382 ? -3.872 7.741 22.619 1.00 81.12 382 LEU A CA 1
ATOM 3060 C C . LEU A 1 382 ? -2.952 7.196 23.726 1.00 81.12 382 LEU A C 1
ATOM 3062 O O . LEU A 1 382 ? -3.314 6.230 24.391 1.00 81.12 382 LEU A O 1
ATOM 3066 N N . GLN A 1 383 ? -1.785 7.802 23.955 1.00 77.12 383 GLN A N 1
ATOM 3067 C CA . GLN A 1 383 ? -0.842 7.395 25.000 1.00 77.12 383 GLN A CA 1
ATOM 3068 C C . GLN A 1 383 ? -1.155 7.970 26.388 1.00 77.12 383 GLN A C 1
ATOM 3070 O O . GLN A 1 383 ? -0.511 7.546 27.352 1.00 77.12 383 GLN A O 1
ATOM 3075 N N . SER A 1 384 ? -2.131 8.879 26.533 1.00 73.94 384 SER A N 1
ATOM 3076 C CA . SER A 1 384 ? -2.427 9.484 27.836 1.00 73.94 384 SER A CA 1
ATOM 3077 C C . SER A 1 384 ? -2.749 8.404 28.896 1.00 73.94 384 SER A C 1
ATOM 3079 O O . SER A 1 384 ? -3.439 7.417 28.605 1.00 73.94 384 SER A O 1
ATOM 3081 N N . PRO A 1 385 ? -2.191 8.512 30.118 1.00 66.56 385 PRO A N 1
ATOM 3082 C CA . PRO A 1 385 ? -2.381 7.515 31.175 1.00 66.56 385 PRO A CA 1
ATOM 3083 C C . PRO A 1 385 ? -3.758 7.604 31.849 1.00 66.56 385 PRO A C 1
ATOM 3085 O O . PRO A 1 385 ? -4.110 6.714 32.613 1.00 66.56 385 PRO A O 1
ATOM 3088 N N . GLU A 1 386 ? -4.513 8.671 31.586 1.00 61.03 386 GLU A N 1
ATOM 3089 C CA . GLU A 1 386 ? -5.784 8.977 32.251 1.00 61.03 386 GLU A CA 1
ATOM 3090 C C . GLU A 1 386 ? -7.006 8.375 31.533 1.00 61.03 386 GLU A C 1
ATOM 3092 O O . GLU A 1 386 ? -8.107 8.419 32.072 1.00 61.03 386 GLU A O 1
ATOM 3097 N N . GLU A 1 387 ? -6.831 7.805 30.333 1.00 64.38 387 GLU A N 1
ATOM 3098 C CA . GLU A 1 387 ? -7.935 7.376 29.464 1.00 64.38 387 GLU A CA 1
ATOM 3099 C C . GLU A 1 387 ? -7.643 6.013 28.822 1.00 64.38 387 GLU A C 1
ATOM 3101 O O . GLU A 1 387 ? -6.580 5.794 28.226 1.00 64.38 387 GLU A O 1
ATOM 3106 N N . ASN A 1 388 ? -8.609 5.099 28.923 1.00 70.75 388 ASN A N 1
ATOM 3107 C CA . ASN A 1 388 ? -8.495 3.739 28.404 1.00 70.75 388 ASN A CA 1
ATOM 3108 C C . ASN A 1 388 ? -9.009 3.666 26.958 1.00 70.75 388 ASN A C 1
ATOM 3110 O O . ASN A 1 388 ? -10.128 4.087 26.652 1.00 70.75 388 ASN A O 1
ATOM 3114 N N . LEU A 1 389 ? -8.198 3.094 26.060 1.00 81.94 389 LEU A N 1
ATOM 3115 C CA . LEU A 1 389 ? -8.624 2.766 24.700 1.00 81.94 389 LEU A CA 1
ATOM 3116 C C . LEU A 1 389 ? -9.537 1.542 24.750 1.00 81.94 389 LEU A C 1
ATOM 3118 O O . LEU A 1 389 ? -9.042 0.423 24.828 1.00 81.94 389 LEU A O 1
ATOM 3122 N N . ARG A 1 390 ? -10.855 1.765 24.724 1.00 82.81 390 ARG A N 1
ATOM 3123 C CA . ARG A 1 390 ? -11.854 0.703 24.920 1.00 82.81 390 ARG A CA 1
ATOM 3124 C C . ARG A 1 390 ? -12.394 0.114 23.633 1.00 82.81 390 ARG A C 1
ATOM 3126 O O . ARG A 1 390 ? -12.830 -1.029 23.631 1.00 82.81 390 ARG A O 1
ATOM 3133 N N . VAL A 1 391 ? -12.427 0.883 22.553 1.00 88.62 391 VAL A N 1
ATOM 3134 C CA . VAL A 1 391 ? -13.037 0.440 21.298 1.00 88.62 391 VAL A CA 1
ATOM 3135 C C . VAL A 1 391 ? -12.045 0.650 20.169 1.00 88.62 391 VAL A C 1
ATOM 3137 O O . VAL A 1 391 ? -11.538 1.756 19.988 1.00 88.62 391 VAL A O 1
ATOM 3140 N N . ILE A 1 392 ? -11.794 -0.401 19.391 1.00 92.50 392 ILE A N 1
ATOM 3141 C CA . ILE A 1 392 ? -11.033 -0.318 18.145 1.00 92.50 392 ILE A CA 1
ATOM 3142 C C . ILE A 1 392 ? -11.903 -0.862 17.014 1.00 92.50 392 ILE A C 1
ATOM 3144 O O . ILE A 1 392 ? -12.295 -2.029 17.024 1.00 92.50 392 ILE A O 1
ATOM 3148 N N . LYS A 1 393 ? -12.214 -0.014 16.034 1.00 93.50 393 LYS A N 1
ATOM 3149 C CA . LYS A 1 393 ? -13.011 -0.362 14.854 1.00 93.50 393 LYS A CA 1
ATOM 3150 C C . LYS A 1 393 ? -12.123 -0.359 13.612 1.00 93.50 393 LYS A C 1
ATOM 3152 O O . LYS A 1 393 ? -11.444 0.624 13.343 1.00 93.50 393 LYS A O 1
ATOM 3157 N N . PHE A 1 394 ? -12.137 -1.443 12.852 1.00 94.75 394 PHE A N 1
ATOM 3158 C CA . PHE A 1 394 ? -11.334 -1.658 11.653 1.00 94.75 394 PHE A CA 1
ATOM 3159 C C . PHE A 1 394 ? -12.223 -1.633 10.415 1.00 94.75 394 PHE A C 1
ATOM 3161 O O . PHE A 1 394 ? -13.273 -2.278 10.403 1.00 94.75 394 PHE A O 1
ATOM 3168 N N . PHE A 1 395 ? -11.766 -0.976 9.350 1.00 94.12 395 PHE A N 1
ATOM 3169 C CA . PHE A 1 395 ? -12.403 -1.070 8.040 1.00 94.12 395 PHE A CA 1
ATOM 3170 C C . PHE A 1 395 ? -11.370 -1.077 6.912 1.00 94.12 395 PHE A C 1
ATOM 3172 O O . PHE A 1 395 ? -10.565 -0.157 6.774 1.00 94.12 395 PHE A O 1
ATOM 3179 N N . GLY A 1 396 ? -11.415 -2.103 6.059 1.00 89.56 396 GLY A N 1
ATOM 3180 C CA . GLY A 1 396 ? -10.649 -2.128 4.810 1.00 89.56 396 GLY A CA 1
ATOM 3181 C C . GLY A 1 396 ? -9.124 -2.254 4.947 1.00 89.56 396 GLY A C 1
ATOM 3182 O O . GLY A 1 396 ? -8.419 -1.973 3.978 1.00 89.56 396 GLY A O 1
ATOM 3183 N N . LEU A 1 397 ? -8.600 -2.658 6.110 1.00 87.81 397 LEU A N 1
ATOM 3184 C CA . LEU A 1 397 ? -7.181 -3.002 6.269 1.00 87.81 397 LEU A CA 1
ATOM 3185 C C . LEU A 1 397 ? -6.892 -4.395 5.700 1.00 87.81 397 LEU A C 1
ATOM 3187 O O . LEU A 1 397 ? -7.682 -5.320 5.868 1.00 87.81 397 LEU A O 1
ATOM 3191 N N . SER A 1 398 ? -5.716 -4.556 5.094 1.00 79.62 398 SER A N 1
ATOM 3192 C CA . SER A 1 398 ? -5.198 -5.860 4.656 1.00 79.62 398 SER A CA 1
ATOM 3193 C C . SER A 1 398 ? -4.760 -6.752 5.827 1.00 79.62 398 SER A C 1
ATOM 3195 O O . SER A 1 398 ? -4.652 -7.964 5.651 1.00 79.62 398 SER A O 1
ATOM 3197 N N . LEU A 1 399 ? -4.512 -6.153 7.005 1.00 84.69 399 LEU A N 1
ATOM 3198 C CA . LEU A 1 399 ? -4.004 -6.805 8.220 1.00 84.69 399 LEU A CA 1
ATOM 3199 C C . LEU A 1 399 ? -2.714 -7.611 7.957 1.00 84.69 399 LEU A C 1
ATOM 3201 O O . LEU A 1 399 ? -2.558 -8.730 8.440 1.00 84.69 399 LEU A O 1
ATOM 3205 N N . GLY A 1 400 ? -1.812 -7.064 7.135 1.00 76.81 400 GLY A N 1
ATOM 3206 C CA . GLY A 1 400 ? -0.538 -7.701 6.791 1.00 76.81 400 GLY A CA 1
ATOM 3207 C C . GLY A 1 400 ? 0.534 -7.577 7.881 1.00 76.81 400 GLY A C 1
ATOM 3208 O O . GLY A 1 400 ? 0.460 -6.713 8.751 1.00 76.81 400 GLY A O 1
ATOM 3209 N N . GLU A 1 401 ? 1.580 -8.407 7.788 1.00 77.50 401 GLU A N 1
ATOM 3210 C CA . GLU A 1 401 ? 2.703 -8.425 8.746 1.00 77.50 401 GLU A CA 1
ATOM 3211 C C . GLU A 1 401 ? 3.444 -7.082 8.845 1.00 77.50 401 GLU A C 1
ATOM 3213 O O . GLU A 1 401 ? 3.871 -6.693 9.929 1.00 77.50 401 GLU A O 1
ATOM 3218 N N . ALA A 1 402 ? 3.552 -6.327 7.747 1.00 73.81 402 ALA A N 1
ATOM 3219 C CA . ALA A 1 402 ? 4.219 -5.024 7.751 1.00 73.81 402 ALA A CA 1
ATOM 3220 C C . ALA A 1 402 ? 3.509 -3.980 8.638 1.00 73.81 402 ALA A C 1
ATOM 3222 O O . ALA A 1 402 ? 4.155 -3.058 9.137 1.00 73.81 402 ALA A O 1
ATOM 3223 N N . ASP A 1 403 ? 2.201 -4.136 8.864 1.00 82.25 403 ASP A N 1
ATOM 3224 C CA . ASP A 1 403 ? 1.387 -3.214 9.667 1.00 82.25 403 ASP A CA 1
ATOM 3225 C C . ASP A 1 403 ? 1.256 -3.672 11.127 1.00 82.25 403 ASP A C 1
ATOM 3227 O O . ASP A 1 403 ? 0.863 -2.893 12.002 1.00 82.25 403 ASP A O 1
ATOM 3231 N N . TYR A 1 404 ? 1.626 -4.924 11.415 1.00 86.69 404 TYR A N 1
ATOM 3232 C CA . TYR A 1 404 ? 1.527 -5.525 12.741 1.00 86.69 404 TYR A CA 1
ATOM 3233 C C . TYR A 1 404 ? 2.184 -4.694 13.859 1.00 86.69 404 TYR A C 1
ATOM 3235 O O . TYR A 1 404 ? 1.548 -4.551 14.906 1.00 86.69 404 TYR A O 1
ATOM 3243 N N . PRO A 1 405 ? 3.375 -4.076 13.689 1.00 85.25 405 PRO A N 1
ATOM 3244 C CA . PRO A 1 405 ? 3.969 -3.247 14.740 1.00 85.25 405 PRO A CA 1
ATOM 3245 C C . PRO A 1 405 ? 3.068 -2.091 15.205 1.00 85.25 405 PRO A C 1
ATOM 3247 O O . PRO A 1 405 ? 3.011 -1.812 16.403 1.00 85.25 405 PRO A O 1
ATOM 3250 N N . TYR A 1 406 ? 2.323 -1.459 14.288 1.00 85.12 406 TYR A N 1
ATOM 3251 C CA . TYR A 1 406 ? 1.353 -0.414 14.632 1.00 85.12 406 TYR A CA 1
ATOM 3252 C C . TYR A 1 406 ? 0.160 -1.004 15.389 1.00 85.12 406 TYR A C 1
ATOM 3254 O O . TYR A 1 406 ? -0.222 -0.502 16.445 1.00 85.12 406 TYR A O 1
ATOM 3262 N N . LEU A 1 407 ? -0.403 -2.107 14.886 1.00 89.50 407 LEU A N 1
ATOM 3263 C CA . LEU A 1 407 ? -1.565 -2.763 15.496 1.00 89.50 407 LEU A CA 1
ATOM 3264 C C . LEU A 1 407 ? -1.263 -3.282 16.907 1.00 89.50 407 LEU A C 1
ATOM 3266 O O . LEU A 1 407 ? -2.070 -3.100 17.819 1.00 89.50 407 LEU A O 1
ATOM 3270 N N . LYS A 1 408 ? -0.074 -3.862 17.104 1.00 89.06 408 LYS A N 1
ATOM 3271 C CA . LYS A 1 408 ? 0.396 -4.369 18.395 1.00 89.06 408 LYS A CA 1
ATOM 3272 C C . LYS A 1 408 ? 0.370 -3.284 19.470 1.00 89.06 408 LYS A C 1
ATOM 3274 O O . LYS A 1 408 ? -0.096 -3.546 20.572 1.00 89.06 408 LYS A O 1
ATOM 3279 N N . GLN A 1 409 ? 0.817 -2.067 19.154 1.00 86.94 409 GLN A N 1
ATOM 3280 C CA . GLN A 1 409 ? 0.813 -0.956 20.109 1.00 86.94 409 GLN A CA 1
ATOM 3281 C C . GLN A 1 409 ? -0.603 -0.628 20.607 1.00 86.94 409 GLN A C 1
ATOM 3283 O O . GLN A 1 409 ? -0.797 -0.380 21.799 1.00 86.94 409 GLN A O 1
ATOM 3288 N N . PHE A 1 410 ? -1.598 -0.649 19.717 1.00 88.12 410 PHE A N 1
ATOM 3289 C CA . PHE A 1 410 ? -2.989 -0.394 20.094 1.00 88.12 410 PHE A CA 1
ATOM 3290 C C . PHE A 1 410 ? -3.596 -1.558 20.875 1.00 88.12 410 PHE A C 1
ATOM 3292 O O . PHE A 1 410 ? -4.342 -1.322 21.824 1.00 88.12 410 PHE A O 1
ATOM 3299 N N . PHE A 1 411 ? -3.248 -2.800 20.538 1.00 89.38 411 PHE A N 1
ATOM 3300 C CA . PHE A 1 411 ? -3.650 -3.981 21.306 1.00 89.38 411 PHE A CA 1
ATOM 3301 C C . PHE A 1 411 ? -3.060 -3.991 22.718 1.00 89.38 411 PHE A C 1
ATOM 3303 O O . PHE A 1 411 ? -3.794 -4.214 23.679 1.00 89.38 411 PHE A O 1
ATOM 3310 N N . ASP A 1 412 ? -1.778 -3.649 22.860 1.00 85.88 412 ASP A N 1
ATOM 3311 C CA . ASP A 1 412 ? -1.119 -3.529 24.163 1.00 85.88 412 ASP A CA 1
ATOM 3312 C C . ASP A 1 412 ? -1.786 -2.440 25.018 1.00 85.88 412 ASP A C 1
ATOM 3314 O O . ASP A 1 412 ? -2.057 -2.656 26.197 1.00 85.88 412 ASP A O 1
ATOM 3318 N N . LYS A 1 413 ? -2.107 -1.283 24.420 1.00 82.50 413 LYS A N 1
ATOM 3319 C CA . LYS A 1 413 ? -2.765 -0.165 25.120 1.00 82.50 413 LYS A CA 1
ATOM 3320 C C . LYS A 1 413 ? -4.231 -0.438 25.466 1.00 82.50 413 LYS A C 1
ATOM 3322 O O . LYS A 1 413 ? -4.738 0.122 26.433 1.00 82.50 413 LYS A O 1
ATOM 3327 N N . SER A 1 414 ? -4.912 -1.258 24.673 1.00 81.69 414 SER A N 1
ATOM 3328 C CA . SER A 1 414 ? -6.302 -1.654 24.918 1.00 81.69 414 SER A CA 1
ATOM 3329 C C . SER A 1 414 ? -6.419 -2.898 25.797 1.00 81.69 414 SER A C 1
ATOM 3331 O O . SER A 1 414 ? -7.533 -3.311 26.102 1.00 81.69 414 SER A O 1
ATOM 3333 N N . HIS A 1 415 ? -5.304 -3.491 26.237 1.00 80.88 415 HIS A N 1
ATOM 3334 C CA . HIS A 1 415 ? -5.299 -4.621 27.166 1.00 80.88 415 HIS A CA 1
ATOM 3335 C C . HIS A 1 415 ? -6.212 -5.784 26.722 1.00 80.88 415 HIS A C 1
ATOM 3337 O O . HIS A 1 415 ? -6.881 -6.411 27.538 1.00 80.88 415 HIS A O 1
ATOM 3343 N N . ILE A 1 416 ? -6.252 -6.104 25.420 1.00 84.75 416 ILE A N 1
ATOM 3344 C CA . ILE A 1 416 ? -7.217 -7.082 24.868 1.00 84.75 416 ILE A CA 1
ATOM 3345 C C . ILE A 1 416 ? -7.059 -8.511 25.426 1.00 84.75 416 ILE A C 1
ATOM 3347 O O . ILE A 1 416 ? -7.985 -9.316 25.315 1.00 84.75 416 ILE A O 1
ATOM 3351 N N . THR A 1 417 ? -5.914 -8.828 26.034 1.00 82.06 417 THR A N 1
ATOM 3352 C CA . THR A 1 417 ? -5.614 -10.115 26.689 1.00 82.06 417 THR A CA 1
ATOM 3353 C C . THR A 1 417 ? -5.808 -10.100 28.206 1.00 82.06 417 THR A C 1
ATOM 3355 O O . THR A 1 417 ? -5.745 -11.158 28.826 1.00 82.06 417 THR A O 1
ATOM 3358 N N . ASP A 1 418 ? -6.041 -8.937 28.817 1.00 75.00 418 ASP A N 1
ATOM 3359 C CA . ASP A 1 418 ? -6.239 -8.814 30.259 1.00 75.00 418 ASP A CA 1
ATOM 3360 C C . ASP A 1 418 ? -7.718 -9.032 30.600 1.00 75.00 418 ASP A C 1
ATOM 3362 O O . ASP A 1 418 ? -8.563 -8.159 30.409 1.00 75.00 418 ASP A O 1
ATOM 3366 N N . THR A 1 419 ? -8.044 -10.233 31.072 1.00 64.56 419 THR A N 1
ATOM 3367 C CA . THR A 1 419 ? -9.406 -10.590 31.496 1.00 64.56 419 THR A CA 1
ATOM 3368 C C . THR A 1 419 ? -9.722 -10.169 32.929 1.00 64.56 419 THR A C 1
ATOM 3370 O O . THR A 1 419 ? -10.885 -10.211 33.331 1.00 64.56 419 THR A O 1
ATOM 3373 N N . ASP A 1 420 ? -8.709 -9.777 33.705 1.00 59.47 420 ASP A N 1
ATOM 3374 C CA . ASP A 1 420 ? -8.801 -9.664 35.162 1.00 59.47 420 ASP A CA 1
ATOM 3375 C C . ASP A 1 420 ? -8.949 -8.207 35.630 1.00 59.47 420 ASP A C 1
ATOM 3377 O O . ASP A 1 420 ? -9.453 -7.956 36.728 1.00 59.47 420 ASP A O 1
ATOM 3381 N N . SER A 1 421 ? -8.562 -7.229 34.802 1.00 58.38 421 SER A N 1
ATOM 3382 C CA . SER A 1 421 ? -8.633 -5.800 35.144 1.00 58.38 421 SER A CA 1
ATOM 3383 C C . SER A 1 421 ? -10.027 -5.174 35.048 1.00 58.38 421 SER A C 1
ATOM 3385 O O . SER A 1 421 ? -10.223 -4.047 35.507 1.00 58.38 421 SER A O 1
ATOM 3387 N N . GLY A 1 422 ? -11.011 -5.874 34.474 1.00 55.59 422 GLY A N 1
ATOM 3388 C CA . GLY A 1 422 ? -12.364 -5.343 34.262 1.00 55.59 422 GLY A CA 1
ATOM 3389 C C . GLY A 1 422 ? -12.455 -4.252 33.183 1.00 55.59 422 GLY A C 1
ATOM 3390 O O . GLY A 1 422 ? -13.540 -3.713 32.955 1.00 55.59 422 GLY A O 1
ATOM 3391 N N . VAL A 1 423 ? -11.349 -3.940 32.496 1.00 57.12 423 VAL A N 1
ATOM 3392 C CA . VAL A 1 423 ? -11.298 -3.045 31.333 1.00 57.12 423 VAL A CA 1
ATOM 3393 C C . VAL A 1 423 ? -11.368 -3.904 30.074 1.00 57.12 423 VAL A C 1
ATOM 3395 O O . VAL A 1 423 ? -10.363 -4.315 29.507 1.00 57.12 423 VAL A O 1
ATOM 3398 N N . ASN A 1 424 ? -12.588 -4.213 29.646 1.00 65.50 424 ASN A N 1
ATOM 3399 C CA . ASN A 1 424 ? -12.811 -5.058 28.478 1.00 65.50 424 ASN A CA 1
ATOM 3400 C C . ASN A 1 424 ? -12.864 -4.215 27.206 1.00 65.50 424 ASN A C 1
ATOM 3402 O O . ASN A 1 424 ? -13.873 -3.565 26.931 1.00 65.50 424 ASN A O 1
ATOM 3406 N N . SER A 1 425 ? -11.790 -4.259 26.421 1.00 80.81 425 SER A N 1
ATOM 3407 C CA . SER A 1 425 ? -11.771 -3.615 25.111 1.00 80.81 425 SER A CA 1
ATOM 3408 C C . SER A 1 425 ? -12.489 -4.441 24.051 1.00 80.81 425 SER A C 1
ATOM 3410 O O . SER A 1 425 ? -12.431 -5.672 24.052 1.00 80.81 425 SER A O 1
ATOM 3412 N N . PHE A 1 426 ? -13.162 -3.746 23.141 1.00 87.44 426 PHE A N 1
ATOM 3413 C CA . PHE A 1 426 ? -13.920 -4.308 22.036 1.00 87.44 426 PHE A CA 1
ATOM 3414 C C . PHE A 1 426 ? -13.218 -4.059 20.701 1.00 87.44 426 PHE A C 1
ATOM 3416 O O . PHE A 1 426 ? -12.785 -2.941 20.410 1.00 87.44 426 PHE A O 1
ATOM 3423 N N . LEU A 1 427 ? -13.168 -5.101 19.872 1.00 92.38 427 LEU A N 1
ATOM 3424 C CA . LEU A 1 427 ? -12.684 -5.046 18.498 1.00 92.38 427 LEU A CA 1
ATOM 3425 C C . LEU A 1 427 ? -13.856 -5.241 17.527 1.00 92.38 427 LEU A C 1
ATOM 3427 O O . LEU A 1 427 ? -14.523 -6.273 17.552 1.00 92.38 427 LEU A O 1
ATOM 3431 N N . GLY A 1 428 ? -14.088 -4.272 16.645 1.00 93.06 428 GLY A N 1
ATOM 3432 C CA . GLY A 1 428 ? -15.079 -4.377 15.572 1.00 93.06 428 GLY A CA 1
ATOM 3433 C C . GLY A 1 428 ? -14.400 -4.410 14.210 1.00 93.06 428 GLY A C 1
ATOM 3434 O O . GLY A 1 428 ? -13.706 -3.463 13.863 1.00 93.06 428 GLY A O 1
ATOM 3435 N N . PHE A 1 429 ? -14.592 -5.470 13.430 1.00 93.75 429 PHE A N 1
ATOM 3436 C CA . PHE A 1 429 ? -14.114 -5.559 12.050 1.00 93.75 429 PHE A CA 1
ATOM 3437 C C . PHE A 1 429 ? -15.291 -5.428 11.093 1.00 93.75 429 PHE A C 1
ATOM 3439 O O . PHE A 1 429 ? -16.170 -6.289 11.054 1.00 93.75 429 PHE A O 1
ATOM 3446 N N . TYR A 1 430 ? -15.288 -4.361 10.305 1.00 92.62 430 TYR A N 1
ATOM 3447 C CA . TYR A 1 430 ? -16.387 -4.019 9.418 1.00 92.62 430 TYR A CA 1
ATOM 3448 C C . TYR A 1 430 ? -15.957 -4.118 7.956 1.00 92.62 430 TYR A C 1
ATOM 3450 O O . TYR A 1 430 ? -14.822 -3.791 7.595 1.00 92.62 430 TYR A O 1
ATOM 3458 N N . TYR A 1 431 ? -16.871 -4.591 7.116 1.00 90.81 431 TYR A N 1
ATOM 3459 C CA . TYR A 1 431 ? -16.655 -4.773 5.683 1.00 90.81 431 TYR A CA 1
ATOM 3460 C C . TYR A 1 431 ? -17.932 -4.454 4.904 1.00 90.81 431 TYR A C 1
ATOM 3462 O O . TYR A 1 431 ? -19.007 -4.325 5.480 1.00 90.81 431 TYR A O 1
ATOM 3470 N N . THR A 1 432 ? -17.819 -4.302 3.589 1.00 87.75 432 THR A N 1
ATOM 3471 C CA . THR A 1 432 ? -18.958 -4.057 2.688 1.00 87.75 432 THR A CA 1
ATOM 3472 C C . THR A 1 432 ? -19.228 -5.259 1.797 1.00 87.75 432 THR A C 1
ATOM 3474 O O . THR A 1 432 ? -18.367 -6.124 1.591 1.00 87.75 432 THR A O 1
ATOM 3477 N N . LYS A 1 433 ? -20.442 -5.311 1.246 1.00 80.44 433 LYS A N 1
ATOM 3478 C CA . LYS A 1 433 ? -20.860 -6.356 0.316 1.00 80.44 433 LYS A CA 1
ATOM 3479 C C . LYS A 1 433 ? -19.891 -6.471 -0.865 1.00 80.44 433 LYS A C 1
ATOM 3481 O O . LYS A 1 433 ? -19.556 -5.484 -1.511 1.00 80.44 433 LYS A O 1
ATOM 3486 N N . GLY A 1 434 ? -19.469 -7.698 -1.169 1.00 70.56 434 GLY A N 1
ATOM 3487 C CA . GLY A 1 434 ? -18.513 -7.988 -2.244 1.00 70.56 434 GLY A CA 1
ATOM 3488 C C . GLY A 1 434 ? -17.055 -8.100 -1.788 1.00 70.56 434 GLY A C 1
ATOM 3489 O O . GLY A 1 434 ? -16.215 -8.525 -2.578 1.00 70.56 434 GLY A O 1
ATOM 3490 N N . GLN A 1 435 ? -16.746 -7.797 -0.523 1.00 72.31 435 GLN A N 1
ATOM 3491 C CA . GLN A 1 435 ? -15.464 -8.166 0.081 1.00 72.31 435 GLN A CA 1
ATOM 3492 C C . GLN A 1 435 ? -15.472 -9.649 0.491 1.00 72.31 435 GLN A C 1
ATOM 3494 O O . GLN A 1 435 ? -16.488 -10.182 0.943 1.00 72.31 435 GLN A O 1
ATOM 3499 N N . ALA A 1 436 ? -14.338 -10.333 0.321 1.00 78.62 436 ALA A N 1
ATOM 3500 C CA . ALA A 1 436 ? -14.196 -11.746 0.658 1.00 78.62 436 ALA A CA 1
ATOM 3501 C C . ALA A 1 436 ? -14.154 -11.928 2.183 1.00 78.62 436 ALA A C 1
ATOM 3503 O O . ALA A 1 436 ? -13.096 -11.881 2.810 1.00 78.62 436 ALA A O 1
ATOM 3504 N N . ARG A 1 437 ? -15.329 -12.138 2.789 1.00 85.31 437 ARG A N 1
ATOM 3505 C CA . ARG A 1 437 ? -15.477 -12.350 4.237 1.00 85.31 437 ARG A CA 1
ATOM 3506 C C . ARG A 1 437 ? -14.532 -13.432 4.765 1.00 85.31 437 ARG A C 1
ATOM 3508 O O . ARG A 1 437 ? -13.940 -13.246 5.821 1.00 85.31 437 ARG A O 1
ATOM 3515 N N . ASP A 1 438 ? -14.380 -14.534 4.035 1.00 85.88 438 ASP A N 1
ATOM 3516 C CA . ASP A 1 438 ? -13.530 -15.653 4.454 1.00 85.88 438 ASP A CA 1
ATOM 3517 C C . ASP A 1 438 ? -12.044 -15.265 4.500 1.00 85.88 438 ASP A C 1
ATOM 3519 O O . ASP A 1 438 ? -11.343 -15.635 5.442 1.00 85.88 438 ASP A O 1
ATOM 3523 N N . GLU A 1 439 ? -11.575 -14.459 3.541 1.00 85.69 439 GLU A N 1
ATOM 3524 C CA . GLU A 1 439 ? -10.209 -13.920 3.540 1.00 85.69 439 GLU A CA 1
ATOM 3525 C C . GLU A 1 439 ? -9.997 -12.958 4.711 1.00 85.69 439 GLU A C 1
ATOM 3527 O O . GLU A 1 439 ? -8.998 -13.061 5.420 1.00 85.69 439 GLU A O 1
ATOM 3532 N N . LEU A 1 440 ? -10.964 -12.070 4.976 1.00 87.75 440 LEU A N 1
ATOM 3533 C CA . LEU A 1 440 ? -10.912 -11.163 6.124 1.00 87.75 440 LEU A CA 1
ATOM 3534 C C . LEU A 1 440 ? -10.856 -11.940 7.447 1.00 87.75 440 LEU A C 1
ATOM 3536 O O . LEU A 1 440 ? -10.005 -11.663 8.289 1.00 87.75 440 LEU A O 1
ATOM 3540 N N . VAL A 1 441 ? -11.729 -12.934 7.626 1.00 90.25 441 VAL A N 1
ATOM 3541 C CA . VAL A 1 441 ? -11.757 -13.792 8.821 1.00 90.25 441 VAL A CA 1
ATOM 3542 C C . VAL A 1 441 ? -10.428 -14.526 8.999 1.00 90.25 441 VAL A C 1
ATOM 3544 O O . VAL A 1 441 ? -9.922 -14.610 10.120 1.00 90.25 441 VAL A O 1
ATOM 3547 N N . HIS A 1 442 ? -9.838 -15.022 7.909 1.00 90.25 442 HIS A N 1
ATOM 3548 C CA . HIS A 1 442 ? -8.523 -15.651 7.946 1.00 90.25 442 HIS A CA 1
ATOM 3549 C C . HIS A 1 442 ? -7.433 -14.666 8.393 1.00 90.25 442 HIS A C 1
ATOM 3551 O O . HIS A 1 442 ? -6.681 -14.975 9.317 1.00 90.25 442 HIS A O 1
ATOM 3557 N N . SER A 1 443 ? -7.392 -13.464 7.813 1.00 90.38 443 SER A N 1
ATOM 3558 C CA . SER A 1 443 ? -6.428 -12.421 8.181 1.00 90.38 443 SER A CA 1
ATOM 3559 C C . SER A 1 443 ? -6.573 -11.969 9.639 1.00 90.38 443 SER A C 1
ATOM 3561 O O . SER A 1 443 ? -5.570 -11.822 10.335 1.00 90.38 443 SER A O 1
ATOM 3563 N N . ILE A 1 444 ? -7.806 -11.822 10.141 1.00 92.50 444 ILE A N 1
ATOM 3564 C CA . ILE A 1 444 ? -8.076 -11.504 11.555 1.00 92.50 444 ILE A CA 1
ATOM 3565 C C . ILE A 1 444 ? -7.527 -12.603 12.469 1.00 92.50 444 ILE A C 1
ATOM 3567 O O . ILE A 1 444 ? -6.866 -12.311 13.467 1.00 92.50 444 ILE A O 1
ATOM 3571 N N . ASN A 1 445 ? -7.779 -13.870 12.137 1.00 91.62 445 ASN A N 1
ATOM 3572 C CA . ASN A 1 445 ? -7.294 -14.994 12.931 1.00 91.62 445 ASN A CA 1
ATOM 3573 C C . ASN A 1 445 ? -5.758 -15.034 12.965 1.00 91.62 445 ASN A C 1
ATOM 3575 O O . ASN A 1 445 ? -5.182 -15.170 14.043 1.00 91.62 445 ASN A O 1
ATOM 3579 N N . SER A 1 446 ? -5.096 -14.855 11.819 1.00 91.44 446 SER A N 1
ATOM 3580 C CA . SER A 1 446 ? -3.631 -14.802 11.727 1.00 91.44 446 SER A CA 1
ATOM 3581 C C . SER A 1 446 ? -3.044 -13.655 12.557 1.00 91.44 446 SER A C 1
ATOM 3583 O O . SER A 1 446 ? -2.131 -13.881 13.351 1.00 91.44 446 SER A O 1
ATOM 3585 N N . LEU A 1 447 ? -3.630 -12.454 12.474 1.00 92.62 447 LEU A N 1
ATOM 3586 C CA . LEU A 1 447 ? -3.235 -11.292 13.276 1.00 92.62 447 LEU A CA 1
ATOM 3587 C C . LEU A 1 447 ? -3.337 -11.565 14.787 1.00 92.62 447 LEU A C 1
ATOM 3589 O O . LEU A 1 447 ? -2.402 -11.303 15.546 1.00 92.62 447 LEU A O 1
ATOM 3593 N N . LEU A 1 448 ? -4.468 -12.111 15.241 1.00 92.50 448 LEU A N 1
ATOM 3594 C CA . LEU A 1 448 ? -4.686 -12.395 16.662 1.00 92.50 448 LEU A CA 1
ATOM 3595 C C . LEU A 1 448 ? -3.812 -13.554 17.165 1.00 92.50 448 LEU A C 1
ATOM 3597 O O . LEU A 1 448 ? -3.391 -13.542 18.322 1.00 92.50 448 LEU A O 1
ATOM 3601 N N . GLN A 1 449 ? -3.494 -14.535 16.315 1.00 91.00 449 GLN A N 1
ATOM 3602 C CA . GLN A 1 449 ? -2.533 -15.598 16.633 1.00 91.00 449 GLN A CA 1
ATOM 3603 C C . GLN A 1 449 ? -1.106 -15.063 16.761 1.00 91.00 449 GLN A C 1
ATOM 3605 O O . GLN A 1 449 ? -0.394 -15.435 17.699 1.00 91.00 449 GLN A O 1
ATOM 3610 N N . ARG A 1 450 ? -0.699 -14.163 15.856 1.00 90.94 450 ARG A N 1
ATOM 3611 C CA . ARG A 1 450 ? 0.592 -13.467 15.918 1.00 90.94 450 ARG A CA 1
ATOM 3612 C C . ARG A 1 450 ? 0.724 -12.704 17.237 1.00 90.94 450 ARG A C 1
ATOM 3614 O O . ARG A 1 450 ? 1.713 -12.895 17.944 1.00 90.94 450 ARG A O 1
ATOM 3621 N N . TYR A 1 451 ? -0.306 -11.941 17.610 1.00 91.69 451 TYR A N 1
ATOM 3622 C CA . TYR A 1 451 ? -0.348 -11.179 18.862 1.00 91.69 451 TYR A CA 1
ATOM 3623 C C . TYR A 1 451 ? -0.337 -12.062 20.122 1.00 91.69 451 TYR A C 1
ATOM 3625 O O . TYR A 1 451 ? 0.422 -11.821 21.062 1.00 91.69 451 TYR A O 1
ATOM 3633 N N . SER A 1 452 ? -1.138 -13.130 20.128 1.00 90.06 452 SER A N 1
ATOM 3634 C CA . SER A 1 452 ? -1.161 -14.148 21.190 1.00 90.06 452 SER A CA 1
ATOM 3635 C C . SER A 1 452 ? 0.211 -14.807 21.384 1.00 90.06 452 SER A C 1
ATOM 3637 O O . SER A 1 452 ? 0.644 -15.039 22.513 1.00 90.06 452 SER A O 1
ATOM 3639 N N . SER A 1 453 ? 0.930 -15.056 20.289 1.00 89.12 453 SER A N 1
ATOM 3640 C CA . SER A 1 453 ? 2.280 -15.624 20.337 1.00 89.12 453 SER A CA 1
ATOM 3641 C C . SER A 1 453 ? 3.299 -14.648 20.928 1.00 89.12 453 SER A C 1
ATOM 3643 O O . SER A 1 453 ? 4.104 -15.061 21.759 1.00 89.12 453 SER A O 1
ATOM 3645 N N . ASP A 1 454 ? 3.233 -13.366 20.557 1.00 88.06 454 ASP A N 1
ATOM 3646 C CA . ASP A 1 454 ? 4.140 -12.325 21.066 1.00 88.06 454 ASP A CA 1
ATOM 3647 C C . ASP A 1 454 ? 3.932 -11.997 22.545 1.00 88.06 454 ASP A C 1
ATOM 3649 O O . ASP A 1 454 ? 4.892 -11.749 23.269 1.00 88.06 454 ASP A O 1
ATOM 3653 N N . THR A 1 455 ? 2.681 -11.979 23.003 1.00 87.44 455 THR A N 1
ATOM 3654 C CA . THR A 1 455 ? 2.348 -11.698 24.411 1.00 87.44 455 THR A CA 1
ATOM 3655 C C . THR A 1 455 ? 2.501 -12.923 25.311 1.00 87.44 455 THR A C 1
ATOM 3657 O O . THR A 1 455 ? 2.473 -12.804 26.533 1.00 87.44 455 THR A O 1
ATOM 3660 N N . GLY A 1 456 ? 2.633 -14.117 24.725 1.00 85.31 456 GLY A N 1
ATOM 3661 C CA . GLY A 1 456 ? 2.620 -15.385 25.451 1.00 85.31 456 GLY A CA 1
ATOM 3662 C C . GLY A 1 456 ? 1.238 -15.789 25.985 1.00 85.31 456 GLY A C 1
ATOM 3663 O O . GLY A 1 456 ? 1.125 -16.857 26.593 1.00 85.31 456 GLY A O 1
ATOM 3664 N N . HIS A 1 457 ? 0.188 -14.992 25.743 1.00 85.81 457 HIS A N 1
ATOM 3665 C CA . HIS A 1 457 ? -1.187 -15.298 26.145 1.00 85.81 457 HIS A CA 1
ATOM 3666 C C . HIS A 1 457 ? -1.763 -16.390 25.250 1.00 85.81 457 HIS A C 1
ATOM 3668 O O . HIS A 1 457 ? -2.063 -16.138 24.087 1.00 85.81 457 HIS A O 1
ATOM 3674 N N . LYS A 1 458 ? -1.925 -17.609 25.771 1.00 83.62 458 LYS A N 1
ATOM 3675 C CA . LYS A 1 458 ? -2.357 -18.790 24.997 1.00 83.62 458 LYS A CA 1
ATOM 3676 C C . LYS A 1 458 ? -3.716 -19.312 25.472 1.00 83.62 458 LYS A C 1
ATOM 3678 O O . LYS A 1 458 ? -3.767 -20.326 26.173 1.00 83.62 458 LYS A O 1
ATOM 3683 N N . PRO A 1 459 ? -4.824 -18.653 25.106 1.00 81.19 459 PRO A N 1
ATOM 3684 C CA . PRO A 1 459 ? -6.144 -19.077 25.538 1.00 81.19 459 PRO A CA 1
ATOM 3685 C C . PRO A 1 459 ? -6.609 -20.335 24.810 1.00 81.19 459 PRO A C 1
ATOM 3687 O O . PRO A 1 459 ? -6.208 -20.638 23.680 1.00 81.19 459 PRO A O 1
ATOM 3690 N N . ILE A 1 460 ? -7.493 -21.082 25.470 1.00 80.75 460 ILE A N 1
ATOM 3691 C CA . ILE A 1 460 ? -8.020 -22.344 24.952 1.00 80.75 460 ILE A CA 1
ATOM 3692 C C . ILE A 1 460 ? -8.831 -22.067 23.680 1.00 80.75 460 ILE A C 1
ATOM 3694 O O . ILE A 1 460 ? -9.894 -21.453 23.718 1.00 80.75 460 ILE A O 1
ATOM 3698 N N . GLY A 1 461 ? -8.339 -22.562 22.543 1.00 78.38 461 GLY A N 1
ATOM 3699 C CA . GLY A 1 461 ? -8.976 -22.356 21.241 1.00 78.38 461 GLY A CA 1
ATOM 3700 C C . GLY A 1 461 ? -8.629 -21.033 20.548 1.00 78.38 461 GLY A C 1
ATOM 3701 O O . GLY A 1 461 ? -9.244 -20.740 19.526 1.00 78.38 461 GLY A O 1
ATOM 3702 N N . GLY A 1 462 ? -7.645 -20.281 21.056 1.00 88.19 462 GLY A N 1
ATOM 3703 C CA . GLY A 1 462 ? -7.103 -19.072 20.426 1.00 88.19 462 GLY A CA 1
ATOM 3704 C C . GLY A 1 462 ? -7.805 -17.771 20.831 1.00 88.19 462 GLY A C 1
ATOM 3705 O O . GLY A 1 462 ? -8.967 -17.767 21.238 1.00 88.19 462 GLY A O 1
ATOM 3706 N N . LEU A 1 463 ? -7.080 -16.652 20.710 1.00 89.81 463 LEU A N 1
ATOM 3707 C CA . LEU A 1 463 ? -7.527 -15.328 21.166 1.00 89.81 463 LEU A CA 1
ATOM 3708 C C . LEU A 1 463 ? -8.817 -14.870 20.473 1.00 89.81 463 LEU A C 1
ATOM 3710 O O . LEU A 1 463 ? -9.712 -14.337 21.119 1.00 89.81 463 LEU A O 1
ATOM 3714 N N . MET A 1 464 ? -8.960 -15.156 19.177 1.00 91.06 464 MET A N 1
ATOM 3715 C CA . MET A 1 464 ? -10.181 -14.850 18.429 1.00 91.06 464 MET A CA 1
ATOM 3716 C C . MET A 1 464 ? -11.425 -15.473 19.076 1.00 91.06 464 MET A C 1
ATOM 3718 O O . MET A 1 464 ? -12.434 -14.795 19.259 1.00 91.06 464 MET A O 1
ATOM 3722 N N . ARG A 1 465 ? -11.345 -16.750 19.467 1.00 88.75 465 ARG A N 1
ATOM 3723 C CA . ARG A 1 465 ? -12.467 -17.472 20.075 1.00 88.75 465 ARG A CA 1
ATOM 3724 C C . ARG A 1 465 ? -12.792 -16.944 21.469 1.00 88.75 465 ARG A C 1
ATOM 3726 O O . ARG A 1 465 ? -13.963 -16.856 21.827 1.00 88.75 465 ARG A O 1
ATOM 3733 N N . GLU A 1 466 ? -11.775 -16.595 22.251 1.00 89.50 466 GLU A N 1
ATOM 3734 C CA . GLU A 1 466 ? -11.963 -15.964 23.560 1.00 89.50 466 GLU A CA 1
ATOM 3735 C C . GLU A 1 466 ? -12.714 -14.631 23.428 1.00 89.50 466 GLU A C 1
ATOM 3737 O O . GLU A 1 466 ? -13.720 -14.418 24.108 1.00 89.50 466 GLU A O 1
ATOM 3742 N N . LEU A 1 467 ? -12.279 -13.764 22.509 1.00 89.19 467 LEU A N 1
ATOM 3743 C CA . LEU A 1 467 ? -12.921 -12.471 22.273 1.00 89.19 467 LEU A CA 1
ATOM 3744 C C . LEU A 1 467 ? -14.368 -12.636 21.783 1.00 89.19 467 LEU A C 1
ATOM 3746 O O . LEU A 1 467 ? -15.250 -11.925 22.251 1.00 89.19 467 LEU A O 1
ATOM 3750 N N . GLN A 1 468 ? -14.649 -13.617 20.919 1.00 88.50 468 GLN A N 1
ATOM 3751 C CA . GLN A 1 468 ? -16.021 -13.924 20.490 1.00 88.50 468 GLN A CA 1
ATOM 3752 C C . GLN A 1 468 ? -16.901 -14.403 21.649 1.00 88.50 468 GLN A C 1
ATOM 3754 O O . GLN A 1 468 ? -17.994 -13.881 21.851 1.00 88.50 468 GLN A O 1
ATOM 3759 N N . ASN A 1 469 ? -16.421 -15.368 22.438 1.00 86.25 469 ASN A N 1
ATOM 3760 C CA . ASN A 1 469 ? -17.181 -15.932 23.559 1.00 86.25 469 ASN A CA 1
ATOM 3761 C C . ASN A 1 469 ? -17.464 -14.902 24.660 1.00 86.25 469 ASN A C 1
ATOM 3763 O O . ASN A 1 469 ? -18.435 -15.041 25.397 1.00 86.25 469 ASN A O 1
ATOM 3767 N N . THR A 1 470 ? -16.599 -13.896 24.784 1.00 84.81 470 THR A N 1
ATOM 3768 C CA . THR A 1 470 ? -16.735 -12.809 25.760 1.00 84.81 470 THR A CA 1
ATOM 3769 C C . THR A 1 470 ? -17.473 -11.588 25.203 1.00 84.81 470 THR A C 1
ATOM 3771 O O . THR A 1 470 ? -17.581 -10.589 25.904 1.00 84.81 470 THR A O 1
ATOM 3774 N N . GLY A 1 471 ? -17.983 -11.640 23.963 1.00 84.81 471 GLY A N 1
ATOM 3775 C CA . GLY A 1 471 ? -18.688 -10.513 23.338 1.00 84.81 471 GLY A CA 1
ATOM 3776 C C . GLY A 1 471 ? -17.791 -9.3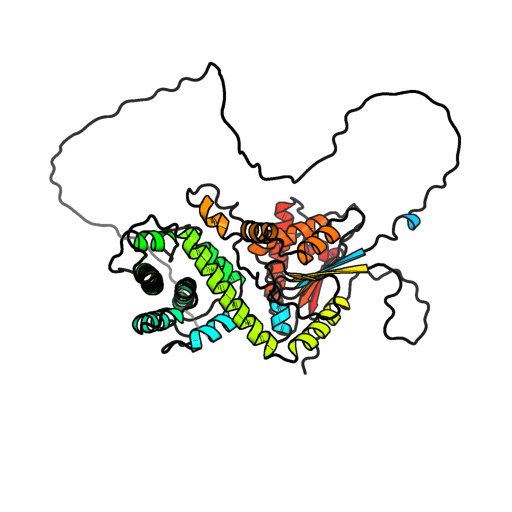07 23.030 1.00 84.81 471 GLY A C 1
ATOM 3777 O O . GLY A 1 471 ? -18.281 -8.193 22.886 1.00 84.81 471 GLY A O 1
ATOM 3778 N N . ARG A 1 472 ? -16.472 -9.511 22.939 1.00 88.19 472 ARG A N 1
ATOM 3779 C CA . ARG A 1 472 ? -15.448 -8.477 22.703 1.00 88.19 472 ARG A CA 1
ATOM 3780 C C . ARG A 1 472 ? -14.963 -8.403 21.249 1.00 88.19 472 ARG A C 1
ATOM 3782 O O . ARG A 1 472 ? -14.077 -7.608 20.948 1.00 88.19 472 ARG A O 1
ATOM 3789 N N . LEU A 1 473 ? -15.517 -9.220 20.351 1.00 90.81 473 LEU A N 1
ATOM 3790 C CA . LEU A 1 473 ? -15.209 -9.213 18.918 1.00 90.81 473 LEU A CA 1
ATOM 3791 C C . LEU A 1 473 ? -16.492 -9.217 18.085 1.00 90.81 473 LEU A C 1
ATOM 3793 O O . LEU A 1 473 ? -17.294 -10.142 18.218 1.00 90.81 473 LEU A O 1
ATOM 3797 N N . ALA A 1 474 ? -16.624 -8.260 17.168 1.00 91.25 474 ALA A N 1
ATOM 3798 C CA . ALA A 1 474 ? -17.620 -8.289 16.098 1.00 91.25 474 ALA A CA 1
ATOM 3799 C C . ALA A 1 474 ? -16.949 -8.341 14.721 1.00 91.25 474 ALA A C 1
ATOM 3801 O O . ALA A 1 474 ? -15.900 -7.733 14.504 1.00 91.25 474 ALA A O 1
ATOM 3802 N N . ILE A 1 475 ? -17.561 -9.078 13.793 1.00 91.38 475 ILE A N 1
ATOM 3803 C CA . ILE A 1 475 ? -17.169 -9.130 12.379 1.00 91.38 475 ILE A CA 1
ATOM 3804 C C . ILE A 1 475 ? -18.446 -8.990 11.550 1.00 91.38 475 ILE A C 1
ATOM 3806 O O . ILE A 1 475 ? -19.200 -9.958 11.411 1.00 91.38 475 ILE A O 1
ATOM 3810 N N . GLU A 1 476 ? -18.700 -7.793 11.024 1.00 90.31 476 GLU A N 1
ATOM 3811 C CA . GLU A 1 476 ? -20.020 -7.393 10.519 1.00 90.31 476 GLU A CA 1
ATOM 3812 C C . GLU A 1 476 ? -19.961 -6.765 9.122 1.00 90.31 476 GLU A C 1
ATOM 3814 O O . GLU A 1 476 ? -19.060 -5.991 8.797 1.00 90.31 476 GLU A O 1
ATOM 3819 N N . GLU A 1 477 ? -20.946 -7.114 8.291 1.00 90.38 477 GLU A N 1
ATOM 3820 C CA . GLU A 1 477 ? -21.157 -6.489 6.984 1.00 90.38 477 GLU A CA 1
ATOM 3821 C C . GLU A 1 477 ? -22.008 -5.228 7.159 1.00 90.38 477 GLU A C 1
ATOM 3823 O O . GLU A 1 477 ? -23.137 -5.304 7.646 1.00 90.38 477 GLU A O 1
ATOM 3828 N N . LEU A 1 478 ? -21.495 -4.082 6.718 1.00 88.69 478 LEU A N 1
ATOM 3829 C CA . LEU A 1 478 ? -22.236 -2.828 6.688 1.00 88.69 478 LEU A CA 1
ATOM 3830 C C . LEU A 1 478 ? -23.121 -2.769 5.442 1.00 88.69 478 LEU A C 1
ATOM 3832 O O . LEU A 1 478 ? -22.657 -2.962 4.313 1.00 88.69 478 LEU A O 1
ATOM 3836 N N . GLN A 1 479 ? -24.401 -2.464 5.650 1.00 77.56 479 GLN A N 1
ATOM 3837 C CA . GLN A 1 479 ? -25.366 -2.236 4.577 1.00 77.56 479 GLN A CA 1
ATOM 3838 C C . GLN A 1 479 ? -25.249 -0.791 4.092 1.00 77.56 479 GLN A C 1
ATOM 3840 O O . GLN A 1 479 ? -26.050 0.067 4.443 1.00 77.56 479 GLN A O 1
ATOM 3845 N N . VAL A 1 480 ? -24.225 -0.508 3.293 1.00 67.19 480 VAL A N 1
ATOM 3846 C CA . VAL A 1 480 ? -24.097 0.805 2.653 1.00 67.19 480 VAL A CA 1
ATOM 3847 C C . VAL A 1 480 ? -25.111 0.861 1.514 1.00 67.19 480 VAL A C 1
ATOM 3849 O O . VAL A 1 480 ? -25.108 -0.014 0.646 1.00 67.19 480 VAL A O 1
ATOM 3852 N N . ALA A 1 481 ? -25.992 1.862 1.516 1.00 49.75 481 ALA A N 1
ATOM 3853 C CA . ALA A 1 481 ? -26.870 2.121 0.382 1.00 49.75 481 ALA A CA 1
ATOM 3854 C C . ALA A 1 481 ? -26.001 2.469 -0.839 1.00 49.75 481 ALA A C 1
ATOM 3856 O O . ALA A 1 481 ? -25.446 3.561 -0.932 1.00 49.75 481 ALA A O 1
ATOM 3857 N N . CYS A 1 482 ? -25.806 1.505 -1.737 1.00 42.97 482 CYS A N 1
ATOM 3858 C CA . CYS A 1 482 ? -25.254 1.773 -3.056 1.00 42.97 482 CYS A CA 1
ATOM 3859 C C . CYS A 1 482 ? -26.392 2.314 -3.924 1.00 42.97 482 CYS A C 1
ATOM 3861 O O . CYS A 1 482 ? -27.284 1.541 -4.279 1.00 42.97 482 CYS A O 1
ATOM 3863 N N . ASP A 1 483 ? -26.359 3.610 -4.229 1.00 35.62 483 ASP A N 1
ATOM 3864 C CA . ASP A 1 483 ? -27.141 4.183 -5.332 1.00 35.62 483 ASP A CA 1
ATOM 3865 C C . ASP A 1 483 ? -26.561 3.775 -6.694 1.00 35.62 483 ASP A C 1
ATOM 3867 O O . ASP A 1 483 ? -25.310 3.779 -6.841 1.00 35.62 483 ASP A O 1
#

Mean predicted aligned error: 15.04 Å